Protein AF-0000000081108778 (afdb_homodimer)

Radius of gyration: 23.47 Å; Cα contacts (8 Å, |Δi|>4): 1348; chains: 2; bounding box: 45×70×51 Å

InterPro domains:
  IPR005128 Alpha-acetolactate decarboxylase [PF03306] (6-227)
  IPR005128 Alpha-acetolactate decarboxylase [PIRSF001332] (3-229)
  IPR005128 Alpha-acetolactate decarboxylase [PTHR35524] (3-237)
  IPR005128 Alpha-acetolactate decarboxylase [TIGR01252] (4-229)
  IPR005128 Alpha-acetolactate decarboxylase [cd17299] (4-237)

Sequence (476 aa):
MAYNELYQYSVVSSLMEGVGETGIPYSQLVTHGDHGLGTFRRMTGEMICLDNQVYQMKSDGSIVTIDTSTGDDVAPFAMVTRFQPSVTTSIAFDSKHGLSDIMTKLFPKTKNRYLSFRLDGLFESVAVRTADGQKYKHEKLTELHQRQTTYEFTNVRGSLIGFRSPEFLQGVSVAGDHLHFISDERDRGGHVLDCKSAGEAQFSGSIMSTVHMQLPDDDEYNEANLELDDDGIRKVEGMAYNELYQYSVVSSLMEGVGETGIPYSQLVTHGDHGLGTFRRMTGEMICLDNQVYQMKSDGSIVTIDTSTGDDVAPFAMVTRFQPSVTTSIAFDSKHGLSDIMTKLFPKTKNRYLSFRLDGLFESVAVRTADGQKYKHEKLTELHQRQTTYEFTNVRGSLIGFRSPEFLQGVSVAGDHLHFISDERDRGGHVLDCKSAGEAQFSGSIMSTVHMQLPDDDEYNEANLELDDDGIRKVEG

Secondary structure (DSSP, 8-state):
--TTPEEEES-HHHHHTT--S--EEHHHHTTS-SEEEEE-GGGBSEEEEETTEEEEE-TTS-EEEE-TTSS--EESSEEEE----SEEEEE--SSHHHHHHHHHHH-TT-SSSEEEEEEEEEEEEEEEEE-B--SSTT--HHHHHTT-EEEEEEEEEEEEEEEEE-GGGBTTB-SEEEEEEEETTSS-EEEEEEEEESS-EEEEEEEE-EEEEE---SHHHHH------HHHHHHHH-/--TTPEEEES-HHHHHTT--S--EEHHHHTTS-SEEEEE-GGGBSEEEEETTEEEEE-TTS-EEEE-SSS---EESSEEEE----SEEEEE--SSHHHHHHHHHHH-TT-SSSEEEEEEEEEEEEEEEEE-B--SSTT--HHHHHTT-EEEEEEEEEEEEEEEEE-GGGBTTB-SEEEEEEEETTSS-EEEEEEEEESS-EEEEEEEE-EEEEE---SHHHHH------HHHHHHHH-

Organism: NCBI:txid173218

Solvent-accessible surface area (backbone atoms only — not comparable to full-atom values): 23073 Å² total; per-residue (Å²): 116,65,69,40,29,38,34,30,39,42,36,48,28,43,37,52,56,16,48,19,79,61,54,51,41,43,56,60,54,53,68,49,22,32,35,35,41,39,28,24,51,33,40,44,14,26,31,42,29,51,86,75,39,42,34,36,22,34,49,88,52,48,51,44,78,56,62,45,91,53,81,87,58,24,28,31,31,36,41,28,16,30,81,62,61,78,44,74,48,75,45,67,34,78,27,50,65,48,44,51,53,50,48,44,70,77,41,71,70,42,56,63,28,32,31,42,38,38,35,41,40,40,22,44,33,39,31,21,36,20,31,66,32,54,90,50,92,51,46,26,42,68,62,43,50,76,62,44,39,75,48,74,45,62,72,41,50,28,36,41,40,36,36,33,33,23,63,72,42,50,37,52,44,62,48,38,78,41,40,33,36,36,32,73,86,57,51,43,58,19,38,50,69,37,36,21,43,54,50,62,25,43,37,32,31,33,72,25,46,38,38,40,37,36,44,71,88,48,69,65,54,34,67,51,78,50,64,78,51,66,69,56,48,44,71,67,62,91,116,63,68,40,29,39,36,29,39,43,35,47,28,44,37,51,56,16,49,18,81,61,52,51,44,43,55,59,53,53,69,48,22,32,33,34,42,39,31,24,48,33,41,44,12,26,31,42,29,51,86,74,40,41,36,37,22,36,48,88,54,48,50,44,78,56,63,43,91,54,79,84,58,24,29,30,31,34,41,28,16,30,80,60,62,78,45,74,48,76,44,66,34,78,27,49,66,48,44,51,53,50,49,46,68,77,41,72,71,42,56,64,27,31,31,41,38,38,34,40,40,41,22,46,31,40,31,22,37,19,31,66,32,54,90,50,91,52,47,25,42,70,63,42,50,75,62,43,38,74,49,75,45,62,72,40,49,28,36,40,39,36,36,34,33,23,63,73,42,49,38,51,45,63,47,39,77,41,41,35,37,37,32,72,84,56,52,42,56,20,37,52,68,36,36,21,43,54,51,64,24,43,35,34,30,33,73,24,46,40,37,40,37,38,44,71,88,48,69,66,54,35,68,51,78,48,64,78,50,67,69,58,49,43,68,66,62,87

Foldseek 3Di:
DDAQAKEKEAAVLLLQQQNFQDAAQLLVVLVAAQAWKAAKRLRAAIWGRHPSWIWGQGQVFFIDTDDSNDDDIGTNIMMHGHYDFPDKDKDFAAKPVRVLVVVCVVCVPPQAFKKKKKKWDWWQKWKAKIFRGHPDGRPGLLNRLVPIHMDMDGRFTWMKIWMAHHPVCQLRYQHGTWIKIAGPVRTGIHTTPMTGHPGIIMMTMDTHDHYHYDYDDDPSRVPGDSDGDNVSSVVRGD/DDAQAKEKEAAVLLLQQQNFQDAAQLLVVLVAAQAWKAAKRLRAAIWGRHPSWIWGQGQVFFIDTDDSNDDDIGTNIMMHGHYDFPDKDKDFAAKPVRVLVVVCVVCVPPQAFKKKKKKWDWWQKWKAKIFRGHPDGRPGLLNRLVPIHMDMDGRFTWMKIWMAHHPVCQLRYPHGTWIKIAGPVRTGIHTTPMTGHPGIIMMTMDTHDHYHYDYDDDPSRVPGDSDGDNVSSVVRGD

Structure (mmCIF, N/CA/C/O backbone):
data_AF-0000000081108778-model_v1
#
loop_
_entity.id
_entity.type
_entity.pdbx_description
1 polymer 'Alpha-acetolactate decarboxylase'
#
loop_
_atom_site.group_PDB
_atom_site.id
_atom_site.type_symbol
_atom_site.label_atom_id
_atom_site.label_alt_id
_atom_site.label_comp_id
_atom_site.label_asym_id
_atom_site.label_entity_id
_atom_site.label_seq_id
_atom_site.pdbx_PDB_ins_code
_atom_site.Cartn_x
_atom_site.Cartn_y
_atom_site.Cartn_z
_atom_site.occupancy
_atom_site.B_iso_or_equiv
_atom_site.auth_seq_id
_atom_site.auth_comp_id
_atom_site.auth_asym_id
_atom_site.auth_atom_id
_atom_site.pdbx_PDB_model_num
ATOM 1 N N . MET A 1 1 ? 4.266 -1.6 16.906 1 90.88 1 MET A N 1
ATOM 2 C CA . MET A 1 1 ? 4.945 -1.4 15.625 1 90.88 1 MET A CA 1
ATOM 3 C C . MET A 1 1 ? 6.371 -0.902 15.844 1 90.88 1 MET A C 1
ATOM 5 O O . MET A 1 1 ? 6.641 -0.166 16.797 1 90.88 1 MET A O 1
ATOM 9 N N . ALA A 1 2 ? 7.348 -1.314 15 1 94.94 2 ALA A N 1
ATOM 10 C CA . ALA A 1 2 ? 8.742 -0.88 15.102 1 94.94 2 ALA A CA 1
ATOM 11 C C . ALA A 1 2 ? 8.883 0.596 14.742 1 94.94 2 ALA A C 1
ATOM 13 O O . ALA A 1 2 ? 7.953 1.2 14.195 1 94.94 2 ALA A O 1
ATOM 14 N N . TYR A 1 3 ? 9.953 1.189 15.156 1 98 3 TYR A N 1
ATOM 15 C CA . TYR A 1 3 ? 10.227 2.582 14.828 1 98 3 TYR A CA 1
ATOM 16 C C . TYR A 1 3 ? 10.352 2.768 13.32 1 98 3 TYR A C 1
ATOM 18 O O . TYR A 1 3 ? 10.875 1.895 12.617 1 98 3 TYR A O 1
ATOM 26 N N . ASN A 1 4 ? 9.859 3.846 12.844 1 98.25 4 ASN A N 1
ATOM 27 C CA . ASN A 1 4 ? 10.008 4.312 11.469 1 98.25 4 ASN A CA 1
ATOM 28 C C . ASN A 1 4 ? 9.352 3.359 10.477 1 98.25 4 ASN A C 1
ATOM 30 O O . ASN A 1 4 ? 9.891 3.109 9.398 1 98.25 4 ASN A O 1
ATOM 34 N N . GLU A 1 5 ? 8.312 2.684 10.852 1 98.62 5 GLU A N 1
ATOM 35 C CA . GLU A 1 5 ? 7.332 2.072 9.961 1 98.62 5 GLU A CA 1
ATOM 36 C C . GLU A 1 5 ? 6.078 2.938 9.844 1 98.62 5 GLU A C 1
ATOM 38 O O . GLU A 1 5 ? 5.707 3.635 10.789 1 98.62 5 GLU A O 1
ATOM 43 N N . LEU A 1 6 ? 5.492 2.918 8.703 1 98.81 6 LEU A N 1
ATOM 44 C CA . LEU A 1 6 ? 4.289 3.715 8.484 1 98.81 6 LEU A CA 1
ATOM 45 C C . LEU A 1 6 ? 3.035 2.883 8.734 1 98.81 6 LEU A C 1
ATOM 47 O O . LEU A 1 6 ? 2.908 1.771 8.219 1 98.81 6 LEU A O 1
ATOM 51 N N . TYR A 1 7 ? 2.209 3.365 9.586 1 98.88 7 TYR A N 1
ATOM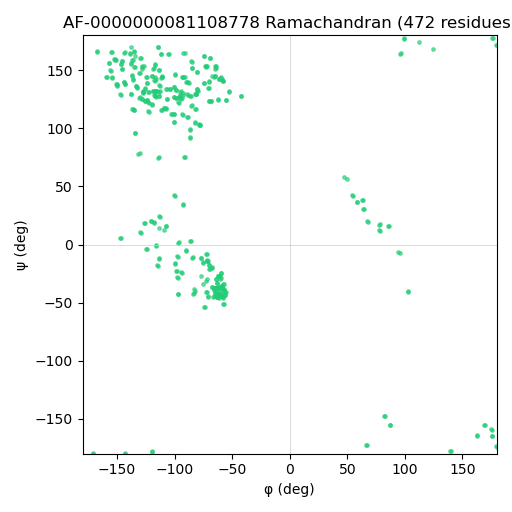 52 C CA . TYR A 1 7 ? 0.832 2.885 9.641 1 98.88 7 TYR A CA 1
ATOM 53 C C . TYR A 1 7 ? -0.109 3.848 8.93 1 98.88 7 TYR A C 1
ATOM 55 O O . TYR A 1 7 ? -0.113 5.047 9.211 1 98.88 7 TYR A O 1
ATOM 63 N N . GLN A 1 8 ? -0.854 3.318 8.039 1 98.88 8 GLN A N 1
ATOM 64 C CA . GLN A 1 8 ? -1.822 4.113 7.293 1 98.88 8 GLN A CA 1
ATOM 65 C C . GLN A 1 8 ? -3.209 3.479 7.336 1 98.88 8 GLN A C 1
ATOM 67 O O . GLN A 1 8 ? -3.361 2.289 7.051 1 98.88 8 GLN A O 1
ATOM 72 N N . TYR A 1 9 ? -4.148 4.273 7.77 1 98.88 9 TYR A N 1
ATOM 73 C CA . TYR A 1 9 ? -5.543 3.859 7.652 1 98.88 9 TYR A CA 1
ATOM 74 C C . TYR A 1 9 ? -6.199 4.496 6.434 1 98.88 9 TYR A C 1
ATOM 76 O O . TYR A 1 9 ? -6.156 5.719 6.266 1 98.88 9 TYR A O 1
ATOM 84 N N . SER A 1 10 ? -6.793 3.604 5.562 1 98.75 10 SER A N 1
ATOM 85 C CA . SER A 1 10 ? -7.531 4.012 4.371 1 98.75 10 SER A CA 1
ATOM 86 C C . SER A 1 10 ? -6.609 4.66 3.344 1 98.75 10 SER A C 1
ATOM 88 O O . SER A 1 10 ? -5.395 4.441 3.363 1 98.75 10 SER A O 1
ATOM 90 N N . VAL A 1 11 ? -7.125 5.211 2.309 1 98.62 11 VAL A N 1
ATOM 91 C CA . VAL A 1 11 ? -6.383 5.812 1.205 1 98.62 11 VAL A CA 1
ATOM 92 C C . VAL A 1 11 ? -7.004 7.16 0.84 1 98.62 11 VAL A C 1
ATOM 94 O O . VAL A 1 11 ? -8.188 7.395 1.095 1 98.62 11 VAL A O 1
ATOM 97 N N . VAL A 1 12 ? -6.215 8.023 0.311 1 97.81 12 VAL A N 1
ATOM 98 C CA . VAL A 1 12 ? -6.672 9.383 0.04 1 97.81 12 VAL A CA 1
ATOM 99 C C . VAL A 1 12 ? -7.805 9.352 -0.98 1 97.81 12 VAL A C 1
ATOM 101 O O . VAL A 1 12 ? -8.734 10.156 -0.907 1 97.81 12 VAL A O 1
ATOM 104 N N . SER A 1 13 ? -7.785 8.398 -1.946 1 97.94 13 SER A N 1
ATOM 105 C CA . SER A 1 13 ? -8.828 8.289 -2.965 1 97.94 13 SER A CA 1
ATOM 106 C C . SER A 1 13 ? -10.195 8.055 -2.334 1 97.94 13 SER A C 1
ATOM 108 O O . SER A 1 13 ? -11.219 8.438 -2.9 1 97.94 13 SER A O 1
ATOM 110 N N . SER A 1 14 ? -10.219 7.434 -1.21 1 98.12 14 SER A N 1
ATOM 111 C CA . SER A 1 14 ? -11.469 7.238 -0.484 1 98.12 14 SER A CA 1
ATOM 112 C C . SER A 1 14 ? -12.07 8.57 -0.055 1 98.12 14 SER A C 1
ATOM 114 O O . SER A 1 14 ? -13.281 8.781 -0.184 1 98.12 14 SER A O 1
ATOM 116 N N . LEU A 1 15 ? -11.227 9.508 0.452 1 97.38 15 LEU A N 1
ATOM 117 C CA . LEU A 1 15 ? -11.688 10.836 0.823 1 97.38 15 LEU A CA 1
ATOM 118 C C . LEU A 1 15 ? -12.164 11.609 -0.403 1 97.38 15 LEU A C 1
ATOM 120 O O . LEU A 1 15 ? -13.148 12.344 -0.333 1 97.38 15 LEU A O 1
ATOM 124 N N . MET A 1 16 ? -11.445 11.406 -1.521 1 97.5 16 MET A N 1
ATOM 125 C CA . MET A 1 16 ? -11.82 12.062 -2.77 1 97.5 16 MET A CA 1
ATOM 126 C C . MET A 1 16 ? -13.234 11.664 -3.195 1 97.5 16 MET A C 1
ATOM 128 O O . MET A 1 16 ? -13.922 12.43 -3.867 1 97.5 16 MET A O 1
ATOM 132 N N . GLU A 1 17 ? -13.664 10.477 -2.721 1 97.5 17 GLU A N 1
ATOM 133 C CA . GLU A 1 17 ? -14.984 9.953 -3.074 1 97.5 17 GLU A CA 1
ATOM 134 C C . GLU A 1 17 ? -16.016 10.266 -1.99 1 97.5 17 GLU A C 1
ATOM 136 O O . GLU A 1 17 ? -17.156 9.836 -2.072 1 97.5 17 GLU A O 1
ATOM 141 N N . GLY A 1 18 ? -15.57 10.953 -0.952 1 97.38 18 GLY A N 1
ATOM 142 C CA . GLY A 1 18 ? -16.484 11.422 0.08 1 97.38 18 GLY A CA 1
ATOM 143 C C . GLY A 1 18 ? -16.734 10.383 1.162 1 97.38 18 GLY A C 1
ATOM 144 O O . GLY A 1 18 ? -17.734 10.469 1.881 1 97.38 18 GLY A O 1
ATOM 145 N N . VAL A 1 19 ? -15.898 9.391 1.213 1 97.88 19 VAL A N 1
ATOM 146 C CA . VAL A 1 19 ? -15.992 8.43 2.311 1 97.88 19 VAL A CA 1
ATOM 147 C C . VAL A 1 19 ? -15.352 9.016 3.564 1 97.88 19 VAL A C 1
ATOM 149 O O . VAL A 1 19 ? -14.125 9.117 3.654 1 97.88 19 VAL A O 1
ATOM 152 N N . GLY A 1 20 ? -16.172 9.484 4.531 1 96.94 20 GLY A N 1
ATOM 153 C CA . GLY A 1 20 ? -15.609 10.18 5.68 1 96.94 20 GLY A CA 1
ATOM 154 C C . GLY A 1 20 ? -16.391 9.953 6.957 1 96.94 20 GLY A C 1
ATOM 155 O O . GLY A 1 20 ? -16.047 10.492 8.008 1 96.94 20 GLY A O 1
ATOM 156 N N . GLU A 1 21 ? -17.422 9.07 6.922 1 96.62 21 GLU A N 1
ATOM 157 C CA . GLU A 1 21 ? -18.312 8.898 8.062 1 96.62 21 GLU A CA 1
ATOM 158 C C . GLU A 1 21 ? -17.719 7.941 9.094 1 96.62 21 GLU A C 1
ATOM 160 O O . GLU A 1 21 ? -17.922 8.109 10.297 1 96.62 21 GLU A O 1
ATOM 165 N N . THR A 1 22 ? -17.094 6.934 8.609 1 96.56 22 THR A N 1
ATOM 166 C CA . THR A 1 22 ? -16.516 5.922 9.484 1 96.56 22 THR A CA 1
ATOM 167 C C . THR A 1 22 ? -14.992 5.961 9.422 1 96.56 22 THR A C 1
ATOM 169 O O . THR A 1 22 ? -14.422 6.625 8.555 1 96.56 22 THR A O 1
ATOM 172 N N . GLY A 1 23 ? -14.367 5.344 10.375 1 97.88 23 GLY A N 1
ATOM 173 C CA . GLY A 1 23 ? -12.914 5.301 10.422 1 97.88 23 GLY A CA 1
ATOM 174 C C . GLY A 1 23 ? -12.375 4.539 11.625 1 97.88 23 GLY A C 1
ATOM 175 O O . GLY A 1 23 ? -13.141 3.881 12.336 1 97.88 23 GLY A O 1
ATOM 176 N N . ILE A 1 24 ? -11.117 4.578 11.797 1 97.81 24 ILE A N 1
ATOM 177 C CA . ILE A 1 24 ? -10.461 3.93 12.93 1 97.81 24 ILE A CA 1
ATOM 178 C C . ILE A 1 24 ? -10.586 4.812 14.164 1 97.81 24 ILE A C 1
ATOM 180 O O . ILE A 1 24 ? -10.367 6.023 14.094 1 97.81 24 ILE A O 1
ATOM 184 N N . PRO A 1 25 ? -11 4.223 15.297 1 97.12 25 PRO A N 1
ATOM 185 C CA . PRO A 1 25 ? -10.969 5.02 16.516 1 97.12 25 PRO A CA 1
ATOM 186 C C . PRO A 1 25 ? -9.57 5.543 16.844 1 97.12 25 PRO A C 1
ATOM 188 O O . PRO A 1 25 ? -8.578 4.824 16.672 1 97.12 25 PRO A O 1
ATOM 191 N N . TYR A 1 26 ? -9.484 6.785 17.359 1 96.75 26 TYR A N 1
ATOM 192 C CA . TYR A 1 26 ? -8.188 7.367 17.688 1 96.75 26 TYR A CA 1
ATOM 193 C C . TYR A 1 26 ? -7.508 6.586 18.797 1 96.75 26 TYR A C 1
ATOM 195 O O . TYR A 1 26 ? -6.277 6.523 18.859 1 96.75 26 TYR A O 1
ATOM 203 N N . SER A 1 27 ? -8.289 5.941 19.719 1 95.19 27 SER A N 1
ATOM 204 C CA . SER A 1 27 ? -7.727 5.09 20.766 1 95.19 27 SER A CA 1
ATOM 205 C C . SER A 1 27 ? -6.895 3.961 20.156 1 95.19 27 SER A C 1
ATOM 207 O O . SER A 1 27 ? -5.906 3.527 20.75 1 95.19 27 SER A O 1
ATOM 209 N N . GLN A 1 28 ? -7.309 3.502 19.047 1 95.88 28 GLN A N 1
ATOM 210 C CA . GLN A 1 28 ? -6.562 2.463 18.344 1 95.88 28 GLN A CA 1
ATOM 211 C C . GLN A 1 28 ? -5.426 3.062 17.516 1 95.88 28 GLN A C 1
ATOM 213 O O . GLN A 1 28 ? -4.32 2.518 17.484 1 95.88 28 GLN A O 1
ATOM 218 N N . LEU A 1 29 ? -5.723 4.164 16.859 1 97 29 LEU A N 1
ATOM 219 C CA . LEU A 1 29 ? -4.746 4.797 15.977 1 97 29 LEU A CA 1
ATOM 220 C C . LEU A 1 29 ? -3.455 5.105 16.734 1 97 29 LEU A C 1
ATOM 222 O O . LEU A 1 29 ? -2.361 4.836 16.234 1 97 29 LEU A O 1
ATOM 226 N N . VAL A 1 30 ? -3.555 5.562 17.938 1 95.94 30 VAL A N 1
ATOM 227 C CA . VAL A 1 30 ? -2.4 6.066 18.672 1 95.94 30 VAL A CA 1
ATOM 228 C C . VAL A 1 30 ? -1.542 4.898 19.156 1 95.94 30 VAL A C 1
ATOM 230 O O . VAL A 1 30 ? -0.406 5.094 19.594 1 95.94 30 VAL A O 1
ATOM 233 N N . THR A 1 31 ? -2.062 3.709 19.141 1 95.88 31 THR A N 1
ATOM 234 C CA . THR A 1 31 ? -1.256 2.547 19.5 1 95.88 31 THR A CA 1
ATOM 235 C C . THR A 1 31 ? -0.239 2.236 18.406 1 95.88 31 THR A C 1
ATOM 237 O O . THR A 1 31 ? 0.714 1.486 18.641 1 95.88 31 THR A O 1
ATOM 240 N N . HIS A 1 32 ? -0.395 2.822 17.219 1 97.06 32 HIS A N 1
ATOM 241 C CA . HIS A 1 32 ? 0.48 2.529 16.094 1 97.06 32 HIS A CA 1
ATOM 242 C C . HIS A 1 32 ? 1.555 3.6 15.93 1 97.06 32 HIS A C 1
ATOM 244 O O . HIS A 1 32 ? 2.51 3.422 15.172 1 97.06 32 HIS A O 1
ATOM 250 N N . GLY A 1 33 ? 1.371 4.73 16.547 1 96.5 33 GLY A N 1
ATOM 251 C CA . GLY A 1 33 ? 2.369 5.777 16.406 1 96.5 33 GLY A CA 1
ATOM 252 C C . GLY A 1 33 ? 2.021 7.043 17.172 1 96.5 33 GLY A C 1
ATOM 253 O O . GLY A 1 33 ? 0.9 7.188 17.656 1 96.5 33 GLY A O 1
ATOM 254 N N . ASP A 1 34 ? 3.016 7.953 17.203 1 93.81 34 ASP A N 1
ATOM 255 C CA . ASP A 1 34 ? 2.875 9.195 17.953 1 93.81 34 ASP A CA 1
ATOM 256 C C . ASP A 1 34 ? 3.242 10.406 17.078 1 93.81 34 ASP A C 1
ATOM 258 O O . ASP A 1 34 ? 3.494 11.492 17.609 1 93.81 34 ASP A O 1
ATOM 262 N N . HIS A 1 35 ? 3.396 10.203 15.906 1 97.81 35 HIS A N 1
ATOM 263 C CA . HIS A 1 35 ? 3.73 11.18 14.883 1 97.81 35 HIS A CA 1
ATOM 264 C C . HIS A 1 35 ? 2.902 10.961 13.617 1 97.81 35 HIS A C 1
ATOM 266 O O . HIS A 1 35 ? 2.996 9.914 12.984 1 97.81 35 HIS A O 1
ATOM 272 N N . GLY A 1 36 ? 2.08 11.977 13.312 1 98.38 36 GLY A N 1
ATOM 273 C CA . GLY A 1 36 ? 1.312 11.703 12.109 1 98.38 36 GLY A CA 1
ATOM 274 C C . GLY A 1 36 ? 0.297 12.781 11.789 1 98.38 36 GLY A C 1
ATOM 275 O O . GLY A 1 36 ? 0.269 13.828 12.438 1 98.38 36 GLY A O 1
ATOM 276 N N . LEU A 1 37 ? -0.398 12.625 10.711 1 98.62 37 LEU A N 1
ATOM 277 C CA . LEU A 1 37 ? -1.425 13.539 10.219 1 98.62 37 LEU A CA 1
ATOM 278 C C . LEU A 1 37 ? -2.627 12.773 9.68 1 98.62 37 LEU A C 1
ATOM 280 O O . LEU A 1 37 ? -2.541 11.57 9.445 1 98.62 37 LEU A O 1
ATOM 284 N N . GLY A 1 38 ? -3.719 13.422 9.516 1 97.94 38 GLY A N 1
ATOM 285 C CA . GLY A 1 38 ? -4.98 12.875 9.047 1 97.94 38 GLY A CA 1
ATOM 286 C C . GLY A 1 38 ? -6.145 13.828 9.203 1 97.94 38 GLY A C 1
ATOM 287 O O . GLY A 1 38 ? -5.984 15.039 9.062 1 97.94 38 GLY A O 1
ATOM 288 N N . THR A 1 39 ? -7.281 13.227 9.281 1 97.94 39 THR A N 1
ATOM 289 C CA . THR A 1 39 ? -8.492 14.031 9.438 1 97.94 39 THR A CA 1
ATOM 290 C C . THR A 1 39 ? -9.484 13.336 10.352 1 97.94 39 THR A C 1
ATOM 292 O O . THR A 1 39 ? -9.172 12.305 10.961 1 97.94 39 THR A O 1
ATOM 295 N N . PHE A 1 40 ? -10.633 13.977 10.57 1 97.56 40 PHE A N 1
ATOM 296 C CA . PHE A 1 40 ? -11.664 13.492 11.492 1 97.56 40 PHE A CA 1
ATOM 297 C C . PHE A 1 40 ? -12.93 13.117 10.734 1 97.56 40 PHE A C 1
ATOM 299 O O . PHE A 1 40 ? -13.047 13.375 9.539 1 97.56 40 PHE A O 1
ATOM 306 N N . ARG A 1 41 ? -13.859 12.469 11.453 1 97.12 41 ARG A N 1
ATOM 307 C CA . ARG A 1 41 ? -15.156 12.117 10.883 1 97.12 41 ARG A CA 1
ATOM 308 C C . ARG A 1 41 ? -15.719 13.266 10.055 1 97.12 41 ARG A C 1
ATOM 310 O O . ARG A 1 41 ? -15.711 14.414 10.492 1 97.12 41 ARG A O 1
ATOM 317 N N . ARG A 1 42 ? -16.094 12.906 8.781 1 97.44 42 ARG A N 1
ATOM 318 C CA . ARG A 1 42 ? -16.672 13.844 7.828 1 97.44 42 ARG A CA 1
ATOM 319 C C . ARG A 1 42 ? -15.648 14.891 7.398 1 97.44 42 ARG A C 1
ATOM 321 O O . ARG A 1 42 ? -16.016 15.984 6.969 1 97.44 42 ARG A O 1
ATOM 328 N N . MET A 1 43 ? -14.406 14.547 7.609 1 96.81 43 MET A N 1
ATOM 329 C CA . MET A 1 43 ? -13.273 15.375 7.219 1 96.81 43 MET A CA 1
ATOM 330 C C . MET A 1 43 ? -13.344 16.75 7.887 1 96.81 43 MET A C 1
ATOM 332 O O . MET A 1 43 ? -13.062 17.766 7.254 1 96.81 43 MET A O 1
ATOM 336 N N . THR A 1 44 ? -13.836 16.719 9.18 1 96.19 44 THR A N 1
ATOM 337 C CA . THR A 1 44 ? -13.984 17.953 9.953 1 96.19 44 THR A CA 1
ATOM 338 C C . THR A 1 44 ? -12.688 18.297 10.672 1 96.19 44 THR A C 1
ATOM 340 O O . THR A 1 44 ? -12.477 17.875 11.812 1 96.19 44 THR A O 1
ATOM 343 N N . GLY A 1 45 ? -11.875 19.125 9.961 1 96.19 45 GLY A N 1
ATOM 344 C CA . GLY A 1 45 ? -10.633 19.578 10.578 1 96.19 45 GLY A CA 1
ATOM 345 C C . GLY A 1 45 ? -9.422 18.781 10.133 1 96.19 45 GLY A C 1
ATOM 346 O O . GLY A 1 45 ? -9.547 17.859 9.32 1 96.19 45 GLY A O 1
ATOM 347 N N . GLU A 1 46 ? -8.273 19.219 10.641 1 97.25 46 GLU A N 1
ATOM 348 C CA . GLU A 1 46 ? -6.984 18.594 10.367 1 97.25 46 GLU A CA 1
ATOM 349 C C . GLU A 1 46 ? -6.406 17.953 11.625 1 97.25 46 GLU A C 1
ATOM 351 O O . GLU A 1 46 ? -6.496 18.516 12.719 1 97.25 46 GLU A O 1
ATOM 356 N N . MET A 1 47 ? -5.887 16.781 11.461 1 98.12 47 MET A N 1
ATOM 357 C CA . MET A 1 47 ? -5.32 16.062 12.594 1 98.12 47 MET A CA 1
ATOM 358 C C . MET A 1 47 ? -3.807 16.219 12.648 1 98.12 47 MET A C 1
ATOM 360 O O . MET A 1 47 ? -3.125 16.094 11.633 1 98.12 47 MET A O 1
ATOM 364 N N . ILE A 1 48 ? -3.303 16.516 13.773 1 98.38 48 ILE A N 1
ATOM 365 C CA . ILE A 1 48 ? -1.878 16.5 14.094 1 98.38 48 ILE A CA 1
ATOM 366 C C . ILE A 1 48 ? -1.624 15.57 15.273 1 98.38 48 ILE A C 1
ATOM 368 O O . ILE A 1 48 ? -2.174 15.773 16.359 1 98.38 48 ILE A O 1
ATOM 372 N N . CYS A 1 49 ? -0.946 14.547 15.023 1 98.12 49 CYS A N 1
ATOM 373 C CA . CYS A 1 49 ? -0.469 13.656 16.078 1 98.12 49 CYS A CA 1
ATOM 374 C C . CYS A 1 49 ? 0.995 13.93 16.391 1 98.12 49 CYS A C 1
ATOM 376 O O . CYS A 1 49 ? 1.873 13.703 15.562 1 98.12 49 CYS A O 1
ATOM 378 N N . LEU A 1 50 ? 1.235 14.43 17.562 1 96.88 50 LEU A N 1
ATOM 379 C CA . LEU A 1 50 ? 2.582 14.836 17.953 1 96.88 50 LEU A CA 1
ATOM 380 C C . LEU A 1 50 ? 2.814 14.594 19.438 1 96.88 50 LEU A C 1
ATOM 382 O O . LEU A 1 50 ? 2.008 15.016 20.281 1 96.88 50 LEU A O 1
ATOM 386 N N . ASP A 1 51 ? 3.951 13.891 19.734 1 89.44 51 ASP A N 1
ATOM 387 C CA . ASP A 1 51 ? 4.371 13.633 21.109 1 89.44 51 ASP A CA 1
ATOM 388 C C . ASP A 1 51 ? 3.256 12.961 21.906 1 89.44 51 ASP A C 1
ATOM 390 O O . ASP A 1 51 ? 2.9 13.414 23 1 89.44 51 ASP A O 1
ATOM 394 N N . ASN A 1 52 ? 2.629 12.086 21.375 1 88.5 52 ASN A N 1
ATOM 395 C CA . ASN A 1 52 ? 1.648 11.203 22 1 88.5 52 ASN A CA 1
ATOM 396 C C . ASN A 1 52 ? 0.308 11.906 22.203 1 88.5 52 ASN A C 1
ATOM 398 O O . ASN A 1 52 ? -0.531 11.445 22.969 1 88.5 52 ASN A O 1
ATOM 402 N N . GLN A 1 53 ? 0.11 13.031 21.609 1 95.69 53 GLN A N 1
ATOM 403 C CA . GLN A 1 53 ? -1.159 13.75 21.656 1 95.69 53 GLN A CA 1
ATOM 404 C C . GLN A 1 53 ? -1.749 13.914 20.25 1 95.69 53 GLN A C 1
ATOM 406 O O . GLN A 1 53 ? -1.015 13.953 19.266 1 95.69 53 GLN A O 1
ATOM 411 N N . VAL A 1 54 ? -3.07 13.984 20.234 1 97.5 54 VAL A N 1
ATOM 412 C CA . VAL A 1 54 ? -3.789 14.227 19 1 97.5 54 VAL A CA 1
ATOM 413 C C . VAL A 1 54 ? -4.539 15.555 19.078 1 97.5 54 VAL A C 1
ATOM 415 O O . VAL A 1 54 ? -5.273 15.797 20.031 1 97.5 54 VAL A O 1
ATOM 418 N N . TYR A 1 55 ? -4.309 16.406 18.094 1 98 55 TYR A N 1
ATOM 419 C CA . TYR A 1 55 ? -4.941 17.719 18.016 1 98 55 TYR A CA 1
ATOM 420 C C . TYR A 1 55 ? -5.828 17.812 16.766 1 98 55 TYR A C 1
ATOM 422 O O . TYR A 1 55 ? -5.484 17.297 15.711 1 98 55 TYR A O 1
ATOM 430 N N . GLN A 1 56 ? -6.945 18.453 16.953 1 97.31 56 GLN A N 1
ATOM 431 C CA . GLN A 1 56 ? -7.828 18.797 15.836 1 97.31 56 GLN A CA 1
ATOM 432 C C . GLN A 1 56 ? -7.852 20.297 15.594 1 97.31 56 GLN A C 1
ATOM 434 O O . GLN A 1 56 ? -8.266 21.062 16.469 1 97.31 56 GLN A O 1
ATOM 439 N N . MET A 1 57 ? -7.387 20.656 14.461 1 96.62 57 MET A N 1
ATOM 440 C CA . MET A 1 57 ? -7.566 22.031 14.016 1 96.62 57 MET A CA 1
ATOM 441 C C . MET A 1 57 ? -8.906 22.203 13.305 1 96.62 57 MET A C 1
ATOM 443 O O . MET A 1 57 ? -9.172 21.531 12.305 1 96.62 57 MET A O 1
ATOM 447 N N . LYS A 1 58 ? -9.625 23.125 13.727 1 94.44 58 LYS A N 1
ATOM 448 C CA . LYS A 1 58 ? -10.969 23.344 13.18 1 94.44 58 LYS A CA 1
ATOM 449 C C . LYS A 1 58 ? -11 24.547 12.25 1 94.44 58 LYS A C 1
ATOM 451 O O . LYS A 1 58 ? -10.086 25.375 12.258 1 94.44 58 LYS A O 1
ATOM 456 N N . SER A 1 59 ? -12.062 24.578 11.492 1 93.25 59 SER A N 1
ATOM 457 C CA . SER A 1 59 ? -12.18 25.609 10.477 1 93.25 59 SER A CA 1
ATOM 458 C C . SER A 1 59 ? -12.336 26.984 11.102 1 93.25 59 SER A C 1
ATOM 460 O O . SER A 1 59 ? -12.07 28.016 10.461 1 93.25 59 SER A O 1
ATOM 462 N N . ASP A 1 60 ? -12.734 27.047 12.352 1 91.19 60 ASP A N 1
ATOM 463 C CA . ASP A 1 60 ? -12.891 28.344 13.008 1 91.19 60 ASP A CA 1
ATOM 464 C C . ASP A 1 60 ? -11.562 28.812 13.609 1 91.19 60 ASP A C 1
ATOM 466 O O . ASP A 1 60 ? -11.523 29.828 14.297 1 91.19 60 ASP A O 1
ATOM 470 N N . GLY A 1 61 ? -10.523 28.016 13.375 1 88.06 61 GLY A N 1
ATOM 471 C CA . GLY A 1 61 ? -9.188 28.422 13.805 1 88.06 61 GLY A CA 1
ATOM 472 C C . GLY A 1 61 ? -8.805 27.844 15.156 1 88.06 61 GLY A C 1
ATOM 473 O O . GLY A 1 61 ? -7.645 27.953 15.57 1 88.06 61 GLY A O 1
ATOM 474 N N . SER A 1 62 ? -9.711 27.203 15.828 1 91.69 62 SER A N 1
ATOM 475 C CA . SER A 1 62 ? -9.414 26.656 17.141 1 91.69 62 SER A CA 1
ATOM 476 C C . SER A 1 62 ? -8.773 25.281 17.047 1 91.69 62 SER A C 1
ATOM 478 O O . SER A 1 62 ? -8.867 24.625 16.016 1 91.69 62 SER A O 1
ATOM 480 N N . ILE A 1 63 ? -8.047 24.938 18.141 1 96.06 63 ILE A N 1
ATOM 481 C CA . ILE A 1 63 ? -7.473 23.594 18.281 1 96.06 63 ILE A CA 1
ATOM 482 C C . ILE A 1 63 ? -8.086 22.906 19.484 1 96.06 63 ILE A C 1
ATOM 484 O O . ILE A 1 63 ? -8.242 23.5 20.547 1 96.06 63 ILE A O 1
ATOM 488 N N . VAL A 1 64 ? -8.484 21.734 19.297 1 95.19 64 VAL A N 1
ATOM 489 C CA . VAL A 1 64 ? -8.992 20.891 20.375 1 95.19 64 VAL A CA 1
ATOM 490 C C . VAL A 1 64 ? -8.078 19.688 20.562 1 95.19 64 VAL A C 1
ATOM 492 O O . VAL A 1 64 ? -7.648 19.062 19.594 1 95.19 64 VAL A O 1
ATOM 495 N N . THR A 1 65 ? -7.73 19.453 21.812 1 95.69 65 THR A N 1
ATOM 496 C CA . THR A 1 65 ? -7.012 18.219 22.125 1 95.69 65 THR A CA 1
ATOM 497 C C . THR A 1 65 ? -7.984 17.047 22.25 1 95.69 65 THR A C 1
ATOM 499 O O . THR A 1 65 ? -8.961 17.125 23 1 95.69 65 THR A O 1
ATOM 502 N N . ILE A 1 66 ? -7.664 15.992 21.547 1 95.69 66 ILE A N 1
ATOM 503 C CA . ILE A 1 66 ? -8.547 14.836 21.516 1 95.69 66 ILE A CA 1
ATOM 504 C C . ILE A 1 66 ? -8.211 13.898 22.672 1 95.69 66 ILE A C 1
ATOM 506 O O . ILE A 1 66 ? -7.039 13.578 22.906 1 95.69 66 ILE A O 1
ATOM 510 N N . ASP A 1 67 ? -9.188 13.508 23.438 1 94.12 67 ASP A N 1
ATOM 511 C CA . ASP A 1 67 ? -9.023 12.43 24.422 1 94.12 67 ASP A CA 1
ATOM 512 C C . ASP A 1 67 ? -9.055 11.062 23.734 1 94.12 67 ASP A C 1
ATOM 514 O O . ASP A 1 67 ? -10.125 10.539 23.438 1 94.12 67 ASP A O 1
ATOM 518 N N . THR A 1 68 ? -7.93 10.469 23.562 1 92.44 68 THR A N 1
ATOM 519 C CA . THR A 1 68 ? -7.824 9.227 22.797 1 92.44 68 THR A CA 1
ATOM 520 C C . THR A 1 68 ? -8.148 8.023 23.672 1 92.44 68 THR A C 1
ATOM 522 O O . THR A 1 68 ? -8.188 6.891 23.203 1 92.44 68 THR A O 1
ATOM 525 N N . SER A 1 69 ? -8.25 8.219 25 1 88.88 69 SER A N 1
ATOM 526 C CA . SER A 1 69 ? -8.578 7.121 25.891 1 88.88 69 SER A CA 1
ATOM 527 C C . SER A 1 69 ? -10.07 6.797 25.844 1 88.88 69 SER A C 1
ATOM 529 O O . SER A 1 69 ? -10.477 5.684 26.188 1 88.88 69 SER A O 1
ATOM 531 N N . THR A 1 70 ? -10.805 7.809 25.516 1 82.25 70 THR A N 1
ATOM 532 C CA . THR A 1 70 ? -12.258 7.691 25.453 1 82.25 70 THR A CA 1
ATOM 533 C C . THR A 1 70 ? -12.805 8.406 24.219 1 82.25 70 THR A C 1
ATOM 535 O O . THR A 1 70 ? -12.039 8.93 23.406 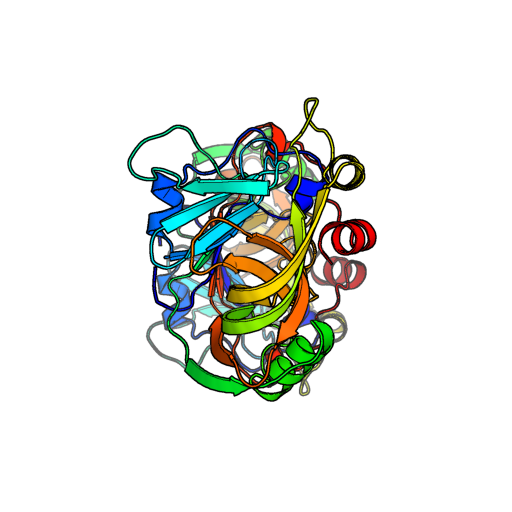1 82.25 70 THR A O 1
ATOM 538 N N . GLY A 1 71 ? -13.938 8.281 23.875 1 76.31 71 GLY A N 1
ATOM 539 C CA . GLY A 1 71 ? -14.602 9.055 22.844 1 76.31 71 GLY A CA 1
ATOM 540 C C . GLY A 1 71 ? -14.953 8.234 21.609 1 76.31 71 GLY A C 1
ATOM 541 O O . GLY A 1 71 ? -14.617 7.055 21.531 1 76.31 71 GLY A O 1
ATOM 542 N N . ASP A 1 72 ? -15.656 8.914 20.734 1 86.81 72 ASP A N 1
ATOM 543 C CA . ASP A 1 72 ? -16.172 8.281 19.531 1 86.81 72 ASP A CA 1
ATOM 544 C C . ASP A 1 72 ? -15.5 8.859 18.281 1 86.81 72 ASP A C 1
ATOM 546 O O . ASP A 1 72 ? -15.953 8.625 17.156 1 86.81 72 ASP A O 1
ATOM 550 N N . ASP A 1 73 ? -14.367 9.594 18.562 1 93.81 73 ASP A N 1
ATOM 551 C CA . ASP A 1 73 ? -13.68 10.188 17.406 1 93.81 73 ASP A CA 1
ATOM 552 C C . ASP A 1 73 ? -13 9.109 16.562 1 93.81 73 ASP A C 1
ATOM 554 O O . ASP A 1 73 ? -12.398 8.18 17.109 1 93.81 73 ASP A O 1
ATOM 558 N N . VAL A 1 74 ? -13.219 9.258 15.242 1 97.06 74 VAL A N 1
ATOM 559 C CA . VAL A 1 74 ? -12.586 8.305 14.328 1 97.06 74 VAL A CA 1
ATOM 560 C C . VAL A 1 74 ? -11.836 9.062 13.234 1 97.06 74 VAL A C 1
ATOM 562 O O . VAL A 1 74 ? -12.18 10.203 12.906 1 97.06 74 VAL A O 1
ATOM 565 N N . ALA A 1 75 ? -10.844 8.508 12.727 1 98.25 75 ALA A N 1
ATOM 566 C CA . ALA A 1 75 ? -10.094 9.016 11.578 1 98.25 75 ALA A CA 1
ATOM 567 C C . ALA A 1 75 ? -10.469 8.258 10.305 1 98.25 75 ALA A C 1
ATOM 569 O O . ALA A 1 75 ? -10.164 7.07 10.172 1 98.25 75 ALA A O 1
ATOM 570 N N . PRO A 1 76 ? -11.109 8.922 9.383 1 98.44 76 PRO A N 1
ATOM 571 C CA . PRO A 1 76 ? -11.383 8.266 8.102 1 98.44 76 PRO A CA 1
ATOM 572 C C . PRO A 1 76 ? -10.117 8.047 7.273 1 98.44 76 PRO A C 1
ATOM 574 O O . PRO A 1 76 ? -10.117 7.242 6.34 1 98.44 76 PRO A O 1
ATOM 577 N N . PHE A 1 77 ? -9.117 8.781 7.559 1 98.69 77 PHE A N 1
ATOM 578 C CA . PHE A 1 77 ? -7.785 8.672 6.977 1 98.69 77 PHE A CA 1
ATOM 579 C C . PHE A 1 77 ? -6.719 9.117 7.969 1 98.69 77 PHE A C 1
ATOM 581 O O . PHE A 1 77 ? -6.871 10.148 8.625 1 98.69 77 PHE A O 1
ATOM 588 N N . ALA A 1 78 ? -5.625 8.336 8.023 1 98.81 78 ALA A N 1
ATOM 589 C CA . ALA A 1 78 ? -4.531 8.75 8.898 1 98.81 78 ALA A CA 1
ATOM 590 C C . ALA A 1 78 ? -3.221 8.086 8.492 1 98.81 78 ALA A C 1
ATOM 592 O O . ALA A 1 78 ? -3.215 6.945 8.023 1 98.81 78 ALA A O 1
ATOM 593 N N . MET A 1 79 ? -2.176 8.773 8.609 1 98.81 79 MET A N 1
ATOM 594 C CA . MET A 1 79 ? -0.802 8.281 8.539 1 98.81 79 MET A CA 1
ATOM 595 C C . MET A 1 79 ? -0.064 8.562 9.844 1 98.81 79 MET A C 1
ATOM 597 O O . MET A 1 79 ? 0.018 9.711 10.289 1 98.81 79 MET A O 1
ATOM 601 N N . VAL A 1 80 ? 0.432 7.496 10.523 1 98.75 80 VAL A N 1
ATOM 602 C CA . VAL A 1 80 ? 1.169 7.703 11.766 1 98.75 80 VAL A CA 1
ATOM 603 C C . VAL A 1 80 ? 2.393 6.793 11.797 1 98.75 80 VAL A C 1
ATOM 605 O O . VAL A 1 80 ? 2.441 5.781 11.094 1 98.75 80 VAL A O 1
ATOM 608 N N . THR A 1 81 ? 3.355 7.152 12.531 1 98.69 81 THR A N 1
ATOM 609 C CA . THR A 1 81 ? 4.566 6.371 12.758 1 98.69 81 THR A CA 1
ATOM 610 C C . THR A 1 81 ? 5.094 6.594 14.172 1 98.69 81 THR A C 1
ATOM 612 O O . THR A 1 81 ? 4.691 7.547 14.852 1 98.69 81 THR A O 1
ATOM 615 N N . ARG A 1 82 ? 5.84 5.609 14.672 1 98.31 82 ARG A N 1
ATOM 616 C CA . ARG A 1 82 ? 6.723 5.863 15.805 1 98.31 82 ARG A CA 1
ATOM 617 C C . ARG A 1 82 ? 8.047 6.473 15.344 1 98.31 82 ARG A C 1
ATOM 619 O O . ARG A 1 82 ? 8.938 5.762 14.875 1 98.31 82 ARG A O 1
ATOM 626 N N . PHE A 1 83 ? 8.141 7.719 15.586 1 97.94 83 PHE A N 1
ATOM 627 C CA . PHE A 1 83 ? 9.18 8.523 14.938 1 97.94 83 PHE A CA 1
ATOM 628 C C . PHE A 1 83 ? 10.484 8.445 15.719 1 97.94 83 PHE A C 1
ATOM 630 O O . PHE A 1 83 ? 10.531 8.797 16.906 1 97.94 83 PHE A O 1
ATOM 637 N N . GLN A 1 84 ? 11.469 7.973 15.086 1 98.06 84 GLN A N 1
ATOM 638 C CA . GLN A 1 84 ? 12.852 7.977 15.539 1 98.06 84 GLN A CA 1
ATOM 639 C C . GLN A 1 84 ? 13.797 8.414 14.422 1 98.06 84 GLN A C 1
ATOM 641 O O . GLN A 1 84 ? 14.25 7.586 13.625 1 98.06 84 GLN A O 1
ATOM 646 N N . PRO A 1 85 ? 14.156 9.68 14.398 1 97.81 85 PRO A N 1
ATOM 647 C CA . PRO A 1 85 ? 14.883 10.211 13.25 1 97.81 85 PRO A CA 1
ATOM 648 C C . PRO A 1 85 ? 16.266 9.594 13.094 1 97.81 85 PRO A C 1
ATOM 650 O O . PRO A 1 85 ? 16.938 9.32 14.086 1 97.81 85 PRO A O 1
ATOM 653 N N . SER A 1 86 ? 16.719 9.406 11.867 1 97.75 86 SER A N 1
ATOM 654 C CA . SER A 1 86 ? 18.062 8.961 11.547 1 97.75 86 SER A CA 1
ATOM 655 C C . SER A 1 86 ? 18.984 10.141 11.266 1 97.75 86 SER A C 1
ATOM 657 O O . SER A 1 86 ? 20.219 10.008 11.344 1 97.75 86 SER A O 1
ATOM 659 N N . VAL A 1 87 ? 18.438 11.25 10.883 1 98.12 87 VAL A N 1
ATOM 660 C CA . VAL A 1 87 ? 19.156 12.492 10.609 1 98.12 87 VAL A CA 1
ATOM 661 C C . VAL A 1 87 ? 18.516 13.641 11.398 1 98.12 87 VAL A C 1
ATOM 663 O O . VAL A 1 87 ? 17.297 13.75 11.469 1 98.12 87 VAL A O 1
ATOM 666 N N . THR A 1 88 ? 19.297 14.391 12.086 1 98.62 88 THR A N 1
ATOM 667 C CA . THR A 1 88 ? 18.906 15.656 12.703 1 98.62 88 THR A CA 1
ATOM 668 C C . THR A 1 88 ? 19.906 16.75 12.359 1 98.62 88 THR A C 1
ATOM 670 O O . THR A 1 88 ? 21.109 16.578 12.523 1 98.62 88 THR A O 1
ATOM 673 N N . THR A 1 89 ? 19.391 17.797 11.852 1 98.75 89 THR A N 1
ATOM 674 C CA . THR A 1 89 ? 20.266 18.891 11.453 1 98.75 89 THR A CA 1
ATOM 675 C C . THR A 1 89 ? 19.5 20.219 11.469 1 98.75 89 THR A C 1
ATOM 677 O O . THR A 1 89 ? 18.281 20.234 11.609 1 98.75 89 THR A O 1
ATOM 680 N N . SER A 1 90 ? 20.219 21.312 11.414 1 98.75 90 SER A N 1
ATOM 681 C CA . SER A 1 90 ? 19.625 22.625 11.305 1 98.75 90 SER A CA 1
ATOM 682 C C . SER A 1 90 ? 19.547 23.094 9.852 1 98.75 90 SER A C 1
ATOM 684 O O . SER A 1 90 ? 20.531 23 9.117 1 98.75 90 SER A O 1
ATOM 686 N N . ILE A 1 91 ? 18.406 23.547 9.508 1 98.81 91 ILE A N 1
ATOM 687 C CA . ILE A 1 91 ? 18.266 24.031 8.133 1 98.81 91 ILE A CA 1
ATOM 688 C C . ILE A 1 91 ? 17.484 25.359 8.125 1 98.81 91 ILE A C 1
ATOM 690 O O . ILE A 1 91 ? 16.781 25.672 9.086 1 98.81 91 ILE A O 1
ATOM 694 N N . ALA A 1 92 ? 17.641 26.141 7.062 1 98.75 92 ALA A N 1
ATOM 695 C CA . ALA A 1 92 ? 16.828 27.312 6.723 1 98.75 92 ALA A CA 1
ATOM 696 C C . ALA A 1 92 ? 16.219 27.172 5.328 1 98.75 92 ALA A C 1
ATOM 698 O O . ALA A 1 92 ? 16.859 26.641 4.414 1 98.75 92 ALA A O 1
ATOM 699 N N . PHE A 1 93 ? 15.008 27.547 5.172 1 98.69 93 PHE A N 1
ATOM 700 C CA . PHE A 1 93 ? 14.312 27.453 3.895 1 98.69 93 PHE A CA 1
ATOM 701 C C . PHE A 1 93 ? 13.336 28.609 3.717 1 98.69 93 PHE A C 1
ATOM 703 O O . PHE A 1 93 ? 12.852 29.172 4.699 1 98.69 93 PHE A O 1
ATOM 710 N N . ASP A 1 94 ? 12.984 28.922 2.5 1 98.38 94 ASP A N 1
ATOM 711 C CA . ASP A 1 94 ? 12.227 30.156 2.24 1 98.38 94 ASP A CA 1
ATOM 712 C C . ASP A 1 94 ? 10.844 29.828 1.672 1 98.38 94 ASP A C 1
ATOM 714 O O . ASP A 1 94 ? 10.062 30.734 1.386 1 98.38 94 ASP A O 1
ATOM 718 N N . SER A 1 95 ? 10.57 28.547 1.504 1 98.5 95 SER A N 1
ATOM 719 C CA . SER A 1 95 ? 9.281 28.078 1.005 1 98.5 95 SER A CA 1
ATOM 720 C C . SER A 1 95 ? 9.133 26.562 1.197 1 98.5 95 SER A C 1
ATOM 722 O O . SER A 1 95 ? 10.102 25.875 1.52 1 98.5 95 SER A O 1
ATOM 724 N N . LYS A 1 96 ? 7.926 26.141 1.041 1 98.25 96 LYS A N 1
ATOM 725 C CA . LYS A 1 96 ? 7.691 24.688 1.073 1 98.25 96 LYS A CA 1
ATOM 726 C C . LYS A 1 96 ? 8.516 23.969 0.01 1 98.25 96 LYS A C 1
ATOM 728 O O . LYS A 1 96 ? 9.031 22.875 0.249 1 98.25 96 LYS A O 1
ATOM 733 N N . HIS A 1 97 ? 8.641 24.594 -1.185 1 98 97 HIS A N 1
ATOM 734 C CA . HIS A 1 97 ? 9.453 24.031 -2.254 1 98 97 HIS A CA 1
ATOM 735 C C . HIS A 1 97 ? 10.922 23.969 -1.854 1 98 97 HIS A C 1
ATOM 737 O O . HIS A 1 97 ? 11.609 22.984 -2.135 1 98 97 HIS A O 1
ATOM 743 N N . GLY A 1 98 ? 11.375 25.062 -1.269 1 98.56 98 GLY A N 1
ATOM 744 C CA . GLY A 1 98 ? 12.742 25.062 -0.762 1 98.56 98 GLY A CA 1
ATOM 745 C C . GLY A 1 98 ? 13 23.969 0.249 1 98.56 98 GLY A C 1
ATOM 746 O O . GLY A 1 98 ? 14.055 23.328 0.218 1 98.56 98 GLY A O 1
ATOM 747 N N . LEU A 1 99 ? 12.07 23.812 1.204 1 98.75 99 LEU A N 1
ATOM 748 C CA . LEU A 1 99 ? 12.156 22.719 2.164 1 98.75 99 LEU A CA 1
ATOM 749 C C . LEU A 1 99 ? 12.234 21.375 1.449 1 98.75 99 LEU A C 1
ATOM 751 O O . LEU A 1 99 ? 13.062 20.516 1.803 1 98.75 99 LEU A O 1
ATOM 755 N N . SER A 1 100 ? 11.445 21.172 0.434 1 98.31 100 SER A N 1
ATOM 756 C CA . SER A 1 100 ? 11.43 19.938 -0.347 1 98.31 100 SER A CA 1
ATOM 757 C C . SER A 1 100 ? 12.797 19.656 -0.968 1 98.31 100 SER A C 1
ATOM 759 O O . SER A 1 100 ? 13.266 18.516 -0.958 1 98.31 100 SER A O 1
ATOM 761 N N . ASP A 1 101 ? 13.406 20.688 -1.516 1 98.38 101 ASP A N 1
ATOM 762 C CA . ASP A 1 101 ? 14.719 20.547 -2.141 1 98.38 101 ASP A CA 1
ATOM 763 C C . ASP A 1 101 ? 15.766 20.109 -1.124 1 98.38 101 ASP A C 1
ATOM 765 O O . ASP A 1 101 ? 16.625 19.281 -1.427 1 98.38 101 ASP A O 1
ATOM 769 N N . ILE A 1 102 ? 15.711 20.688 0.003 1 98.56 102 ILE A N 1
ATOM 770 C CA . ILE A 1 102 ? 16.656 20.344 1.057 1 98.56 102 ILE A CA 1
ATOM 771 C C . ILE A 1 102 ? 16.484 18.891 1.464 1 98.56 102 ILE A C 1
ATOM 773 O O . ILE A 1 102 ? 17.469 18.156 1.622 1 98.56 102 ILE A O 1
ATOM 777 N N . MET A 1 103 ? 15.266 18.469 1.643 1 98.56 103 MET A N 1
ATOM 778 C CA . MET A 1 103 ? 14.977 17.094 2.027 1 98.56 103 MET A CA 1
ATOM 779 C C . MET A 1 103 ? 15.484 16.109 0.974 1 98.56 103 MET A C 1
ATOM 781 O O . MET A 1 103 ? 15.969 15.031 1.308 1 98.56 103 MET A O 1
ATOM 785 N N . THR A 1 104 ? 15.359 16.5 -0.307 1 98.12 104 THR A N 1
ATOM 786 C CA . THR A 1 104 ? 15.852 15.656 -1.387 1 98.12 104 THR A CA 1
ATOM 787 C C . THR A 1 104 ? 17.359 15.469 -1.278 1 98.12 104 THR A C 1
ATOM 789 O O . THR A 1 104 ? 17.891 14.391 -1.551 1 98.12 104 THR A O 1
ATOM 792 N N . LYS A 1 105 ? 18.047 16.484 -0.871 1 98.19 105 LYS A N 1
ATOM 793 C CA . LYS A 1 105 ? 19.5 16.422 -0.7 1 98.19 105 LYS A CA 1
ATOM 794 C C . LYS A 1 105 ? 19.859 15.594 0.525 1 98.19 105 LYS A C 1
ATOM 796 O O . LYS A 1 105 ? 20.812 14.812 0.487 1 98.19 105 LYS A O 1
ATOM 801 N N . LEU A 1 106 ? 19.125 15.758 1.601 1 98.31 106 LEU A N 1
ATOM 802 C CA . LEU A 1 106 ? 19.422 15.055 2.848 1 98.31 106 LEU A CA 1
ATOM 803 C C . LEU A 1 106 ? 19.078 13.57 2.734 1 98.31 106 LEU A C 1
ATOM 805 O O . LEU A 1 106 ? 19.719 12.734 3.377 1 98.31 106 LEU A O 1
ATOM 809 N N . PHE A 1 107 ? 18.109 13.273 1.936 1 97.94 107 PHE A N 1
ATOM 810 C CA . PHE A 1 107 ? 17.6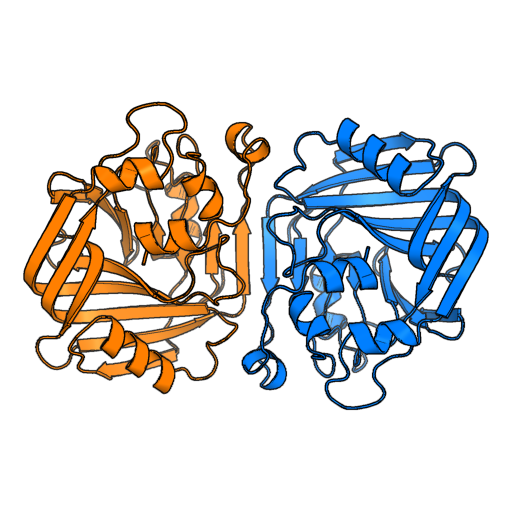09 11.914 1.768 1 97.94 107 PHE A CA 1
ATOM 811 C C . PHE A 1 107 ? 17.484 11.555 0.29 1 97.94 107 PHE A C 1
ATOM 813 O O . PHE A 1 107 ? 16.375 11.398 -0.227 1 97.94 107 PHE A O 1
ATOM 820 N N . PRO A 1 108 ? 18.547 11.242 -0.338 1 95.31 108 PRO A N 1
ATOM 821 C CA . PRO A 1 108 ? 18.5 10.992 -1.78 1 95.31 108 PRO A CA 1
ATOM 822 C C . PRO A 1 108 ? 17.797 9.688 -2.131 1 95.31 108 PRO A C 1
ATOM 824 O O . PRO A 1 108 ? 17.422 9.477 -3.289 1 95.31 108 PRO A O 1
ATOM 827 N N . LYS A 1 109 ? 17.562 8.805 -1.189 1 94.44 109 LYS A N 1
ATOM 828 C CA . LYS A 1 109 ? 16.922 7.516 -1.464 1 94.44 109 LYS A CA 1
ATOM 829 C C . LYS A 1 109 ? 15.445 7.539 -1.104 1 94.44 109 LYS A C 1
ATOM 831 O O . LYS A 1 109 ? 14.938 6.605 -0.478 1 94.44 109 LYS A O 1
ATOM 836 N N . THR A 1 110 ? 14.711 8.664 -1.437 1 95.88 110 THR A N 1
ATOM 837 C CA . THR A 1 110 ? 13.297 8.781 -1.101 1 95.88 110 THR A CA 1
ATOM 838 C C . THR A 1 110 ? 12.453 8.961 -2.361 1 95.88 110 THR A C 1
ATOM 840 O O . THR A 1 110 ? 11.328 9.453 -2.295 1 95.88 110 THR A O 1
ATOM 843 N N . LYS A 1 111 ? 13.062 8.555 -3.492 1 96.5 111 LYS A N 1
ATOM 844 C CA . LYS A 1 111 ? 12.281 8.555 -4.723 1 96.5 111 LYS A CA 1
ATOM 845 C C . LYS A 1 111 ? 11.141 7.543 -4.648 1 96.5 111 LYS A C 1
ATOM 847 O O . LYS A 1 111 ? 10.023 7.828 -5.086 1 96.5 111 LYS A O 1
ATOM 852 N N . ASN A 1 112 ? 11.414 6.355 -4.109 1 98.19 112 ASN A N 1
ATOM 853 C CA . ASN A 1 112 ? 10.453 5.258 -4.148 1 98.19 112 ASN A CA 1
ATOM 854 C C . ASN A 1 112 ? 10.172 4.707 -2.752 1 98.19 112 ASN A C 1
ATOM 856 O O . ASN A 1 112 ? 9.734 3.564 -2.609 1 98.19 112 ASN A O 1
ATOM 860 N N . ARG A 1 113 ? 10.492 5.469 -1.732 1 98.25 113 ARG A N 1
ATOM 861 C CA . ARG A 1 113 ? 10.203 5.137 -0.341 1 98.25 113 ARG A CA 1
ATOM 862 C C . ARG A 1 113 ? 9.641 6.336 0.407 1 98.25 113 ARG A C 1
ATOM 864 O O . ARG A 1 113 ? 9.695 7.465 -0.088 1 98.25 113 ARG A O 1
ATOM 871 N N . TYR A 1 114 ? 9.086 6.102 1.572 1 98.75 114 TYR A N 1
ATOM 872 C CA . TYR A 1 114 ? 8.5 7.16 2.387 1 98.75 114 TYR A CA 1
ATOM 873 C C . TYR A 1 114 ? 9.562 7.84 3.246 1 98.75 114 TYR A C 1
ATOM 875 O O . TYR A 1 114 ? 10.594 7.242 3.559 1 98.75 114 TYR A O 1
ATOM 883 N N . LEU A 1 115 ? 9.312 9.047 3.523 1 98.81 115 LEU A N 1
ATOM 884 C CA . LEU A 1 115 ? 10.078 9.828 4.488 1 98.81 115 LEU A CA 1
ATOM 885 C C . LEU A 1 115 ? 9.156 10.438 5.539 1 98.81 115 LEU A C 1
ATOM 887 O O . LEU A 1 115 ? 8.133 11.047 5.203 1 98.81 115 LEU A O 1
ATOM 891 N N . SER A 1 116 ? 9.383 10.172 6.777 1 98.75 116 SER A N 1
ATOM 892 C CA . SER A 1 116 ? 8.781 10.961 7.844 1 98.75 116 SER A CA 1
ATOM 893 C C . SER A 1 116 ? 9.695 12.094 8.289 1 98.75 116 SER A C 1
ATOM 895 O O . SER A 1 116 ? 10.922 11.93 8.328 1 98.75 116 SER A O 1
ATOM 897 N N . PHE A 1 117 ? 9.102 13.234 8.633 1 98.81 117 PHE A N 1
ATOM 898 C CA . PHE A 1 117 ? 9.969 14.344 9.031 1 98.81 117 PHE A CA 1
ATOM 899 C C . PHE A 1 117 ? 9.234 15.273 10 1 98.81 117 PHE A C 1
ATOM 901 O O . PHE A 1 117 ? 8.008 15.266 10.062 1 98.81 117 PHE A O 1
ATOM 908 N N . ARG A 1 118 ? 10.008 15.992 10.68 1 98.69 118 ARG A N 1
ATOM 909 C CA . ARG A 1 118 ? 9.578 16.984 11.656 1 98.69 118 ARG A CA 1
ATOM 910 C C . ARG A 1 118 ? 10.5 18.203 11.641 1 98.69 118 ARG A C 1
ATOM 912 O O . ARG A 1 118 ? 11.711 18.062 11.461 1 98.69 118 ARG A O 1
ATOM 919 N N . LEU A 1 119 ? 9.984 19.359 11.758 1 98.81 119 LEU A N 1
ATOM 920 C CA . LEU A 1 119 ? 10.734 20.578 11.961 1 98.81 119 LEU A CA 1
ATOM 921 C C . LEU A 1 119 ? 10.25 21.328 13.195 1 98.81 119 LEU A C 1
ATOM 923 O O . LEU A 1 119 ? 9.039 21.484 13.391 1 98.81 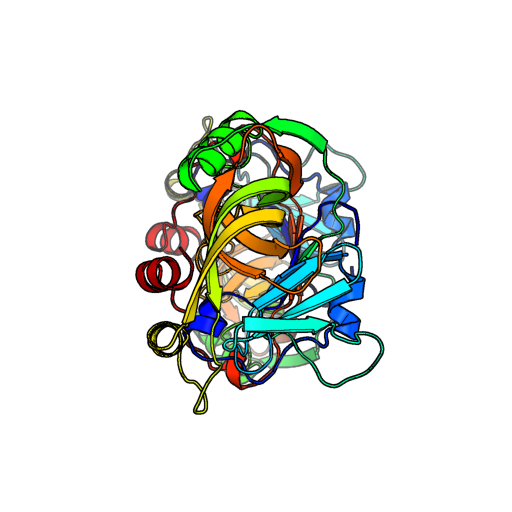119 LEU A O 1
ATOM 927 N N . ASP A 1 120 ? 11.141 21.75 13.961 1 98.75 120 ASP A N 1
ATOM 928 C CA . ASP A 1 120 ? 10.836 22.594 15.125 1 98.75 120 ASP A CA 1
ATOM 929 C C . ASP A 1 120 ? 11.586 23.922 15.047 1 98.75 120 ASP A C 1
ATOM 931 O O . ASP A 1 120 ? 12.789 23.953 14.766 1 98.75 120 ASP A O 1
ATOM 935 N N . GLY A 1 121 ? 10.859 24.969 15.25 1 98.62 121 GLY A N 1
ATOM 936 C CA . GLY A 1 121 ? 11.555 26.25 15.273 1 98.62 121 GLY A CA 1
ATOM 937 C C . GLY A 1 121 ? 10.617 27.422 15.102 1 98.62 121 GLY A C 1
ATOM 938 O O . GLY A 1 121 ? 9.43 27.344 15.422 1 98.62 121 GLY A O 1
ATOM 939 N N . LEU A 1 122 ? 11.25 28.547 14.797 1 98.81 122 LEU A N 1
ATOM 940 C CA . LEU A 1 122 ? 10.539 29.781 14.477 1 98.81 122 LEU A CA 1
ATOM 941 C C . LEU A 1 122 ? 10.312 29.906 12.969 1 98.81 122 LEU A C 1
ATOM 943 O O . LEU A 1 122 ? 11.25 29.719 12.18 1 98.81 122 LEU A O 1
ATOM 947 N N . PHE A 1 123 ? 9.094 30.156 12.672 1 98.81 123 PHE A N 1
ATOM 948 C CA . PHE A 1 123 ? 8.75 30.312 11.258 1 98.81 123 PHE A CA 1
ATOM 949 C C . PHE A 1 123 ? 8.344 31.75 10.953 1 98.81 123 PHE A C 1
ATOM 951 O O . PHE A 1 123 ? 7.547 32.344 11.68 1 98.81 123 PHE A O 1
ATOM 958 N N . GLU A 1 124 ? 8.914 32.25 9.914 1 98.81 124 GLU A N 1
ATOM 959 C CA . GLU A 1 124 ? 8.547 33.594 9.445 1 98.81 124 GLU A CA 1
ATOM 960 C C . GLU A 1 124 ? 7.09 33.656 9 1 98.81 124 GLU A C 1
ATOM 962 O O . GLU A 1 124 ? 6.379 34.625 9.273 1 98.81 124 GLU A O 1
ATOM 967 N N . SER A 1 125 ? 6.711 32.656 8.336 1 98.75 125 SER A N 1
ATOM 968 C CA . SER A 1 125 ? 5.32 32.531 7.918 1 98.75 125 SER A CA 1
ATOM 969 C C . SER A 1 125 ? 4.934 31.062 7.723 1 98.75 125 SER A C 1
ATOM 971 O O . SER A 1 125 ? 5.742 30.25 7.266 1 98.75 125 SER A O 1
ATOM 973 N N . VAL A 1 126 ? 3.73 30.719 8.062 1 98.38 126 VAL A N 1
ATOM 974 C CA . VAL A 1 126 ? 3.1 29.438 7.781 1 98.38 126 VAL A CA 1
ATOM 975 C C . VAL A 1 126 ? 1.671 29.656 7.285 1 98.38 126 VAL A C 1
ATOM 977 O O . VAL A 1 126 ? 0.849 30.25 7.988 1 98.38 126 VAL A O 1
ATOM 980 N N . ALA A 1 127 ? 1.44 29.281 6.051 1 97.88 127 ALA A N 1
ATOM 981 C CA . ALA A 1 127 ? 0.086 29.312 5.504 1 97.88 127 ALA A CA 1
ATOM 982 C C . ALA A 1 127 ? -0.571 27.938 5.609 1 97.88 127 ALA A C 1
ATOM 984 O O . ALA A 1 127 ? 0.017 26.922 5.211 1 97.88 127 ALA A O 1
ATOM 985 N N . VAL A 1 128 ? -1.786 27.922 6.219 1 97.19 128 VAL A N 1
ATOM 986 C CA . VAL A 1 128 ? -2.461 26.641 6.414 1 97.19 128 VAL A CA 1
ATOM 987 C C . VAL A 1 128 ? -3.9 26.734 5.91 1 97.19 128 VAL A C 1
ATOM 989 O O . VAL A 1 128 ? -4.422 27.844 5.707 1 97.19 128 VAL A O 1
ATOM 992 N N . ARG A 1 129 ? -4.406 25.594 5.676 1 95.88 129 ARG A N 1
ATOM 993 C CA . ARG A 1 129 ? -5.832 25.469 5.391 1 95.88 129 ARG A CA 1
ATOM 994 C C . ARG A 1 129 ? -6.488 24.438 6.309 1 95.88 129 ARG A C 1
ATOM 996 O O . ARG A 1 129 ? -5.816 23.562 6.836 1 95.88 129 ARG A O 1
ATOM 1003 N N . THR A 1 130 ? -7.758 24.609 6.539 1 93.44 130 THR A N 1
ATOM 1004 C CA . THR A 1 130 ? -8.57 23.672 7.289 1 93.44 130 THR A CA 1
ATOM 1005 C C . THR A 1 130 ? -9.914 23.438 6.598 1 93.44 130 THR A C 1
ATOM 1007 O O . THR A 1 130 ? -10.5 24.375 6.051 1 93.44 130 THR A O 1
ATOM 1010 N N . ALA A 1 131 ? -10.305 22.219 6.684 1 88.88 131 ALA A N 1
ATOM 1011 C CA . ALA A 1 131 ? -11.602 21.859 6.109 1 88.88 131 ALA A CA 1
ATOM 1012 C C . ALA A 1 131 ? -12.711 21.953 7.148 1 88.88 131 ALA A C 1
ATOM 1014 O O . ALA A 1 131 ? -12.508 21.609 8.312 1 88.88 131 ALA A O 1
ATOM 1015 N N . ASP A 1 132 ? -13.914 22.391 6.711 1 91 132 ASP A N 1
ATOM 1016 C CA . ASP A 1 132 ? -15.039 22.609 7.617 1 91 132 ASP A CA 1
ATOM 1017 C C . ASP A 1 132 ? -15.883 21.359 7.758 1 91 132 ASP A C 1
ATOM 1019 O O . ASP A 1 132 ? -16.812 21.312 8.562 1 91 132 ASP A O 1
ATOM 1023 N N . GLY A 1 133 ? -15.578 20.344 7.035 1 94.88 133 GLY A N 1
ATOM 1024 C CA . GLY A 1 133 ? -16.297 19.078 7.129 1 94.88 133 GLY A CA 1
ATOM 1025 C C . GLY A 1 133 ? -17.391 18.938 6.082 1 94.88 133 GLY A C 1
ATOM 1026 O O . GLY A 1 133 ? -17.812 19.938 5.484 1 94.88 133 GLY A O 1
ATOM 1027 N N . GLN A 1 134 ? -17.812 17.75 5.93 1 97.19 134 GLN A N 1
ATOM 1028 C CA . GLN A 1 134 ? -18.859 17.453 4.965 1 97.19 134 GLN A CA 1
ATOM 1029 C C . GLN A 1 134 ? -20.203 18.016 5.418 1 97.19 134 GLN A C 1
ATOM 1031 O O . GLN A 1 134 ? -20.547 17.922 6.602 1 97.19 134 GLN A O 1
ATOM 1036 N N . LYS A 1 135 ? -21 18.547 4.488 1 96.31 135 LYS A N 1
ATOM 1037 C CA . LYS A 1 135 ? -22.328 19.078 4.77 1 96.31 135 LYS A CA 1
ATOM 1038 C C . LYS A 1 135 ? -23.406 18.062 4.41 1 96.31 135 LYS A C 1
ATOM 1040 O O . LYS A 1 135 ? -24.547 18.203 4.848 1 96.31 135 LYS A O 1
ATOM 1045 N N . TYR A 1 136 ? -23.125 17.141 3.549 1 96.12 136 TYR A N 1
ATOM 1046 C CA . TYR A 1 136 ? -24.016 16.031 3.191 1 96.12 136 TYR A CA 1
ATOM 1047 C C . TYR A 1 136 ? -23.234 14.75 2.957 1 96.12 136 TYR A C 1
ATOM 1049 O O . TYR A 1 136 ? -22.016 14.781 2.793 1 96.12 136 TYR A O 1
ATOM 1057 N N . LYS A 1 137 ? -23.984 13.719 2.941 1 94.12 137 LYS A N 1
ATOM 1058 C CA . LYS A 1 137 ? -23.359 12.406 2.803 1 94.12 137 LYS A CA 1
ATOM 1059 C C . LYS A 1 137 ? -22.625 12.281 1.467 1 94.12 137 LYS A C 1
ATOM 1061 O O . LYS A 1 137 ? -23.172 12.625 0.42 1 94.12 137 LYS A O 1
ATOM 1066 N N . HIS A 1 138 ? -21.359 11.969 1.469 1 95.25 138 HIS A N 1
ATOM 1067 C CA . HIS A 1 138 ? -20.516 11.656 0.318 1 95.25 138 HIS A CA 1
ATOM 1068 C C . HIS A 1 138 ? -20.094 12.922 -0.418 1 95.25 138 HIS A C 1
ATOM 1070 O O . HIS A 1 138 ? -19.828 12.883 -1.618 1 95.25 138 HIS A O 1
ATOM 1076 N N . GLU A 1 139 ? -20.266 14.047 0.378 1 96.69 139 GLU A N 1
ATOM 1077 C CA . GLU A 1 139 ? -19.641 15.227 -0.205 1 96.69 139 GLU A CA 1
ATOM 1078 C C . GLU A 1 139 ? -18.156 14.977 -0.48 1 96.69 139 GLU A C 1
ATOM 1080 O O . GLU A 1 139 ? -17.406 14.625 0.427 1 96.69 139 GLU A O 1
ATOM 1085 N N . LYS A 1 140 ? -17.719 15.156 -1.686 1 95.75 140 LYS A N 1
ATOM 1086 C CA . LYS A 1 140 ? -16.359 14.828 -2.123 1 95.75 140 LYS A CA 1
ATOM 1087 C C . LYS A 1 140 ? -15.352 15.828 -1.568 1 95.75 140 LYS A C 1
ATOM 1089 O O . LYS A 1 140 ? -15.688 16.984 -1.302 1 95.75 140 LYS A O 1
ATOM 1094 N N . LEU A 1 141 ? -14.125 15.391 -1.414 1 95.12 141 LEU A N 1
ATOM 1095 C CA . LEU A 1 141 ? -13.07 16.25 -0.882 1 95.12 141 LEU A CA 1
ATOM 1096 C C . LEU A 1 141 ? -12.883 17.484 -1.751 1 95.12 141 LEU A C 1
ATOM 1098 O O . LEU A 1 141 ? -12.586 18.562 -1.239 1 95.12 141 LEU A O 1
ATOM 1102 N N . THR A 1 142 ? -13.031 17.375 -3.064 1 94.25 142 THR A N 1
ATOM 1103 C CA . THR A 1 142 ? -12.875 18.484 -3.986 1 94.25 142 THR A CA 1
ATOM 1104 C C . THR A 1 142 ? -13.938 19.562 -3.727 1 94.25 142 THR A C 1
ATOM 1106 O O . THR A 1 142 ? -13.664 20.75 -3.838 1 94.25 142 THR A O 1
ATOM 1109 N N . GLU A 1 143 ? -15.117 19.125 -3.402 1 93.69 143 GLU A N 1
ATOM 1110 C CA . GLU A 1 143 ? -16.203 20.062 -3.066 1 93.69 143 GLU A CA 1
ATOM 1111 C C . GLU A 1 143 ? -15.945 20.719 -1.716 1 93.69 143 GLU A C 1
ATOM 1113 O O . GLU A 1 143 ? -16.125 21.938 -1.572 1 93.69 143 GLU A O 1
ATOM 1118 N N . LEU A 1 144 ? -15.562 19.891 -0.815 1 92 144 LEU A N 1
ATOM 1119 C CA . LEU A 1 144 ? -15.234 20.375 0.522 1 92 144 LEU A CA 1
ATOM 1120 C C . LEU A 1 144 ? -14.133 21.438 0.465 1 92 144 LEU A C 1
ATOM 1122 O O . LEU A 1 144 ? -14.156 22.406 1.222 1 92 144 LEU A O 1
ATOM 1126 N N . HIS A 1 145 ? -13.195 21.234 -0.389 1 90.69 145 HIS A N 1
ATOM 1127 C CA . HIS A 1 145 ? -12.031 22.109 -0.553 1 90.69 145 HIS A CA 1
ATOM 1128 C C . HIS A 1 145 ? -12.453 23.516 -0.957 1 90.69 145 HIS A C 1
ATOM 1130 O O . HIS A 1 145 ? -11.773 24.484 -0.624 1 90.69 145 HIS A O 1
ATOM 1136 N N . GLN A 1 146 ? -13.562 23.641 -1.602 1 90.75 146 GLN A N 1
ATOM 1137 C CA . GLN A 1 146 ? -14.039 24.938 -2.072 1 90.75 146 GLN A CA 1
ATOM 1138 C C . GLN A 1 146 ? -14.477 25.828 -0.906 1 90.75 146 GLN A C 1
ATOM 1140 O O . GLN A 1 146 ? -14.539 27.047 -1.036 1 90.75 146 GLN A O 1
ATOM 1145 N N . ARG A 1 147 ? -14.703 25.203 0.202 1 89.75 147 ARG A N 1
ATOM 1146 C CA . ARG A 1 147 ? -15.141 25.969 1.366 1 89.75 147 ARG A CA 1
ATOM 1147 C C . ARG A 1 147 ? -14.07 25.953 2.453 1 89.75 147 ARG A C 1
ATOM 1149 O O . ARG A 1 147 ? -14.367 26.188 3.625 1 89.75 147 ARG A O 1
ATOM 1156 N N . GLN A 1 148 ? -12.914 25.75 2.053 1 88.25 148 GLN A N 1
ATOM 1157 C CA . GLN A 1 148 ? -11.836 25.703 3.035 1 88.25 148 GLN A CA 1
ATOM 1158 C C . GLN A 1 148 ? -11.539 27.094 3.594 1 88.25 148 GLN A C 1
ATOM 1160 O O . GLN A 1 148 ? -11.828 28.094 2.945 1 88.25 148 GLN A O 1
ATOM 1165 N N . THR A 1 149 ? -11.039 27.109 4.773 1 93.62 149 THR A N 1
ATOM 1166 C CA . THR A 1 149 ? -10.555 28.344 5.395 1 93.62 149 THR A CA 1
ATOM 1167 C C . THR A 1 149 ? -9.031 28.359 5.445 1 93.62 149 THR A C 1
ATOM 1169 O O . THR A 1 149 ? -8.406 27.344 5.781 1 93.62 149 THR A O 1
ATOM 1172 N N . THR A 1 150 ? -8.477 29.5 5.043 1 94.81 150 THR A N 1
ATOM 1173 C CA . THR A 1 150 ? -7.023 29.625 5.07 1 94.81 150 THR A CA 1
ATOM 1174 C C . THR A 1 150 ? -6.586 30.625 6.137 1 94.81 150 THR A C 1
ATOM 1176 O O . THR A 1 150 ? -7.293 31.609 6.41 1 94.81 150 THR A O 1
ATOM 1179 N N . TYR A 1 151 ? -5.477 30.312 6.746 1 95.75 151 TYR A N 1
ATOM 1180 C CA . TYR A 1 151 ? -4.828 31.188 7.715 1 95.75 151 TYR A CA 1
ATOM 1181 C C . TYR A 1 151 ? -3.348 31.344 7.391 1 95.75 151 TYR A C 1
ATOM 1183 O O . TYR A 1 151 ? -2.734 30.469 6.793 1 95.75 151 TYR A O 1
ATOM 1191 N N . GLU A 1 152 ? -2.861 32.5 7.699 1 97.25 152 GLU A N 1
ATOM 1192 C CA . GLU A 1 152 ? -1.422 32.719 7.652 1 97.25 152 GLU A CA 1
ATOM 1193 C C . GLU A 1 152 ? -0.894 33.188 9.008 1 97.25 152 GLU A C 1
ATOM 1195 O O . GLU A 1 152 ? -1.354 34.219 9.547 1 97.25 152 GLU A O 1
ATOM 1200 N N . PHE A 1 153 ? -0.002 32.469 9.516 1 97.31 153 PHE A N 1
ATOM 1201 C CA . PHE A 1 153 ? 0.642 32.812 10.781 1 97.31 153 PHE A CA 1
ATOM 1202 C C . PHE A 1 153 ? 2.041 33.375 10.531 1 97.31 153 PHE A C 1
ATOM 1204 O O . PHE A 1 153 ? 2.793 32.812 9.719 1 97.31 153 PHE A O 1
ATOM 1211 N N . THR A 1 154 ? 2.324 34.469 11.211 1 98.44 154 THR A N 1
ATOM 1212 C CA . THR A 1 154 ? 3.637 35.094 11.047 1 98.44 154 THR A CA 1
ATOM 1213 C C . THR A 1 154 ? 4.402 35.062 12.367 1 98.44 154 THR A C 1
ATOM 1215 O O . THR A 1 154 ? 3.809 35.219 13.438 1 98.44 154 THR A O 1
ATOM 1218 N N . ASN A 1 155 ? 5.691 34.875 12.203 1 98.5 155 ASN A N 1
ATOM 1219 C CA . ASN A 1 155 ? 6.582 34.844 13.359 1 98.5 155 ASN A CA 1
ATOM 1220 C C . ASN A 1 155 ? 6.051 33.969 14.469 1 98.5 155 ASN A C 1
ATOM 1222 O O . ASN A 1 155 ? 5.875 34.406 15.602 1 98.5 155 ASN A O 1
ATOM 1226 N N . VAL A 1 156 ? 5.84 32.75 14.125 1 98.38 156 VAL A N 1
ATOM 1227 C CA . VAL A 1 156 ? 5.207 31.781 15.023 1 98.38 156 VAL A CA 1
ATOM 1228 C C . VAL A 1 156 ? 6.164 30.625 15.297 1 98.38 156 VAL A C 1
ATOM 1230 O O . VAL A 1 156 ? 6.855 30.156 14.391 1 98.38 156 VAL A O 1
ATOM 1233 N N . ARG A 1 157 ? 6.316 30.266 16.562 1 98.69 157 ARG A N 1
ATOM 1234 C CA . ARG A 1 157 ? 7.066 29.062 16.922 1 98.69 157 ARG A CA 1
ATOM 1235 C C . ARG A 1 157 ? 6.164 27.828 16.938 1 98.69 157 ARG A C 1
ATOM 1237 O O . ARG A 1 157 ? 5.012 27.906 17.375 1 98.69 157 ARG A O 1
ATOM 1244 N N . GLY A 1 158 ? 6.703 26.734 16.438 1 98.62 158 GLY A N 1
ATOM 1245 C CA . GLY A 1 158 ? 5.914 25.516 16.438 1 98.62 158 GLY A CA 1
ATOM 1246 C C . GLY A 1 158 ? 6.609 24.359 15.742 1 98.62 158 GLY A C 1
ATOM 1247 O O . GLY A 1 158 ? 7.84 24.297 15.703 1 98.62 158 GLY A O 1
ATOM 1248 N N . SER A 1 159 ? 5.805 23.391 15.336 1 98.75 159 SER A N 1
ATOM 1249 C CA . SER A 1 159 ? 6.297 22.172 14.703 1 98.75 159 SER A CA 1
ATOM 1250 C C . SER A 1 159 ? 5.578 21.922 13.375 1 98.75 159 SER A C 1
ATOM 1252 O O . SER A 1 159 ? 4.359 22.094 13.281 1 98.75 159 SER A O 1
ATOM 1254 N N . LEU A 1 160 ? 6.375 21.641 12.352 1 98.69 160 LEU A N 1
ATOM 1255 C CA . LEU A 1 160 ? 5.883 21 11.133 1 98.69 160 LEU A CA 1
ATOM 1256 C C . LEU A 1 160 ? 6.098 19.484 11.188 1 98.69 160 LEU A C 1
ATOM 1258 O O . LEU A 1 160 ? 7.191 19.031 11.516 1 98.69 160 LEU A O 1
ATOM 1262 N N . ILE A 1 161 ? 5.082 18.734 10.945 1 98.31 161 ILE A N 1
ATOM 1263 C CA . ILE A 1 161 ? 5.211 17.281 10.844 1 98.31 161 ILE A CA 1
ATOM 1264 C C . ILE A 1 161 ? 4.66 16.812 9.5 1 98.31 161 ILE A C 1
ATOM 1266 O O . ILE A 1 161 ? 3.668 17.359 9 1 98.31 161 ILE A O 1
ATOM 1270 N N . GLY A 1 162 ? 5.332 15.805 8.992 1 98.19 162 GLY A N 1
ATOM 1271 C CA . GLY A 1 162 ? 4.824 15.406 7.688 1 98.19 162 GLY A CA 1
ATOM 1272 C C . GLY A 1 162 ? 5.441 14.117 7.184 1 98.19 162 GLY A C 1
ATOM 1273 O O . GLY A 1 162 ? 6.188 13.453 7.906 1 98.19 162 GLY A O 1
ATOM 1274 N N . PHE A 1 163 ? 4.973 13.789 6.023 1 98.81 163 PHE A N 1
ATOM 1275 C CA . PHE A 1 163 ? 5.434 12.641 5.25 1 98.81 163 PHE A CA 1
ATOM 1276 C C . PHE A 1 163 ? 5.688 13.023 3.799 1 98.81 163 PHE A C 1
ATOM 1278 O O . PHE A 1 163 ? 4.926 13.805 3.219 1 98.81 163 PHE A O 1
ATOM 1285 N N . ARG A 1 164 ? 6.766 12.555 3.297 1 98.62 164 ARG A N 1
ATOM 1286 C CA . ARG A 1 164 ? 6.949 12.516 1.85 1 98.62 164 ARG A CA 1
ATOM 1287 C C . ARG A 1 164 ? 6.582 11.148 1.288 1 98.62 164 ARG A C 1
ATOM 1289 O O . ARG A 1 164 ? 7.121 10.125 1.718 1 98.62 164 ARG A O 1
ATOM 1296 N N . SER A 1 165 ? 5.664 11.102 0.384 1 98.25 165 SER A N 1
ATOM 1297 C CA . SER A 1 165 ? 5.195 9.859 -0.213 1 98.25 165 SER A CA 1
ATOM 1298 C C . SER A 1 165 ? 5.625 9.75 -1.673 1 98.25 165 SER A C 1
ATOM 1300 O O . SER A 1 165 ? 5.617 10.742 -2.402 1 98.25 165 SER A O 1
ATOM 1302 N N . PRO A 1 166 ? 5.941 8.508 -2.113 1 97.69 166 PRO A N 1
ATOM 1303 C CA . PRO A 1 166 ? 6.371 8.32 -3.502 1 97.69 166 PRO A CA 1
ATOM 1304 C C . PRO A 1 166 ? 5.273 8.656 -4.508 1 97.69 166 PRO A C 1
ATOM 1306 O O . PRO A 1 166 ? 4.09 8.422 -4.242 1 97.69 166 PRO A O 1
ATOM 1309 N N . GLU A 1 167 ? 5.711 9.07 -5.664 1 96.69 167 GLU A N 1
ATOM 1310 C CA . GLU A 1 167 ? 4.789 9.461 -6.727 1 96.69 167 GLU A CA 1
ATOM 1311 C C . GLU A 1 167 ? 3.914 8.289 -7.156 1 96.69 167 GLU A C 1
ATOM 1313 O O . GLU A 1 167 ? 2.725 8.461 -7.43 1 96.69 167 GLU A O 1
ATOM 1318 N N . PHE A 1 168 ? 4.434 7.066 -7.203 1 96.75 168 PHE A N 1
ATOM 1319 C CA . PHE A 1 168 ? 3.713 5.918 -7.738 1 96.75 168 PHE A CA 1
ATOM 1320 C C . PHE A 1 168 ? 2.6 5.488 -6.793 1 96.75 168 PHE A C 1
ATOM 1322 O O . PHE A 1 168 ? 1.727 4.703 -7.168 1 96.75 168 PHE A O 1
ATOM 1329 N N . LEU A 1 169 ? 2.553 6.055 -5.617 1 97.38 169 LEU A N 1
ATOM 1330 C CA . LEU A 1 169 ? 1.524 5.719 -4.637 1 97.38 169 LEU A CA 1
ATOM 1331 C C . LEU A 1 169 ? 0.508 6.848 -4.508 1 97.38 169 LEU A C 1
ATOM 1333 O O . LEU A 1 169 ? -0.241 6.902 -3.529 1 97.38 169 LEU A O 1
ATOM 1337 N N . GLN A 1 170 ? 0.517 7.781 -5.527 1 97.06 170 GLN A N 1
ATOM 1338 C CA . GLN A 1 170 ? -0.552 8.773 -5.59 1 97.06 170 GLN A CA 1
ATOM 1339 C C . GLN A 1 170 ? -1.924 8.102 -5.559 1 97.06 170 GLN A C 1
ATOM 1341 O O . GLN A 1 170 ? -2.146 7.102 -6.234 1 97.06 170 GLN A O 1
ATOM 1346 N N . GLY A 1 171 ? -2.795 8.594 -4.711 1 96.75 171 GLY A N 1
ATOM 1347 C CA . GLY A 1 171 ? -4.105 7.992 -4.52 1 96.75 171 GLY A CA 1
ATOM 1348 C C . GLY A 1 171 ? -4.203 7.172 -3.246 1 96.75 171 GLY A C 1
ATOM 1349 O O . GLY A 1 171 ? -5.262 7.113 -2.619 1 96.75 171 GLY A O 1
ATOM 1350 N N . VAL A 1 172 ? -3.109 6.414 -2.957 1 97.94 172 VAL A N 1
ATOM 1351 C CA . VAL A 1 172 ? -3.023 5.773 -1.649 1 97.94 172 VAL A CA 1
ATOM 1352 C C . VAL A 1 172 ? -2.703 6.816 -0.581 1 97.94 172 VAL A C 1
ATOM 1354 O O . VAL A 1 172 ? -3.432 6.945 0.405 1 97.94 172 VAL A O 1
ATOM 1357 N N . SER A 1 173 ? -1.674 7.531 -0.805 1 97.25 173 SER A N 1
ATOM 1358 C CA . SER A 1 173 ? -1.275 8.711 -0.042 1 97.25 173 SER A CA 1
ATOM 1359 C C . SER A 1 173 ? -1.221 9.953 -0.929 1 97.25 173 SER A C 1
ATOM 1361 O O . SER A 1 173 ? -1.597 9.898 -2.102 1 97.25 173 SER A O 1
ATOM 1363 N N . VAL A 1 174 ? -0.861 11.023 -0.378 1 97.25 174 VAL A N 1
ATOM 1364 C CA . VAL A 1 174 ? -0.594 12.227 -1.16 1 97.25 174 VAL A CA 1
ATOM 1365 C C . VAL A 1 174 ? 0.867 12.242 -1.605 1 97.25 174 VAL A C 1
ATOM 1367 O O . VAL A 1 174 ? 1.77 12.438 -0.789 1 97.25 174 VAL A O 1
ATOM 1370 N N . ALA A 1 175 ? 1.094 12.047 -2.924 1 97.12 175 ALA A N 1
ATOM 1371 C CA . ALA A 1 175 ? 2.463 12.047 -3.436 1 97.12 175 ALA A CA 1
ATOM 1372 C C . ALA A 1 175 ? 3.164 13.359 -3.121 1 97.12 175 ALA A C 1
ATOM 1374 O O . ALA A 1 175 ? 2.57 14.438 -3.248 1 97.12 175 ALA A O 1
ATOM 1375 N N . GLY A 1 176 ? 4.469 13.211 -2.768 1 97.25 176 GLY A N 1
ATOM 1376 C CA . GLY A 1 176 ? 5.207 14.398 -2.363 1 97.25 176 GLY A CA 1
ATOM 1377 C C . GLY A 1 176 ? 5.074 14.711 -0.884 1 97.25 176 GLY A C 1
ATOM 1378 O O . GLY A 1 176 ? 4.898 13.805 -0.067 1 97.25 176 GLY A O 1
ATOM 1379 N N . ASP A 1 177 ? 5.254 15.969 -0.539 1 98.06 177 ASP A N 1
ATOM 1380 C CA . ASP A 1 177 ? 5.352 16.375 0.857 1 98.06 177 ASP A CA 1
ATOM 1381 C C . ASP A 1 177 ? 3.988 16.797 1.405 1 98.06 177 ASP A C 1
ATOM 1383 O O . ASP A 1 177 ? 3.395 17.766 0.933 1 98.06 177 ASP A O 1
ATOM 1387 N N . HIS A 1 178 ? 3.479 16.062 2.271 1 98.5 178 HIS A N 1
ATOM 1388 C CA . HIS A 1 178 ? 2.25 16.328 3.014 1 98.5 178 HIS A CA 1
ATOM 1389 C C . HIS A 1 178 ? 2.549 16.656 4.473 1 98.5 178 HIS A C 1
ATOM 1391 O O . HIS A 1 178 ? 3.082 15.812 5.203 1 98.5 178 HIS A O 1
ATOM 1397 N N . LEU A 1 179 ? 2.201 17.859 4.898 1 98.06 179 LEU A N 1
ATOM 1398 C CA . LEU A 1 179 ? 2.602 18.203 6.258 1 98.06 179 LEU A CA 1
ATOM 1399 C C . LEU A 1 179 ? 1.554 19.094 6.926 1 98.06 179 LEU A C 1
ATOM 1401 O O . LEU A 1 179 ? 0.775 19.766 6.242 1 98.06 179 LEU A O 1
ATOM 1405 N N . HIS A 1 180 ? 1.442 19.031 8.164 1 98.62 180 HIS A N 1
ATOM 1406 C CA . HIS A 1 180 ? 0.619 19.828 9.062 1 98.62 180 HIS A CA 1
ATOM 1407 C C . HIS A 1 180 ? 1.48 20.625 10.031 1 98.62 180 HIS A C 1
ATOM 1409 O O . HIS A 1 180 ? 2.648 20.297 10.25 1 98.62 180 HIS A O 1
ATOM 1415 N N . PHE A 1 181 ? 0.924 21.719 10.508 1 98.56 181 PHE A N 1
ATOM 1416 C CA . PHE A 1 181 ? 1.597 22.609 11.445 1 98.56 181 PHE A CA 1
ATOM 1417 C C . PHE A 1 181 ? 0.819 22.703 12.75 1 98.56 181 PHE A C 1
ATOM 1419 O O . PHE A 1 181 ? -0.414 22.688 12.75 1 98.56 181 PHE A O 1
ATOM 1426 N N . ILE A 1 182 ? 1.591 22.828 13.844 1 98.44 182 ILE A N 1
ATOM 1427 C CA . ILE A 1 182 ? 0.991 23.203 15.117 1 98.44 182 ILE A CA 1
ATOM 1428 C C . ILE A 1 182 ? 1.942 24.125 15.883 1 98.44 182 ILE A C 1
ATOM 1430 O O . ILE A 1 182 ? 3.15 23.875 15.922 1 98.44 182 ILE A O 1
ATOM 1434 N N . SER A 1 183 ? 1.378 25.156 16.5 1 98 183 SER A N 1
ATOM 1435 C CA . SER A 1 183 ? 2.18 26.109 17.281 1 98 183 SER A CA 1
ATOM 1436 C C . SER A 1 183 ? 2.615 25.5 18.609 1 98 183 SER A C 1
ATOM 1438 O O . SER A 1 183 ? 2.045 24.5 19.062 1 98 183 SER A O 1
ATOM 1440 N N . ASP A 1 184 ? 3.592 26.078 19.203 1 97.75 184 ASP A N 1
ATOM 1441 C CA . ASP A 1 184 ? 4.066 25.656 20.516 1 97.75 184 ASP A CA 1
ATOM 1442 C C . ASP A 1 184 ? 2.961 25.75 21.562 1 97.75 184 ASP A C 1
ATOM 1444 O O . ASP A 1 184 ? 2.883 24.938 22.469 1 97.75 184 ASP A O 1
ATOM 1448 N N . GLU A 1 185 ? 2.115 26.781 21.438 1 96.69 185 GLU A N 1
ATOM 1449 C CA . GLU A 1 185 ? 1.022 27.016 22.375 1 96.69 185 GLU A CA 1
ATOM 1450 C C . GLU A 1 185 ? -0.143 26.062 22.109 1 96.69 185 GLU A C 1
ATOM 1452 O O . GLU A 1 185 ? -1.072 25.984 22.922 1 96.69 185 GLU A O 1
ATOM 1457 N N . ARG A 1 186 ? -0.122 25.344 20.969 1 96.88 186 ARG A N 1
ATOM 1458 C CA . ARG A 1 186 ? -1.148 24.391 20.578 1 96.88 186 ARG A CA 1
ATOM 1459 C C . ARG A 1 186 ? -2.496 25.078 20.375 1 96.88 186 ARG A C 1
ATOM 1461 O O . ARG A 1 186 ? -3.531 24.562 20.797 1 96.88 186 ARG A O 1
ATOM 1468 N N . ASP A 1 187 ? -2.404 26.266 19.812 1 95.75 187 ASP A N 1
ATOM 1469 C CA . ASP A 1 187 ? -3.641 27 19.594 1 95.75 187 ASP A CA 1
ATOM 1470 C C . ASP A 1 187 ? -3.801 27.391 18.125 1 95.75 187 ASP A C 1
ATOM 1472 O O . ASP A 1 187 ? -4.824 27.953 17.734 1 95.75 187 ASP A O 1
ATOM 1476 N N . ARG A 1 188 ? -2.789 27.078 17.312 1 94.38 188 ARG A N 1
ATOM 1477 C CA . ARG A 1 188 ? -2.793 27.328 15.883 1 94.38 188 ARG A CA 1
ATOM 1478 C C . ARG A 1 188 ? -2.229 26.141 15.109 1 94.38 188 ARG A C 1
ATOM 1480 O O . ARG A 1 188 ? -1.291 25.484 15.57 1 94.38 188 ARG A O 1
ATOM 1487 N N . GLY A 1 189 ? -2.791 25.938 13.938 1 95.88 189 GLY A N 1
ATOM 1488 C CA . GLY A 1 189 ? -2.271 24.844 13.125 1 95.88 189 GLY A CA 1
ATOM 1489 C C . GLY A 1 189 ? -3.061 24.641 11.852 1 95.88 189 GLY A C 1
ATOM 1490 O O . GLY A 1 189 ? -3.686 25.562 11.336 1 95.88 189 GLY A O 1
ATOM 1491 N N . GLY A 1 190 ? -2.85 23.516 11.258 1 96.81 190 GLY A N 1
ATOM 1492 C CA . GLY A 1 190 ? -3.598 23.141 10.07 1 96.81 190 GLY A CA 1
ATOM 1493 C C . GLY A 1 190 ? -2.742 22.469 9.016 1 96.81 190 GLY A C 1
ATOM 1494 O O . GLY A 1 190 ? -1.576 22.156 9.258 1 96.81 190 GLY A O 1
ATOM 1495 N N . HIS A 1 191 ? -3.354 22.141 7.883 1 97.5 191 HIS A N 1
ATOM 1496 C CA . HIS A 1 191 ? -2.697 21.609 6.695 1 97.5 191 HIS A CA 1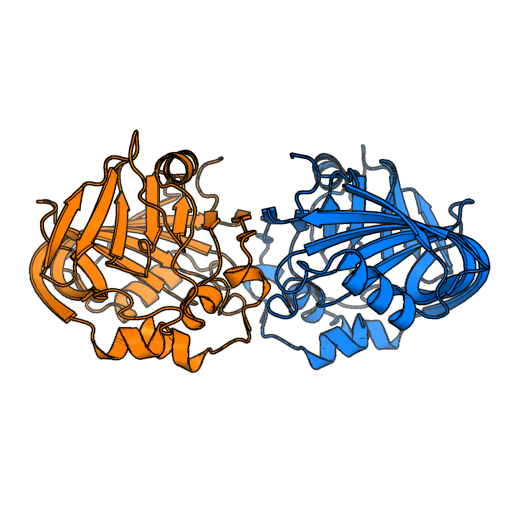
ATOM 1497 C C . HIS A 1 191 ? -1.848 22.672 6.008 1 97.5 191 HIS A C 1
ATOM 1499 O O . HIS A 1 191 ? -2.369 23.688 5.555 1 97.5 191 HIS A O 1
ATOM 1505 N N . VAL A 1 192 ? -0.58 22.438 5.805 1 98.25 192 VAL A N 1
ATOM 1506 C CA . VAL A 1 192 ? 0.356 23.469 5.371 1 98.25 192 VAL A CA 1
ATOM 1507 C C . VAL A 1 192 ? 0.264 23.656 3.859 1 98.25 192 VAL A C 1
ATOM 1509 O O . VAL A 1 192 ? 0.354 22.672 3.105 1 98.25 192 VAL A O 1
ATOM 1512 N N . LEU A 1 193 ? 0.12 24.875 3.473 1 97.31 193 LEU A N 1
ATOM 1513 C CA . LEU A 1 193 ? 0.168 25.266 2.066 1 97.31 193 LEU A CA 1
ATOM 1514 C C . LEU A 1 193 ? 1.556 25.766 1.691 1 97.31 193 LEU A C 1
ATOM 1516 O O . LEU A 1 193 ? 2.059 25.469 0.607 1 97.31 193 LEU A O 1
ATOM 1520 N N . ASP A 1 194 ? 2.082 26.547 2.598 1 98.25 194 ASP A N 1
ATOM 1521 C CA . ASP A 1 194 ? 3.428 27.094 2.436 1 98.25 194 ASP A CA 1
ATOM 1522 C C . ASP A 1 194 ? 4.035 27.469 3.785 1 98.25 194 ASP A C 1
ATOM 1524 O O . ASP A 1 194 ? 3.314 27.641 4.77 1 98.25 194 ASP A O 1
ATOM 1528 N N . CYS A 1 195 ? 5.336 27.5 3.809 1 98.75 195 CYS A N 1
ATOM 1529 C CA . CYS A 1 195 ? 6.039 27.828 5.043 1 98.75 195 CYS A CA 1
ATOM 1530 C C . CYS A 1 195 ? 7.426 28.391 4.746 1 98.75 195 CYS A C 1
ATOM 1532 O O . CYS A 1 195 ? 8.031 28.047 3.723 1 98.75 195 CYS A O 1
ATOM 1534 N N . LYS A 1 196 ? 7.832 29.219 5.609 1 98.75 196 LYS A N 1
ATOM 1535 C CA . LYS A 1 196 ? 9.148 29.859 5.574 1 98.75 196 LYS A CA 1
ATOM 1536 C C . LYS A 1 196 ? 9.766 29.906 6.969 1 98.75 196 LYS A C 1
ATOM 1538 O O . LYS A 1 196 ? 9.117 30.344 7.922 1 98.75 196 LYS A O 1
ATOM 1543 N N . SER A 1 197 ? 10.984 29.453 7.051 1 98.69 197 SER A N 1
ATOM 1544 C CA . SER A 1 197 ? 11.633 29.5 8.359 1 98.69 197 SER A CA 1
ATOM 1545 C C . SER A 1 197 ? 12.18 30.891 8.664 1 98.69 197 SER A C 1
ATOM 1547 O O . SER A 1 197 ? 12.531 31.641 7.75 1 98.69 197 SER A O 1
ATOM 1549 N N . ALA A 1 198 ? 12.188 31.266 9.977 1 98.38 198 ALA A N 1
ATOM 1550 C CA . ALA A 1 198 ? 12.859 32.469 10.461 1 98.38 198 ALA A CA 1
ATOM 1551 C C . ALA A 1 198 ? 14.289 32.156 10.883 1 98.38 198 ALA A C 1
ATOM 1553 O O . ALA A 1 198 ? 14.609 32.156 12.078 1 98.38 198 ALA A O 1
ATOM 1554 N N . GLY A 1 199 ? 15.188 31.969 9.945 1 97.06 199 GLY A N 1
ATOM 1555 C CA . GLY A 1 199 ? 16.5 31.406 10.234 1 97.06 199 GLY A CA 1
ATOM 1556 C C . GLY A 1 199 ? 16.5 29.891 10.312 1 97.06 199 GLY A C 1
ATOM 1557 O O . GLY A 1 199 ? 15.789 29.219 9.562 1 97.06 199 GLY A O 1
ATOM 1558 N N . GLU A 1 200 ? 17.328 29.359 11.133 1 97.88 200 GLU A N 1
ATOM 1559 C CA . GLU A 1 200 ? 17.484 27.906 11.195 1 97.88 200 GLU A CA 1
ATOM 1560 C C . GLU A 1 200 ? 16.375 27.266 12.023 1 97.88 200 GLU A C 1
ATOM 1562 O O . GLU A 1 200 ? 15.977 27.797 13.062 1 97.88 200 GLU A O 1
ATOM 1567 N N . ALA A 1 201 ? 15.82 26.266 11.547 1 98.44 201 ALA A N 1
ATOM 1568 C CA . ALA A 1 201 ? 14.922 25.344 12.242 1 98.44 201 ALA A CA 1
ATOM 1569 C C . ALA A 1 201 ? 15.555 23.953 12.383 1 98.44 201 ALA A C 1
ATOM 1571 O O . ALA A 1 201 ? 16.406 23.578 11.578 1 98.44 201 ALA A O 1
ATOM 1572 N N . GLN A 1 202 ? 15.203 23.266 13.406 1 98.81 202 GLN A N 1
ATOM 1573 C CA . GLN A 1 202 ? 15.711 21.906 13.586 1 98.81 202 GLN A CA 1
ATOM 1574 C C . GLN A 1 202 ? 14.914 20.906 12.758 1 98.81 202 GLN A C 1
ATOM 1576 O O . GLN A 1 202 ? 13.719 20.734 12.977 1 98.81 202 GLN A O 1
ATOM 1581 N N . PHE A 1 203 ? 15.625 20.312 11.836 1 98.81 203 PHE A N 1
ATOM 1582 C CA . PHE A 1 203 ? 15.023 19.297 10.984 1 98.81 203 PHE A CA 1
ATOM 1583 C C . PHE A 1 203 ? 15.391 17.891 11.461 1 98.81 203 PHE A C 1
ATOM 1585 O O . PHE A 1 203 ? 16.547 17.641 11.805 1 98.81 203 PHE A O 1
ATOM 1592 N N . SER A 1 204 ? 14.43 16.984 11.516 1 98.81 204 SER A N 1
ATOM 1593 C CA . SER A 1 204 ? 14.609 15.555 11.781 1 98.81 204 SER A CA 1
ATOM 1594 C C . SER A 1 204 ? 13.836 14.711 10.773 1 98.81 204 SER A C 1
ATOM 1596 O O . SER A 1 204 ? 12.711 15.039 10.414 1 98.81 204 SER A O 1
ATOM 1598 N N . GLY A 1 205 ? 14.484 13.656 10.258 1 98.69 205 GLY A N 1
ATOM 1599 C CA . GLY A 1 205 ? 13.805 12.812 9.289 1 98.69 205 GLY A CA 1
ATOM 1600 C C . GLY A 1 205 ? 14.297 11.375 9.297 1 98.69 205 GLY A C 1
ATOM 1601 O O . GLY A 1 205 ? 15.375 11.086 9.828 1 98.69 205 GLY A O 1
ATOM 1602 N N . SER A 1 206 ? 13.492 10.5 8.797 1 98.62 206 SER A N 1
ATOM 1603 C CA . SER A 1 206 ? 13.852 9.094 8.633 1 98.62 206 SER A CA 1
ATOM 1604 C C . SER A 1 206 ? 13.117 8.477 7.453 1 98.62 206 SER A C 1
ATOM 1606 O O . SER A 1 206 ? 11.922 8.727 7.254 1 98.62 206 SER A O 1
ATOM 1608 N N . ILE A 1 207 ? 13.852 7.668 6.68 1 98.5 207 ILE A N 1
ATOM 1609 C CA . ILE A 1 207 ? 13.242 6.906 5.594 1 98.5 207 ILE A CA 1
ATOM 1610 C C . ILE A 1 207 ? 12.445 5.738 6.164 1 98.5 207 ILE A C 1
ATOM 1612 O O . ILE A 1 207 ? 12.852 5.121 7.152 1 98.5 207 ILE A O 1
ATOM 1616 N N . MET A 1 208 ? 11.281 5.488 5.605 1 98.44 208 MET A N 1
ATOM 1617 C CA . MET A 1 208 ? 10.453 4.344 5.98 1 98.44 208 MET A CA 1
ATOM 1618 C C . MET A 1 208 ? 10.273 3.395 4.801 1 98.44 208 MET A C 1
ATOM 1620 O O . MET A 1 208 ? 9.836 3.811 3.725 1 98.44 208 MET A O 1
ATOM 1624 N N . SER A 1 209 ? 10.539 2.121 5.016 1 97.81 209 SER A N 1
ATOM 1625 C CA . SER A 1 209 ? 10.453 1.13 3.947 1 97.81 209 SER A CA 1
ATOM 1626 C C . SER A 1 209 ? 9.328 0.137 4.203 1 97.81 209 SER A C 1
ATOM 1628 O O . SER A 1 209 ? 8.969 -0.645 3.32 1 97.81 209 SER A O 1
ATOM 1630 N N . THR A 1 210 ? 8.789 0.138 5.355 1 98.44 210 THR A N 1
ATOM 1631 C CA . THR A 1 210 ? 7.715 -0.776 5.73 1 98.44 210 THR A CA 1
ATOM 1632 C C . THR A 1 210 ? 6.414 -0.015 5.969 1 98.44 210 THR A C 1
ATOM 1634 O O . THR A 1 210 ? 6.387 0.949 6.738 1 98.44 210 THR A O 1
ATOM 1637 N N . VAL A 1 211 ? 5.359 -0.428 5.332 1 98.69 211 VAL A N 1
ATOM 1638 C CA . VAL A 1 211 ? 4.055 0.218 5.43 1 98.69 211 VAL A CA 1
ATOM 1639 C C . VAL A 1 211 ? 3.008 -0.797 5.883 1 98.69 211 VAL A C 1
ATOM 1641 O O . VAL A 1 211 ? 2.854 -1.855 5.27 1 98.69 211 VAL A O 1
ATOM 1644 N N . HIS A 1 212 ? 2.328 -0.493 6.941 1 98.69 212 HIS A N 1
ATOM 1645 C CA . HIS A 1 212 ? 1.146 -1.217 7.395 1 98.69 212 HIS A CA 1
ATOM 1646 C C . HIS A 1 212 ? -0.133 -0.484 7.004 1 98.69 212 HIS A C 1
ATOM 1648 O O . HIS A 1 212 ? -0.529 0.479 7.664 1 98.69 212 HIS A O 1
ATOM 1654 N N . MET A 1 213 ? -0.794 -0.991 6.031 1 98.75 213 MET A N 1
ATOM 1655 C CA . MET A 1 213 ? -1.998 -0.336 5.527 1 98.75 213 MET A CA 1
ATOM 1656 C C . MET A 1 213 ? -3.248 -1.104 5.941 1 98.75 213 MET A C 1
ATOM 1658 O O . MET A 1 213 ? -3.34 -2.314 5.73 1 98.75 213 MET A O 1
ATOM 1662 N N . GLN A 1 214 ? -4.113 -0.434 6.559 1 98.75 214 GLN A N 1
ATOM 1663 C CA . GLN A 1 214 ? -5.418 -0.987 6.895 1 98.75 214 GLN A CA 1
ATOM 1664 C C . GLN A 1 214 ? -6.516 -0.371 6.031 1 98.75 214 GLN A C 1
ATOM 1666 O O . GLN A 1 214 ? -6.754 0.838 6.09 1 98.75 214 GLN A O 1
ATOM 1671 N N . LEU A 1 215 ? -7.125 -1.219 5.27 1 98.75 215 LEU A N 1
ATOM 1672 C CA . LEU A 1 215 ? -8.234 -0.798 4.422 1 98.75 215 LEU A CA 1
ATOM 1673 C C . LEU A 1 215 ? -9.562 -0.929 5.164 1 98.75 215 LEU A C 1
ATOM 1675 O O . LEU A 1 215 ? -9.781 -1.901 5.891 1 98.75 215 LEU A O 1
ATOM 1679 N N . PRO A 1 216 ? -10.461 0.057 4.992 1 98.38 216 PRO A N 1
ATOM 1680 C CA . PRO A 1 216 ? -11.742 0.005 5.691 1 98.38 216 PRO A CA 1
ATOM 1681 C C . PRO A 1 216 ? -12.609 -1.175 5.25 1 98.38 216 PRO A C 1
ATOM 1683 O O . PRO A 1 216 ? -12.461 -1.666 4.129 1 98.38 216 PRO A O 1
ATOM 1686 N N . ASP A 1 217 ? -13.469 -1.63 6.121 1 96 217 ASP A N 1
ATOM 1687 C CA . ASP A 1 217 ? -14.336 -2.768 5.832 1 96 217 ASP A CA 1
ATOM 1688 C C . ASP A 1 217 ? -15.805 -2.359 5.867 1 96 217 ASP A C 1
ATOM 1690 O O . ASP A 1 217 ? -16.688 -3.215 5.961 1 96 217 ASP A O 1
ATOM 1694 N N . ASP A 1 218 ? -16.094 -1.099 5.754 1 95.31 218 ASP A N 1
ATOM 1695 C CA . ASP A 1 218 ? -17.469 -0.648 5.75 1 95.31 218 ASP A CA 1
ATOM 1696 C C . ASP A 1 218 ? -18.016 -0.558 4.324 1 95.31 218 ASP A C 1
ATOM 1698 O O . ASP A 1 218 ? -17.25 -0.552 3.361 1 95.31 218 ASP A O 1
ATOM 1702 N N . ASP A 1 219 ? -19.344 -0.464 4.176 1 95 219 ASP A N 1
ATOM 1703 C CA . ASP A 1 219 ? -20.016 -0.541 2.885 1 95 219 ASP A CA 1
ATOM 1704 C C . ASP A 1 219 ? -19.672 0.667 2.016 1 95 219 ASP A C 1
ATOM 1706 O O . ASP A 1 219 ? -19.547 0.545 0.795 1 95 219 ASP A O 1
ATOM 1710 N N . GLU A 1 220 ? -19.547 1.796 2.643 1 95.94 220 GLU A N 1
ATOM 1711 C CA . GLU A 1 220 ? -19.234 2.996 1.87 1 95.94 220 GLU A CA 1
ATOM 1712 C C . GLU A 1 220 ? -17.891 2.859 1.153 1 95.94 220 GLU A C 1
ATOM 1714 O O . GLU A 1 220 ? -17.781 3.189 -0.029 1 95.94 220 GLU A O 1
ATOM 1719 N N . TYR A 1 221 ? -16.922 2.352 1.861 1 98.12 221 TYR A N 1
ATOM 1720 C CA . TYR A 1 221 ? -15.617 2.143 1.266 1 98.12 221 TYR A CA 1
ATOM 1721 C C . TYR A 1 221 ? -15.672 1.078 0.177 1 98.12 221 TYR A C 1
ATOM 1723 O O . TYR A 1 221 ? -15.117 1.263 -0.911 1 98.12 221 TYR A O 1
ATOM 1731 N N . ASN A 1 222 ? -16.344 0.005 0.464 1 96.56 222 ASN A N 1
ATOM 1732 C CA . ASN A 1 222 ? -16.375 -1.128 -0.455 1 96.56 222 ASN A CA 1
ATOM 1733 C C . ASN A 1 222 ? -17.016 -0.754 -1.785 1 96.56 222 ASN A C 1
ATOM 1735 O O . ASN A 1 222 ? -16.656 -1.308 -2.828 1 96.56 222 ASN A O 1
ATOM 1739 N N . GLU A 1 223 ? -17.891 0.228 -1.732 1 95.69 223 GLU A N 1
ATOM 1740 C CA . GLU A 1 223 ? -18.656 0.576 -2.922 1 95.69 223 GLU A CA 1
ATOM 1741 C C . GLU A 1 223 ? -18.031 1.758 -3.658 1 95.69 223 GLU A C 1
ATOM 1743 O O . GLU A 1 223 ? -18.391 2.033 -4.809 1 95.69 223 GLU A O 1
ATOM 1748 N N . ALA A 1 224 ? -17.094 2.379 -3.045 1 97.31 224 ALA A N 1
ATOM 1749 C CA . ALA A 1 224 ? -16.516 3.607 -3.592 1 97.31 224 ALA A CA 1
ATOM 1750 C C . ALA A 1 224 ? -15.766 3.336 -4.891 1 97.31 224 ALA A C 1
ATOM 1752 O O . ALA A 1 224 ? -15.18 2.264 -5.062 1 97.31 224 ALA A O 1
ATOM 1753 N N . ASN A 1 225 ? -15.82 4.273 -5.844 1 96.88 225 ASN A N 1
ATOM 1754 C CA . ASN A 1 225 ? -14.992 4.242 -7.047 1 96.88 225 ASN A CA 1
ATOM 1755 C C . ASN A 1 225 ? -13.641 4.906 -6.812 1 96.88 225 ASN A C 1
ATOM 1757 O O . ASN A 1 225 ? -13.492 6.113 -7.02 1 96.88 225 ASN A O 1
ATOM 1761 N N . LEU A 1 226 ? -12.609 4.113 -6.547 1 97.56 226 LEU A N 1
ATOM 1762 C CA . LEU A 1 226 ? -11.328 4.648 -6.098 1 97.56 226 LEU A CA 1
ATOM 1763 C C . LEU A 1 226 ? -10.398 4.895 -7.281 1 97.56 226 LEU A C 1
ATOM 1765 O O . LEU A 1 226 ? -9.18 4.77 -7.152 1 97.56 226 LEU A O 1
ATOM 1769 N N . GLU A 1 227 ? -10.914 5.262 -8.352 1 94.12 227 GLU A N 1
ATOM 1770 C CA . GLU A 1 227 ? -10.086 5.637 -9.5 1 94.12 227 GLU A CA 1
ATOM 1771 C C . GLU A 1 227 ? -9.172 6.812 -9.156 1 94.12 227 GLU A C 1
ATOM 1773 O O . GLU A 1 227 ? -9.578 7.734 -8.445 1 94.12 227 GLU A O 1
ATOM 1778 N N . LEU A 1 228 ? -7.98 6.781 -9.703 1 93.81 228 LEU A N 1
ATOM 1779 C CA . LEU A 1 228 ? -7.004 7.824 -9.406 1 93.81 228 LEU A CA 1
ATOM 1780 C C . LEU A 1 228 ? -7.438 9.156 -10.008 1 93.81 228 LEU A C 1
ATOM 1782 O O . LEU A 1 228 ? -7.66 9.258 -11.211 1 93.81 228 LEU A O 1
ATOM 1786 N N . ASP A 1 229 ? -7.547 10.141 -9.18 1 95 229 ASP A N 1
ATOM 1787 C CA . ASP A 1 229 ? -7.75 11.539 -9.555 1 95 229 ASP A CA 1
ATOM 1788 C C . ASP A 1 229 ? -6.539 12.391 -9.172 1 95 229 ASP A C 1
ATOM 1790 O O . ASP A 1 229 ? -6.609 13.211 -8.258 1 95 229 ASP A O 1
ATOM 1794 N N . ASP A 1 230 ? -5.512 12.234 -9.938 1 95.06 230 ASP A N 1
ATOM 1795 C CA . ASP A 1 230 ? -4.242 12.883 -9.617 1 95.06 230 ASP A CA 1
ATOM 1796 C C . ASP A 1 230 ? -4.414 14.398 -9.508 1 95.06 230 ASP A C 1
ATOM 1798 O O . ASP A 1 230 ? -3.977 15.008 -8.531 1 95.06 230 ASP A O 1
ATOM 1802 N N . ASP A 1 231 ? -5.035 14.992 -10.547 1 95 231 ASP A N 1
ATOM 1803 C CA . ASP A 1 231 ? -5.223 16.438 -10.555 1 95 231 ASP A CA 1
ATOM 1804 C C . ASP A 1 231 ? -6.031 16.906 -9.344 1 95 231 ASP A C 1
ATOM 1806 O O . ASP A 1 231 ? -5.711 17.922 -8.727 1 95 231 ASP A O 1
ATOM 1810 N N . GLY A 1 232 ? -7.043 16.172 -9.023 1 94.88 232 GLY A N 1
ATOM 1811 C CA . GLY A 1 232 ? -7.859 16.516 -7.867 1 94.88 232 GLY A CA 1
ATOM 1812 C C . GLY A 1 232 ? -7.09 16.469 -6.559 1 94.88 232 GLY A C 1
ATOM 1813 O O . GLY A 1 232 ? -7.203 17.391 -5.738 1 94.88 232 GLY A O 1
ATOM 1814 N N . ILE A 1 233 ? -6.324 15.422 -6.395 1 95.19 233 ILE A N 1
ATOM 1815 C CA . ILE A 1 233 ? -5.539 15.266 -5.176 1 95.19 233 ILE A CA 1
ATOM 1816 C C . ILE A 1 233 ? -4.543 16.422 -5.051 1 95.19 233 ILE A C 1
ATOM 1818 O O . ILE A 1 233 ? -4.395 17 -3.975 1 95.19 233 ILE A O 1
ATOM 1822 N N . ARG A 1 234 ? -3.885 16.828 -6.105 1 92.94 234 ARG A N 1
ATOM 1823 C CA . ARG A 1 234 ? -2.924 17.922 -6.082 1 92.94 234 ARG A CA 1
ATOM 1824 C C . ARG A 1 234 ? -3.611 19.25 -5.77 1 92.94 234 ARG A C 1
ATOM 1826 O O . ARG A 1 234 ? -3.066 20.078 -5.043 1 92.94 234 ARG A O 1
ATOM 1833 N N . LYS A 1 235 ? -4.762 19.375 -6.32 1 90.25 235 LYS A N 1
ATOM 1834 C CA . LYS A 1 235 ? -5.516 20.609 -6.105 1 90.25 235 LYS A CA 1
ATOM 1835 C C . LYS A 1 235 ? -5.902 20.766 -4.641 1 90.25 235 LYS A C 1
ATOM 1837 O O . LYS A 1 235 ? -5.844 21.875 -4.094 1 90.25 235 LYS A O 1
ATOM 1842 N N . VAL A 1 236 ? -6.23 19.641 -4.02 1 90.38 236 VAL A N 1
ATOM 1843 C CA . VAL A 1 236 ? -6.832 19.75 -2.695 1 90.38 236 VAL A CA 1
ATOM 1844 C C . VAL A 1 236 ? -5.762 19.562 -1.623 1 90.38 236 VAL A C 1
ATOM 1846 O O . VAL A 1 236 ? -5.891 20.062 -0.507 1 90.38 236 VAL A O 1
ATOM 1849 N N . GLU A 1 237 ? -4.727 18.781 -1.993 1 85.12 237 GLU A N 1
ATOM 1850 C CA . GLU A 1 237 ? -3.754 18.422 -0.961 1 85.12 237 GLU A CA 1
ATOM 1851 C C . GLU A 1 237 ? -2.385 19.031 -1.267 1 85.12 237 GLU A C 1
ATOM 1853 O O . GLU A 1 237 ? -1.474 18.969 -0.439 1 85.12 237 GLU A O 1
ATOM 1858 N N . GLY A 1 238 ? -2.104 19.438 -2.473 1 76.12 238 GLY A N 1
ATOM 1859 C CA . GLY A 1 238 ? -0.804 19.922 -2.904 1 76.12 238 GLY A CA 1
ATOM 1860 C C . GLY A 1 238 ? -0.547 21.359 -2.504 1 76.12 238 GLY A C 1
ATOM 1861 O O . GLY A 1 238 ? -1.473 22.078 -2.113 1 76.12 238 GLY A O 1
ATOM 1862 N N . MET B 1 1 ? 2.711 -12.648 11.945 1 90.69 1 MET B N 1
ATOM 1863 C CA . MET B 1 1 ? 1.602 -11.938 11.312 1 90.69 1 MET B CA 1
ATOM 1864 C C . MET B 1 1 ? 0.281 -12.656 11.562 1 90.69 1 MET B C 1
ATOM 1866 O O . MET B 1 1 ? 0.245 -13.883 11.633 1 90.69 1 MET B O 1
ATOM 1870 N N . ALA B 1 2 ? -0.85 -11.914 11.734 1 94.94 2 ALA B N 1
ATOM 1871 C CA . ALA B 1 2 ? -2.166 -12.508 11.953 1 94.94 2 ALA B CA 1
ATOM 1872 C C . ALA B 1 2 ? -2.67 -13.211 10.695 1 94.94 2 ALA B C 1
ATOM 1874 O O . ALA B 1 2 ? -2.113 -13.023 9.609 1 94.94 2 ALA B O 1
ATOM 1875 N N . TYR B 1 3 ? -3.605 -14.094 10.852 1 98 3 TYR B N 1
ATOM 1876 C CA . TYR B 1 3 ? -4.207 -14.781 9.711 1 98 3 TYR B CA 1
ATOM 1877 C C . TYR B 1 3 ? -4.891 -13.789 8.781 1 98 3 TYR B C 1
ATOM 1879 O O . TYR B 1 3 ? -5.477 -12.797 9.234 1 98 3 TYR B O 1
ATOM 1887 N N . ASN B 1 4 ? -4.785 -14.031 7.531 1 98.25 4 ASN B N 1
ATOM 1888 C CA . ASN B 1 4 ? -5.488 -13.32 6.469 1 98.25 4 ASN B CA 1
ATOM 1889 C C . ASN B 1 4 ? -5.074 -11.859 6.398 1 98.25 4 ASN B C 1
ATOM 1891 O O . ASN B 1 4 ? -5.91 -10.977 6.184 1 98.25 4 ASN B O 1
ATOM 1895 N N . GLU B 1 5 ? -3.871 -11.531 6.754 1 98.62 5 GLU B N 1
ATOM 1896 C CA . GLU B 1 5 ? -3.18 -10.305 6.371 1 98.62 5 GLU B CA 1
ATOM 1897 C C . GLU B 1 5 ? -2.215 -10.555 5.215 1 98.62 5 GLU B C 1
ATOM 1899 O O . GLU B 1 5 ? -1.651 -11.648 5.094 1 98.62 5 GLU B O 1
ATOM 1904 N N . LEU B 1 6 ? -2.086 -9.578 4.383 1 98.81 6 LEU B N 1
ATOM 1905 C CA . LEU B 1 6 ? -1.189 -9.719 3.242 1 98.81 6 LEU B CA 1
ATOM 1906 C C . LEU B 1 6 ? 0.194 -9.164 3.564 1 98.81 6 LEU B C 1
ATOM 1908 O O . LEU B 1 6 ? 0.315 -8.047 4.07 1 98.81 6 LEU B O 1
ATOM 1912 N N . TYR B 1 7 ? 1.184 -9.961 3.379 1 98.81 7 TYR B N 1
ATOM 1913 C CA . TYR B 1 7 ? 2.551 -9.461 3.287 1 98.81 7 TYR B CA 1
ATOM 1914 C C . TYR B 1 7 ? 3.004 -9.383 1.834 1 98.81 7 TYR B C 1
ATOM 1916 O O . TYR B 1 7 ? 2.91 -10.359 1.091 1 98.81 7 TYR B O 1
ATOM 1924 N N . GLN B 1 8 ? 3.457 -8.25 1.464 1 98.88 8 GLN B N 1
ATOM 1925 C CA . GLN B 1 8 ? 3.949 -8.039 0.107 1 98.88 8 GLN B CA 1
ATOM 1926 C C . GLN B 1 8 ? 5.348 -7.426 0.121 1 98.88 8 GLN B C 1
ATOM 1928 O O . GLN B 1 8 ? 5.59 -6.43 0.804 1 98.88 8 GLN B O 1
ATOM 1933 N N . TYR B 1 9 ? 6.23 -8.094 -0.561 1 98.88 9 TYR B N 1
ATOM 1934 C CA . TYR B 1 9 ? 7.543 -7.5 -0.809 1 98.88 9 TYR B CA 1
ATOM 1935 C C . TYR B 1 9 ? 7.605 -6.879 -2.199 1 98.88 9 TYR B C 1
ATOM 1937 O O . TYR B 1 9 ? 7.297 -7.539 -3.195 1 98.88 9 TYR B O 1
ATOM 1945 N N . SER B 1 10 ? 7.988 -5.566 -2.227 1 98.75 10 SER B N 1
ATOM 1946 C CA . SER B 1 10 ? 8.18 -4.805 -3.457 1 98.75 10 SER B CA 1
ATOM 1947 C C . SER B 1 10 ? 6.855 -4.605 -4.191 1 98.75 10 SER B C 1
ATOM 1949 O O . SER B 1 10 ? 5.785 -4.684 -3.586 1 98.75 10 SER B O 1
ATOM 1951 N N . VAL B 1 11 ? 6.871 -4.09 -5.359 1 98.62 11 VAL B N 1
ATOM 1952 C CA . VAL B 1 11 ? 5.695 -3.768 -6.164 1 98.62 11 VAL B CA 1
ATOM 1953 C C . VAL B 1 11 ? 5.906 -4.242 -7.598 1 98.62 11 VAL B C 1
ATOM 1955 O O . VAL B 1 11 ? 7.043 -4.379 -8.055 1 98.62 11 VAL B O 1
ATOM 1958 N N . VAL B 1 12 ? 4.855 -4.531 -8.266 1 97.81 12 VAL B N 1
ATOM 1959 C CA . VAL B 1 12 ? 4.945 -5.117 -9.594 1 97.81 12 VAL B CA 1
ATOM 1960 C C . VAL B 1 12 ? 5.629 -4.137 -10.547 1 97.81 12 VAL B C 1
ATOM 1962 O O . VAL B 1 12 ? 6.375 -4.547 -11.445 1 97.81 12 VAL B O 1
ATOM 1965 N N . SER B 1 13 ? 5.43 -2.811 -10.352 1 97.94 13 SER B N 1
ATOM 1966 C CA . SER B 1 13 ? 6.039 -1.8 -11.211 1 97.94 13 SER B CA 1
ATOM 1967 C C . SER B 1 13 ? 7.562 -1.886 -11.172 1 97.94 13 SER B C 1
ATOM 1969 O O . SER B 1 13 ? 8.234 -1.53 -12.141 1 97.94 13 SER B O 1
ATOM 1971 N N . SER B 1 14 ? 8.102 -2.324 -10.086 1 98.12 14 SER B N 1
ATOM 1972 C CA . SER B 1 14 ? 9.539 -2.525 -9.984 1 98.12 14 SER B CA 1
ATOM 1973 C C . SER B 1 14 ? 10.023 -3.594 -10.961 1 98.12 14 SER B C 1
ATOM 1975 O O . SER B 1 14 ? 11.055 -3.426 -11.609 1 98.12 14 SER B O 1
ATOM 1977 N N . LEU B 1 15 ? 9.25 -4.719 -11.078 1 97.38 15 LEU B N 1
ATOM 1978 C CA . LEU B 1 15 ? 9.578 -5.77 -12.039 1 97.38 15 LEU B CA 1
ATOM 1979 C C . LEU B 1 15 ? 9.453 -5.258 -13.469 1 97.38 15 LEU B C 1
ATOM 1981 O O . LEU B 1 15 ? 10.258 -5.613 -14.328 1 97.38 15 LEU B O 1
ATOM 1985 N N . MET B 1 16 ? 8.43 -4.41 -13.68 1 97.5 16 MET B N 1
ATOM 1986 C CA . MET B 1 16 ? 8.227 -3.826 -15.008 1 97.5 16 MET B CA 1
ATOM 1987 C C . MET B 1 16 ? 9.438 -3.012 -15.438 1 97.5 16 MET B C 1
ATOM 1989 O O . MET B 1 16 ? 9.711 -2.881 -16.625 1 97.5 16 MET B O 1
ATOM 1993 N N . GLU B 1 17 ? 10.203 -2.529 -14.43 1 97.5 17 GLU B N 1
ATOM 1994 C CA . GLU B 1 17 ? 11.383 -1.708 -14.703 1 97.5 17 GLU B CA 1
ATOM 1995 C C . GLU B 1 17 ? 12.656 -2.549 -14.695 1 97.5 17 GLU B C 1
ATOM 1997 O O . GLU B 1 17 ? 13.758 -2.016 -14.82 1 97.5 17 GLU B O 1
ATOM 2002 N N . GLY B 1 18 ? 12.5 -3.85 -14.492 1 97.38 18 GLY B N 1
ATOM 2003 C CA . GLY B 1 18 ? 13.625 -4.766 -14.594 1 97.38 18 GLY B CA 1
ATOM 2004 C C . GLY B 1 18 ? 14.422 -4.875 -13.305 1 97.38 18 GLY B C 1
ATOM 2005 O O . GLY B 1 18 ? 15.578 -5.293 -13.312 1 97.38 18 GLY B O 1
ATOM 2006 N N . VAL B 1 19 ? 13.836 -4.418 -12.219 1 97.88 19 VAL B N 1
ATOM 2007 C CA . VAL B 1 19 ? 14.469 -4.617 -10.922 1 97.88 19 VAL B CA 1
ATOM 2008 C C . VAL B 1 19 ? 14.227 -6.047 -10.438 1 97.88 19 VAL B C 1
ATOM 2010 O O . VAL B 1 19 ? 13.117 -6.387 -10.031 1 97.88 19 VAL B O 1
ATOM 2013 N N . GLY B 1 20 ? 15.258 -6.93 -10.539 1 96.94 20 GLY B N 1
ATOM 2014 C CA . GLY B 1 20 ? 15.031 -8.336 -10.219 1 96.94 20 GLY B CA 1
ATOM 2015 C C . GLY B 1 20 ? 16.25 -9.016 -9.617 1 96.94 20 GLY B C 1
ATOM 2016 O O . GLY B 1 20 ? 16.203 -10.203 -9.312 1 96.94 20 GLY B O 1
ATOM 2017 N N . GLU B 1 21 ? 17.312 -8.242 -9.344 1 96.62 21 GLU B N 1
ATOM 2018 C CA . GLU B 1 21 ? 18.578 -8.836 -8.891 1 96.62 21 GLU B CA 1
ATOM 2019 C C . GLU B 1 21 ? 18.547 -9.109 -7.391 1 96.62 21 GLU B C 1
ATOM 2021 O O . GLU B 1 21 ? 19.125 -10.094 -6.926 1 96.62 21 GLU B O 1
ATOM 2026 N N . THR B 1 22 ? 17.984 -8.211 -6.668 1 96.5 22 THR B N 1
ATOM 2027 C CA . THR B 1 22 ? 17.938 -8.328 -5.219 1 96.5 22 THR B CA 1
ATOM 2028 C C . THR B 1 22 ? 16.5 -8.562 -4.75 1 96.5 22 THR B C 1
ATOM 2030 O O . THR B 1 22 ? 15.555 -8.422 -5.527 1 96.5 22 THR B O 1
ATOM 2033 N N . GLY B 1 23 ? 16.375 -9 -3.533 1 97.81 23 GLY B N 1
ATOM 2034 C CA . GLY B 1 23 ? 15.055 -9.258 -2.959 1 97.81 23 GLY B CA 1
ATOM 2035 C C . GLY B 1 23 ? 15.125 -9.773 -1.532 1 97.81 23 GLY B C 1
ATOM 2036 O O . GLY B 1 23 ? 16.188 -9.773 -0.915 1 97.81 23 GLY B O 1
ATOM 2037 N N . ILE B 1 24 ? 14.016 -10.125 -1.008 1 97.81 24 ILE B N 1
ATOM 2038 C CA . ILE B 1 24 ? 13.93 -10.68 0.34 1 97.81 24 ILE B CA 1
ATOM 2039 C C . ILE B 1 24 ? 14.328 -12.148 0.318 1 97.81 24 ILE B C 1
ATOM 2041 O O . ILE B 1 24 ? 13.891 -12.906 -0.555 1 97.81 24 ILE B O 1
ATOM 2045 N N . PRO B 1 25 ? 15.203 -12.555 1.239 1 97.06 25 PRO B N 1
ATOM 2046 C CA . PRO B 1 25 ? 15.469 -13.992 1.332 1 97.06 25 PRO B CA 1
ATOM 2047 C C . PRO B 1 25 ? 14.211 -14.805 1.626 1 97.06 25 PRO B C 1
ATOM 2049 O O . PRO B 1 25 ? 13.359 -14.383 2.414 1 97.06 25 PRO B O 1
ATOM 2052 N N . TYR B 1 26 ? 14.094 -15.992 1.01 1 96.88 26 TYR B N 1
ATOM 2053 C CA . TYR B 1 26 ? 12.922 -16.828 1.225 1 96.88 26 TYR B CA 1
ATOM 2054 C C . TYR B 1 26 ? 12.828 -17.281 2.676 1 96.88 26 TYR B C 1
ATOM 2056 O O . TYR B 1 26 ? 11.734 -17.5 3.201 1 96.88 26 TYR B O 1
ATOM 2064 N N . SER B 1 27 ? 13.992 -17.438 3.389 1 95.31 27 SER B N 1
ATOM 2065 C CA . SER B 1 27 ? 14 -17.766 4.809 1 95.31 27 SER B CA 1
ATOM 2066 C C . SER B 1 27 ? 13.219 -16.734 5.617 1 95.31 27 SER B C 1
ATOM 2068 O O . SER B 1 27 ? 12.594 -17.062 6.625 1 95.31 27 SER B O 1
ATOM 2070 N N . GLN B 1 28 ? 13.266 -15.523 5.188 1 95.81 28 GLN B N 1
ATOM 2071 C CA . GLN B 1 28 ? 12.508 -14.461 5.84 1 95.81 28 GLN B CA 1
ATOM 2072 C C . GLN B 1 28 ? 11.07 -14.422 5.332 1 95.81 28 GLN B C 1
ATOM 2074 O O . GLN B 1 28 ? 10.133 -14.242 6.117 1 95.81 28 GLN B O 1
ATOM 2079 N N . LEU B 1 29 ? 10.914 -14.57 4.031 1 97 29 LEU B N 1
ATOM 2080 C CA . LEU B 1 29 ? 9.594 -14.484 3.414 1 97 29 LEU B CA 1
ATOM 2081 C C . LEU B 1 29 ? 8.625 -15.461 4.059 1 97 29 LEU B C 1
ATOM 2083 O O . LEU B 1 29 ? 7.488 -15.102 4.375 1 97 29 LEU B O 1
ATOM 2087 N N . VAL B 1 30 ? 9.062 -16.641 4.348 1 95.94 30 VAL B N 1
ATOM 2088 C CA . VAL B 1 30 ? 8.172 -17.719 4.789 1 95.94 30 VAL B CA 1
ATOM 2089 C C . VAL B 1 30 ? 7.754 -17.484 6.238 1 95.94 30 VAL B C 1
ATOM 2091 O O . VAL B 1 30 ? 6.832 -18.125 6.738 1 95.94 30 VAL B O 1
ATOM 2094 N N . THR B 1 31 ? 8.438 -16.625 6.941 1 95.88 31 THR B N 1
ATOM 2095 C CA . THR B 1 31 ? 8.023 -16.297 8.305 1 95.88 31 THR B CA 1
ATOM 2096 C C . THR B 1 31 ? 6.75 -15.445 8.289 1 95.88 31 THR B C 1
ATOM 2098 O O . THR B 1 31 ? 6.082 -15.305 9.312 1 95.88 31 THR B O 1
ATOM 2101 N N . HIS B 1 32 ? 6.367 -14.906 7.133 1 97 32 HIS B N 1
ATOM 2102 C CA . HIS B 1 32 ? 5.211 -14.023 7.035 1 97 32 HIS B CA 1
ATOM 2103 C C . HIS B 1 32 ? 3.986 -14.773 6.523 1 97 32 HIS B C 1
ATOM 2105 O O . HIS B 1 32 ? 2.869 -14.25 6.57 1 97 32 HIS B O 1
ATOM 2111 N N . GLY B 1 33 ? 4.188 -15.922 5.949 1 96.44 33 GLY B N 1
ATOM 2112 C CA . GLY B 1 33 ? 3.043 -16.656 5.438 1 96.44 33 GLY B CA 1
ATOM 2113 C C . GLY B 1 33 ? 3.422 -17.969 4.781 1 96.44 33 GLY B C 1
ATOM 2114 O O . GLY B 1 33 ? 4.602 -18.234 4.535 1 96.44 33 GLY B O 1
ATOM 2115 N N . ASP B 1 34 ? 2.367 -18.75 4.461 1 93.69 34 ASP B N 1
ATOM 2116 C CA . ASP B 1 34 ? 2.559 -20.078 3.885 1 93.69 34 ASP B CA 1
ATOM 2117 C C . ASP B 1 34 ? 1.706 -20.266 2.631 1 93.69 34 ASP B C 1
ATOM 2119 O O . ASP B 1 34 ? 1.479 -21.391 2.188 1 93.69 34 ASP B O 1
ATOM 2123 N N . HIS B 1 35 ? 1.177 -19.281 2.188 1 97.81 35 HIS B N 1
ATOM 2124 C CA . HIS B 1 35 ? 0.337 -19.188 0.998 1 97.81 35 HIS B CA 1
ATOM 2125 C C . HIS B 1 35 ? 0.69 -17.969 0.162 1 97.81 35 HIS B C 1
ATOM 2127 O O . HIS B 1 35 ? 0.555 -16.828 0.628 1 97.81 35 HIS B O 1
ATOM 2133 N N . GLY B 1 36 ? 1.163 -18.25 -1.057 1 98.38 36 GLY B N 1
ATOM 2134 C CA . GLY B 1 36 ? 1.49 -17.031 -1.788 1 98.38 36 GLY B CA 1
ATOM 2135 C C . GLY B 1 36 ? 2.119 -17.297 -3.143 1 98.38 36 GLY B C 1
ATOM 2136 O O . GLY B 1 36 ? 2.191 -18.453 -3.58 1 98.38 36 GLY B O 1
ATOM 2137 N N . LEU B 1 37 ? 2.398 -16.281 -3.877 1 98.62 37 LEU B N 1
ATOM 2138 C CA . LEU B 1 37 ? 3.012 -16.328 -5.199 1 98.62 37 LEU B CA 1
ATOM 2139 C C . LEU B 1 37 ? 4.051 -15.219 -5.352 1 98.62 37 LEU B C 1
ATOM 2141 O O . LEU B 1 37 ? 4.094 -14.281 -4.547 1 98.62 37 LEU B O 1
ATOM 2145 N N . GLY B 1 38 ? 4.875 -15.32 -6.324 1 97.94 38 GLY B N 1
ATOM 2146 C CA . GLY B 1 38 ? 5.961 -14.398 -6.613 1 97.94 38 GLY B CA 1
ATOM 2147 C C . GLY B 1 38 ? 6.926 -14.922 -7.66 1 97.94 38 GLY B C 1
ATOM 2148 O O . GLY B 1 38 ? 6.52 -15.609 -8.594 1 97.94 38 GLY B O 1
ATOM 2149 N N . THR B 1 39 ? 8.109 -14.398 -7.57 1 97.94 39 THR B N 1
ATOM 2150 C CA . THR B 1 39 ? 9.141 -14.82 -8.516 1 97.94 39 THR B CA 1
ATOM 2151 C C . THR B 1 39 ? 10.5 -14.898 -7.828 1 97.94 39 THR B C 1
ATOM 2153 O O . THR B 1 39 ? 10.594 -14.773 -6.605 1 97.94 39 THR B O 1
ATOM 2156 N N . PHE B 1 40 ? 11.531 -15.258 -8.602 1 97.56 40 PHE B N 1
ATOM 2157 C CA . PHE B 1 40 ? 12.883 -15.469 -8.094 1 97.56 40 PHE B CA 1
ATOM 2158 C C . PHE B 1 40 ? 13.844 -14.438 -8.672 1 97.56 40 PHE B C 1
ATOM 2160 O O . PHE B 1 40 ? 13.477 -13.688 -9.578 1 97.56 40 PHE B O 1
ATOM 2167 N N . ARG B 1 41 ? 15.055 -14.414 -8.117 1 97.12 41 ARG B N 1
ATOM 2168 C CA . ARG B 1 41 ? 16.109 -13.539 -8.633 1 97.12 41 ARG B CA 1
ATOM 2169 C C . ARG B 1 41 ? 16.125 -13.547 -10.156 1 97.12 41 ARG B C 1
ATOM 2171 O O . ARG B 1 41 ? 16.078 -14.617 -10.773 1 97.12 41 ARG B O 1
ATOM 2178 N N . ARG B 1 42 ? 16.078 -12.297 -10.734 1 97.38 42 ARG B N 1
ATOM 2179 C CA . ARG B 1 42 ? 16.109 -12.078 -12.18 1 97.38 42 ARG B CA 1
ATOM 2180 C C . ARG B 1 42 ? 14.844 -12.609 -12.844 1 97.38 42 ARG B C 1
ATOM 2182 O O . ARG B 1 42 ? 14.852 -12.93 -14.031 1 97.38 42 ARG B O 1
ATOM 2189 N N . MET B 1 43 ? 13.836 -12.766 -12.023 1 96.75 43 MET B N 1
ATOM 2190 C CA . MET B 1 43 ? 12.516 -13.203 -12.469 1 96.75 43 MET B CA 1
ATOM 2191 C C . MET B 1 43 ? 12.594 -14.562 -13.156 1 96.75 43 MET B C 1
ATOM 2193 O O . MET B 1 43 ? 11.938 -14.781 -14.172 1 96.75 43 MET B O 1
ATOM 2197 N N . THR B 1 44 ? 13.508 -15.422 -12.594 1 96.12 44 THR B N 1
ATOM 2198 C CA . THR B 1 44 ? 13.711 -16.766 -13.141 1 96.12 44 THR B CA 1
ATOM 2199 C C . THR B 1 44 ? 12.719 -17.75 -12.539 1 96.12 44 THR B C 1
ATOM 2201 O O . THR B 1 44 ? 13.016 -18.391 -11.531 1 96.12 44 THR B O 1
ATOM 2204 N N . GLY B 1 45 ? 11.57 -17.875 -13.258 1 96.06 45 GLY B N 1
ATOM 2205 C CA . GLY B 1 45 ? 10.57 -18.828 -12.812 1 96.06 45 GLY B CA 1
ATOM 2206 C C . GLY B 1 45 ? 9.438 -18.203 -12.031 1 96.06 45 GLY B C 1
ATOM 2207 O O . GLY B 1 45 ? 9.414 -16.984 -11.836 1 96.06 45 GLY B O 1
ATOM 2208 N N . GLU B 1 46 ? 8.484 -19.062 -11.656 1 97.12 46 GLU B N 1
ATOM 2209 C CA . GLU B 1 46 ? 7.312 -18.672 -10.883 1 97.12 46 GLU B CA 1
ATOM 2210 C C . GLU B 1 46 ? 7.34 -19.312 -9.492 1 97.12 46 GLU B C 1
ATOM 2212 O O . GLU B 1 46 ? 7.711 -20.469 -9.344 1 97.12 46 GLU B O 1
ATOM 2217 N N . MET B 1 47 ? 7 -18.531 -8.531 1 98.06 47 MET B N 1
ATOM 2218 C CA . MET B 1 47 ? 7.008 -19.016 -7.152 1 98.06 47 MET B CA 1
ATOM 2219 C C . MET B 1 47 ? 5.605 -19.422 -6.711 1 98.06 47 MET B C 1
ATOM 2221 O O . MET B 1 47 ? 4.641 -18.703 -6.93 1 98.06 47 MET B O 1
ATOM 2225 N N . ILE B 1 48 ? 5.496 -20.547 -6.117 1 98.31 48 ILE B N 1
ATOM 2226 C CA . ILE B 1 48 ? 4.305 -21.016 -5.418 1 98.31 48 ILE B CA 1
ATOM 2227 C C . ILE B 1 48 ? 4.652 -21.359 -3.973 1 98.31 48 ILE B C 1
ATOM 2229 O O . ILE B 1 48 ? 5.516 -22.203 -3.719 1 98.31 48 ILE B O 1
ATOM 2233 N N . CYS B 1 49 ? 4.105 -20.641 -3.113 1 98.06 49 CYS B N 1
ATOM 2234 C CA . CYS B 1 49 ? 4.195 -20.938 -1.688 1 98.06 49 CYS B CA 1
ATOM 2235 C C . CYS B 1 49 ? 2.92 -21.609 -1.193 1 98.06 49 CYS B C 1
ATOM 2237 O O . CYS B 1 49 ? 1.854 -21 -1.176 1 98.06 49 CYS B O 1
ATOM 2239 N N . LEU B 1 50 ? 3.027 -22.844 -0.826 1 96.81 50 LEU B N 1
ATOM 2240 C CA . LEU B 1 50 ? 1.859 -23.625 -0.437 1 96.81 50 LEU B CA 1
ATOM 2241 C C . LEU B 1 50 ? 2.219 -24.641 0.646 1 96.81 50 LEU B C 1
ATOM 2243 O O . LEU B 1 50 ? 3.186 -25.391 0.503 1 96.81 50 LEU B O 1
ATOM 2247 N N . ASP B 1 51 ? 1.398 -24.609 1.731 1 89.19 51 ASP B N 1
ATOM 2248 C CA . ASP B 1 51 ? 1.549 -25.562 2.834 1 89.19 51 ASP B CA 1
ATOM 2249 C C . ASP B 1 51 ? 2.971 -25.531 3.391 1 89.19 51 ASP B C 1
ATOM 2251 O O . ASP B 1 51 ? 3.609 -26.578 3.529 1 89.19 51 ASP B O 1
ATOM 2255 N N . ASN B 1 52 ? 3.502 -24.469 3.531 1 88.38 52 ASN B N 1
ATOM 2256 C CA . ASN B 1 52 ? 4.773 -24.203 4.195 1 88.38 52 ASN B CA 1
ATOM 2257 C C . ASN B 1 52 ? 5.957 -24.562 3.305 1 88.38 52 ASN B C 1
ATOM 2259 O O . ASN B 1 52 ? 7.082 -24.719 3.789 1 88.38 52 ASN B O 1
ATOM 2263 N N . GLN B 1 53 ? 5.738 -24.812 2.059 1 95.62 53 GLN B N 1
ATOM 2264 C CA . GLN B 1 53 ? 6.801 -25.078 1.094 1 95.62 53 GLN B CA 1
ATOM 2265 C C . GLN B 1 53 ? 6.816 -24.031 -0.017 1 95.62 53 GLN B C 1
ATOM 2267 O O . GLN B 1 53 ? 5.781 -23.453 -0.337 1 95.62 53 GLN B O 1
ATOM 2272 N N . VAL B 1 54 ? 8.008 -23.844 -0.537 1 97.5 54 VAL B N 1
ATOM 2273 C CA . VAL B 1 54 ? 8.18 -22.938 -1.667 1 97.5 54 VAL B CA 1
ATOM 2274 C C . VAL B 1 54 ? 8.672 -23.719 -2.885 1 97.5 54 VAL B C 1
ATOM 2276 O O . VAL B 1 54 ? 9.648 -24.453 -2.797 1 97.5 54 VAL B O 1
ATOM 2279 N N . TYR B 1 55 ? 7.977 -23.547 -3.998 1 97.94 55 TYR B N 1
ATOM 2280 C CA . TYR B 1 55 ? 8.305 -24.219 -5.258 1 97.94 55 TYR B CA 1
ATOM 2281 C C . TYR B 1 55 ? 8.664 -23.188 -6.332 1 97.94 55 TYR B C 1
ATOM 2283 O O . TYR B 1 55 ? 8.055 -22.125 -6.402 1 97.94 55 TYR B O 1
ATOM 2291 N N . GLN B 1 56 ? 9.633 -23.547 -7.113 1 97.25 56 GLN B N 1
ATOM 2292 C CA . GLN B 1 56 ? 9.992 -22.781 -8.297 1 97.25 56 GLN B CA 1
ATOM 2293 C C . GLN B 1 56 ? 9.664 -23.547 -9.57 1 97.25 56 GLN B C 1
ATOM 2295 O O . GLN B 1 56 ? 10.227 -24.625 -9.812 1 97.25 56 GLN B O 1
ATOM 2300 N N . MET B 1 57 ? 8.773 -23 -10.305 1 96.56 57 MET B N 1
ATOM 2301 C CA . MET B 1 57 ? 8.547 -23.5 -11.648 1 96.56 57 MET B CA 1
ATOM 2302 C C . MET B 1 57 ? 9.5 -22.859 -12.648 1 96.56 57 MET B C 1
ATOM 2304 O O . MET B 1 57 ? 9.516 -21.625 -12.781 1 96.56 57 MET B O 1
ATOM 2308 N N . LYS B 1 58 ? 10.148 -23.641 -13.383 1 94.31 58 LYS B N 1
ATOM 2309 C CA . LYS B 1 58 ? 11.156 -23.141 -14.312 1 94.31 58 LYS B CA 1
ATOM 2310 C C . LYS B 1 58 ? 10.648 -23.188 -15.75 1 94.31 58 LYS B C 1
ATOM 2312 O O . LYS B 1 58 ? 9.664 -23.891 -16.047 1 94.31 58 LYS B O 1
ATOM 2317 N N . SER B 1 59 ? 11.344 -22.469 -16.562 1 93.12 59 SER B N 1
ATOM 2318 C CA . SER B 1 59 ? 10.914 -22.328 -17.953 1 93.12 59 SER B CA 1
ATOM 2319 C C . SER B 1 59 ? 11.039 -23.656 -18.703 1 93.12 59 SER B C 1
ATOM 2321 O O . SER B 1 59 ? 10.398 -23.859 -19.734 1 93.12 59 SER B O 1
ATOM 2323 N N . ASP B 1 60 ? 11.828 -24.562 -18.203 1 91.06 60 ASP B N 1
ATOM 2324 C CA . ASP B 1 60 ? 11.977 -25.859 -18.859 1 91.06 60 ASP B CA 1
ATOM 2325 C C . ASP B 1 60 ? 10.891 -26.828 -18.422 1 91.06 60 ASP B C 1
ATOM 2327 O O . ASP B 1 60 ? 10.914 -28.016 -18.781 1 91.06 60 ASP B O 1
ATOM 2331 N N . GLY B 1 61 ? 9.977 -26.328 -17.594 1 88.19 61 GLY B N 1
ATOM 2332 C CA . GLY B 1 61 ? 8.828 -27.125 -17.172 1 88.19 61 GLY B CA 1
ATOM 2333 C C . GLY B 1 61 ? 9.055 -27.844 -15.859 1 88.19 61 GLY B C 1
ATOM 2334 O O . GLY B 1 61 ? 8.117 -28.422 -15.297 1 88.19 61 GLY B O 1
ATOM 2335 N N . SER B 1 62 ? 10.25 -27.797 -15.32 1 91.5 62 SER B N 1
ATOM 2336 C CA . SER B 1 62 ? 10.531 -28.5 -14.07 1 91.5 62 SER B CA 1
ATOM 2337 C C . SER B 1 62 ? 10.156 -27.656 -12.859 1 91.5 62 SER B C 1
ATOM 2339 O O . SER B 1 62 ? 9.977 -26.438 -12.977 1 91.5 62 SER B O 1
ATOM 2341 N N . ILE B 1 63 ? 9.945 -28.375 -11.727 1 96 63 ILE B N 1
ATOM 2342 C CA . ILE B 1 63 ? 9.703 -27.734 -10.438 1 96 63 ILE B CA 1
ATOM 2343 C C . ILE B 1 63 ? 10.82 -28.094 -9.461 1 96 63 ILE B C 1
ATOM 2345 O O . ILE B 1 63 ? 11.242 -29.25 -9.383 1 96 63 ILE B O 1
ATOM 2349 N N . VAL B 1 64 ? 11.328 -27.141 -8.828 1 95.12 64 VAL B N 1
ATOM 2350 C CA . VAL B 1 64 ? 12.328 -27.328 -7.777 1 95.12 64 VAL B CA 1
ATOM 2351 C C . VAL B 1 64 ? 11.758 -26.859 -6.438 1 95.12 64 VAL B C 1
ATOM 2353 O O . VAL B 1 64 ? 11.125 -25.797 -6.359 1 95.12 64 VAL B O 1
ATOM 2356 N N . THR B 1 65 ? 11.93 -27.703 -5.449 1 95.75 65 THR B N 1
ATOM 2357 C CA . THR B 1 65 ? 11.602 -27.266 -4.098 1 95.75 65 THR B CA 1
ATOM 2358 C C . THR B 1 65 ? 12.734 -26.453 -3.496 1 95.75 65 THR B C 1
ATOM 2360 O O . THR B 1 65 ? 13.891 -26.875 -3.502 1 95.75 65 THR B O 1
ATOM 2363 N N . ILE B 1 66 ? 12.367 -25.297 -2.969 1 95.69 66 ILE B N 1
ATOM 2364 C CA . ILE B 1 66 ? 13.367 -24.391 -2.432 1 95.69 66 ILE B CA 1
ATOM 2365 C C . ILE B 1 66 ? 13.625 -24.703 -0.963 1 95.69 66 ILE B C 1
ATOM 2367 O O . ILE B 1 66 ? 12.688 -24.891 -0.184 1 95.69 66 ILE B O 1
ATOM 2371 N N . ASP B 1 67 ? 14.859 -24.844 -0.588 1 94.19 67 ASP B N 1
ATOM 2372 C CA . ASP B 1 67 ? 15.234 -24.922 0.821 1 94.19 67 ASP B CA 1
ATOM 2373 C C . ASP B 1 67 ? 15.227 -23.531 1.467 1 94.19 67 ASP B C 1
ATOM 2375 O O . ASP B 1 67 ? 16.172 -22.766 1.31 1 94.19 67 ASP B O 1
ATOM 2379 N N . THR B 1 68 ? 14.219 -23.234 2.217 1 92.5 68 THR B N 1
ATOM 2380 C CA . THR B 1 68 ? 14.031 -21.906 2.775 1 92.5 68 THR B CA 1
ATOM 2381 C C . THR B 1 68 ? 14.82 -21.75 4.074 1 92.5 68 THR B C 1
ATOM 2383 O O . THR B 1 68 ? 14.82 -20.672 4.68 1 92.5 68 THR B O 1
ATOM 2386 N N . SER B 1 69 ? 15.359 -22.828 4.652 1 88.81 69 SER B N 1
ATOM 2387 C CA . SER B 1 69 ? 16.141 -22.75 5.875 1 88.81 69 SER B CA 1
ATOM 2388 C C . SER B 1 69 ? 17.547 -22.188 5.598 1 88.81 69 SER B C 1
ATOM 2390 O O . SER B 1 69 ? 18.156 -21.578 6.477 1 88.81 69 SER B O 1
ATOM 2392 N N . THR B 1 70 ? 17.984 -22.531 4.469 1 81.5 70 THR B N 1
ATOM 2393 C CA . THR B 1 70 ? 19.297 -22.109 4.004 1 81.5 70 THR B CA 1
ATOM 2394 C C . THR B 1 70 ? 19.234 -21.609 2.568 1 81.5 70 THR B C 1
ATOM 2396 O O . THR B 1 70 ? 18.141 -21.5 1.993 1 81.5 70 THR B O 1
ATOM 2399 N N . GLY B 1 71 ? 20.062 -20.953 2.064 1 74.75 71 GLY B N 1
ATOM 2400 C CA . GLY B 1 71 ? 20.156 -20.609 0.654 1 74.75 71 GLY B CA 1
ATOM 2401 C C . GLY B 1 71 ? 20.219 -19.125 0.403 1 74.75 71 GLY B C 1
ATOM 2402 O O . GLY B 1 71 ? 20.016 -18.312 1.317 1 74.75 71 GLY B O 1
ATOM 2403 N N . ASP B 1 72 ? 20.531 -18.844 -0.781 1 87 72 ASP B N 1
ATOM 2404 C CA . ASP B 1 72 ? 20.719 -17.469 -1.224 1 87 72 ASP B CA 1
ATOM 2405 C C . ASP B 1 72 ? 19.594 -17.016 -2.137 1 87 72 ASP B C 1
ATOM 2407 O O . ASP B 1 72 ? 19.656 -15.945 -2.748 1 87 72 ASP B O 1
ATOM 2411 N N . ASP B 1 73 ? 18.516 -17.859 -2.143 1 94 73 ASP B N 1
ATOM 2412 C CA . ASP B 1 73 ? 17.391 -17.5 -2.992 1 94 73 ASP B CA 1
ATOM 2413 C C . ASP B 1 73 ? 16.641 -16.297 -2.424 1 94 73 ASP B C 1
ATOM 2415 O O . ASP B 1 73 ? 16.406 -16.219 -1.216 1 94 73 ASP B O 1
ATOM 2419 N N . VAL B 1 74 ? 16.344 -15.359 -3.357 1 97.12 74 VAL B N 1
ATOM 2420 C CA . VAL B 1 74 ? 15.609 -14.18 -2.934 1 97.12 74 VAL B CA 1
ATOM 2421 C C . VAL B 1 74 ? 14.398 -13.969 -3.846 1 97.12 74 VAL B C 1
ATOM 2423 O O . VAL B 1 74 ? 14.414 -14.391 -5.004 1 97.12 74 VAL B O 1
ATOM 2426 N N . ALA B 1 75 ? 13.414 -13.383 -3.363 1 98.25 75 ALA B N 1
ATOM 2427 C CA . ALA B 1 75 ? 12.234 -12.969 -4.113 1 98.25 75 ALA B CA 1
ATOM 2428 C C . ALA B 1 75 ? 12.258 -11.469 -4.387 1 98.25 75 ALA B C 1
ATOM 2430 O O . ALA B 1 75 ? 12.125 -10.664 -3.459 1 98.25 75 ALA B O 1
ATOM 2431 N N . PRO B 1 76 ? 12.406 -11.078 -5.625 1 98.44 76 PRO B N 1
ATOM 2432 C CA . PRO B 1 76 ? 12.312 -9.656 -5.934 1 98.44 76 PRO B CA 1
ATOM 2433 C C . PRO B 1 76 ? 10.891 -9.109 -5.785 1 98.44 76 PRO B C 1
ATOM 2435 O O . PRO B 1 76 ? 10.695 -7.895 -5.703 1 98.44 76 PRO B O 1
ATOM 2438 N N . PHE B 1 77 ? 9.945 -9.961 -5.828 1 98.62 77 PHE B N 1
ATOM 2439 C CA . PHE B 1 77 ? 8.539 -9.68 -5.598 1 98.62 77 PHE B CA 1
ATOM 2440 C C . PHE B 1 77 ? 7.828 -10.891 -5.004 1 98.62 77 PHE B C 1
ATOM 2442 O O . PHE B 1 77 ? 8.023 -12.023 -5.469 1 98.62 77 PHE B O 1
ATOM 2449 N N . ALA B 1 78 ? 6.988 -10.617 -4 1 98.81 78 ALA B N 1
ATOM 2450 C CA . ALA B 1 78 ? 6.223 -11.727 -3.439 1 98.81 78 ALA B CA 1
ATOM 2451 C C . ALA B 1 78 ? 4.984 -11.219 -2.703 1 98.81 78 ALA B C 1
ATOM 2453 O O . ALA B 1 78 ? 5.008 -10.141 -2.105 1 98.81 78 ALA B O 1
ATOM 2454 N N . MET B 1 79 ? 3.947 -11.93 -2.781 1 98.81 79 MET B N 1
ATOM 2455 C CA . MET B 1 79 ? 2.744 -11.805 -1.964 1 98.81 79 MET B CA 1
ATOM 2456 C C . MET B 1 79 ? 2.48 -13.086 -1.186 1 98.81 79 MET B C 1
ATOM 2458 O O . MET B 1 79 ? 2.369 -14.164 -1.774 1 98.81 79 MET B O 1
ATOM 2462 N N . VAL B 1 80 ? 2.447 -13 0.174 1 98.75 80 VAL B N 1
ATOM 2463 C CA . VAL B 1 80 ? 2.176 -14.188 0.972 1 98.75 80 VAL B CA 1
ATOM 2464 C C . VAL B 1 80 ? 1.215 -13.844 2.107 1 98.75 80 VAL B C 1
ATOM 2466 O O . VAL B 1 80 ? 1.088 -12.68 2.486 1 98.75 80 VAL B O 1
ATOM 2469 N N . THR B 1 81 ? 0.522 -14.797 2.582 1 98.69 81 THR B N 1
ATOM 2470 C CA . THR B 1 81 ? -0.378 -14.672 3.723 1 98.69 81 THR B CA 1
ATOM 2471 C C . THR B 1 81 ? -0.399 -15.969 4.531 1 98.69 81 THR B C 1
ATOM 2473 O O . THR B 1 81 ? 0.049 -17.016 4.051 1 98.69 81 THR B O 1
ATOM 2476 N N . ARG B 1 82 ? -0.742 -15.836 5.816 1 98.31 82 ARG B N 1
ATOM 2477 C CA . ARG B 1 82 ? -1.198 -17 6.57 1 98.31 82 ARG B CA 1
ATOM 2478 C C . ARG B 1 82 ? -2.678 -17.266 6.32 1 98.31 82 ARG B C 1
ATOM 2480 O O . ARG B 1 82 ? -3.541 -16.625 6.914 1 98.31 82 ARG B O 1
ATOM 2487 N N . PHE B 1 83 ? -2.891 -18.266 5.551 1 97.88 83 PHE B N 1
ATOM 2488 C CA . PHE B 1 83 ? -4.203 -18.469 4.957 1 97.88 83 PHE B CA 1
ATOM 2489 C C . PHE B 1 83 ? -5.117 -19.234 5.914 1 97.88 83 PHE B C 1
ATOM 2491 O O . PHE B 1 83 ? -4.801 -20.344 6.332 1 97.88 83 PHE B O 1
ATOM 2498 N N . GLN B 1 84 ? -6.16 -18.609 6.258 1 98 84 GLN B N 1
ATOM 2499 C CA . GLN B 1 84 ? -7.277 -19.188 6.996 1 98 84 GLN B CA 1
ATOM 2500 C C . GLN B 1 84 ? -8.617 -18.797 6.379 1 98 84 GLN B C 1
ATOM 2502 O O . GLN B 1 84 ? -9.172 -17.75 6.719 1 98 84 GLN B O 1
ATOM 2507 N N . PRO B 1 85 ? -9.172 -19.641 5.539 1 97.81 85 PRO B N 1
ATOM 2508 C CA . PRO B 1 85 ? -10.344 -19.25 4.758 1 97.81 85 PRO B CA 1
ATOM 2509 C C . PRO B 1 85 ? -11.57 -18.969 5.629 1 97.81 85 PRO B C 1
ATOM 2511 O O . PRO B 1 85 ? -11.789 -19.672 6.629 1 97.81 85 PRO B O 1
ATOM 2514 N N . SER B 1 86 ? -12.375 -18.016 5.246 1 97.75 86 SER B N 1
ATOM 2515 C CA . SER B 1 86 ? -13.656 -17.703 5.879 1 97.75 86 SER B CA 1
ATOM 2516 C C . SER B 1 86 ? -14.805 -18.422 5.168 1 97.75 86 SER B C 1
ATOM 2518 O O . SER B 1 86 ? -15.883 -18.594 5.746 1 97.75 86 SER B O 1
ATOM 2520 N N . VAL B 1 87 ? -14.625 -18.75 3.922 1 98.12 87 VAL B N 1
ATOM 2521 C CA . VAL B 1 87 ? -15.594 -19.469 3.094 1 98.12 87 VAL B CA 1
ATOM 2522 C C . VAL B 1 87 ? -14.93 -20.672 2.447 1 98.12 87 VAL B C 1
ATOM 2524 O O . VAL B 1 87 ? -13.789 -20.594 1.973 1 98.12 87 VAL B O 1
ATOM 2527 N N . THR B 1 88 ? -15.531 -21.812 2.533 1 98.62 88 THR B N 1
ATOM 2528 C CA . THR B 1 88 ? -15.172 -23.016 1.792 1 98.62 88 THR B CA 1
ATOM 2529 C C . THR B 1 88 ? -16.406 -23.625 1.132 1 98.62 88 THR B C 1
ATOM 2531 O O . THR B 1 88 ? -17.422 -23.828 1.787 1 98.62 88 THR B O 1
ATOM 2534 N N . THR B 1 89 ? -16.281 -23.812 -0.119 1 98.75 89 THR B N 1
ATOM 2535 C CA . THR B 1 89 ? -17.406 -24.375 -0.858 1 98.75 89 THR B CA 1
ATOM 2536 C C . THR B 1 89 ? -16.922 -25.094 -2.113 1 98.75 89 THR B C 1
ATOM 2538 O O . THR B 1 89 ? -15.75 -25.016 -2.475 1 98.75 89 THR B O 1
ATOM 2541 N N . SER B 1 90 ? -17.797 -25.875 -2.703 1 98.75 90 SER B N 1
ATOM 2542 C CA . SER B 1 90 ? -17.516 -26.531 -3.971 1 98.75 90 SER B CA 1
ATOM 2543 C C . SER B 1 90 ? -18.031 -25.719 -5.152 1 98.75 90 SER B C 1
ATOM 2545 O O . SER B 1 90 ? -19.188 -25.281 -5.141 1 98.75 90 SER B O 1
ATOM 2547 N N . ILE B 1 91 ? -17.188 -25.562 -6.102 1 98.81 91 ILE B N 1
ATOM 2548 C CA . ILE B 1 91 ? -17.625 -24.812 -7.273 1 98.81 91 ILE B CA 1
ATOM 2549 C C . ILE B 1 91 ? -17.141 -25.516 -8.547 1 98.81 91 ILE B C 1
ATOM 2551 O O . ILE B 1 91 ? -16.203 -26.328 -8.5 1 98.81 91 ILE B O 1
ATOM 2555 N N . ALA B 1 92 ? -17.781 -25.25 -9.68 1 98.75 92 ALA B N 1
ATOM 2556 C CA . ALA B 1 92 ? -17.359 -25.594 -11.031 1 98.75 92 ALA B CA 1
ATOM 2557 C C . ALA B 1 92 ? -17.281 -24.359 -11.922 1 98.75 92 ALA B C 1
ATOM 2559 O O . ALA B 1 92 ? -18.109 -23.453 -11.805 1 98.75 92 ALA B O 1
ATOM 2560 N N . PHE B 1 93 ? -16.281 -24.281 -12.719 1 98.69 93 PHE B N 1
ATOM 2561 C CA . PHE B 1 93 ? -16.078 -23.141 -13.602 1 98.69 93 PHE B CA 1
ATOM 2562 C C . PHE B 1 93 ? -15.445 -23.578 -14.922 1 98.69 93 PHE B C 1
ATOM 2564 O O . PHE B 1 93 ? -14.742 -24.578 -14.969 1 98.69 93 PHE B O 1
ATOM 2571 N N . ASP B 1 94 ? -15.602 -22.797 -15.961 1 98.38 94 ASP B N 1
ATOM 2572 C CA . ASP B 1 94 ? -15.203 -23.25 -17.297 1 98.38 94 ASP B CA 1
ATOM 2573 C C . ASP B 1 94 ? -14.078 -22.391 -17.859 1 98.38 94 ASP B C 1
ATOM 2575 O O . ASP B 1 94 ? -13.617 -22.609 -18.969 1 98.38 94 ASP B O 1
ATOM 2579 N N . SER B 1 95 ? -13.672 -21.391 -17.078 1 98.5 95 SER B N 1
ATOM 2580 C CA . SER B 1 95 ? -12.578 -20.5 -17.469 1 98.5 95 SER B CA 1
ATOM 2581 C C . SER B 1 95 ? -12.117 -19.656 -16.281 1 98.5 95 SER B C 1
ATOM 2583 O O . SER B 1 95 ? -12.773 -19.625 -15.234 1 98.5 95 SER B O 1
ATOM 2585 N N . LYS B 1 96 ? -10.984 -19.062 -16.453 1 98.25 96 LYS B N 1
ATOM 2586 C CA . LYS B 1 96 ? -10.516 -18.125 -15.438 1 98.25 96 LYS B CA 1
ATOM 2587 C C . LYS B 1 96 ? -11.531 -17.016 -15.203 1 98.25 96 LYS B C 1
ATOM 2589 O O . LYS B 1 96 ? -11.727 -16.578 -14.062 1 98.25 96 LYS B O 1
ATOM 2594 N N . HIS B 1 97 ? -12.164 -16.531 -16.281 1 98 97 HIS B N 1
ATOM 2595 C CA . HIS B 1 97 ? -13.203 -15.508 -16.172 1 98 97 HIS B CA 1
ATOM 2596 C C . HIS B 1 97 ? -14.398 -16.031 -15.391 1 98 97 HIS B C 1
ATOM 2598 O O . HIS B 1 97 ? -14.961 -15.305 -14.562 1 98 97 HIS B O 1
ATOM 2604 N N . GLY B 1 98 ? -14.789 -17.234 -15.727 1 98.56 98 GLY B N 1
ATOM 2605 C CA . GLY B 1 98 ? -15.867 -17.844 -14.961 1 98.56 98 GLY B CA 1
ATOM 2606 C C . GLY B 1 98 ? -15.562 -17.953 -13.477 1 98.56 98 GLY B C 1
ATOM 2607 O O . GLY B 1 98 ? -16.438 -17.703 -12.641 1 98.56 98 GLY B O 1
ATOM 2608 N N . LEU B 1 99 ? -14.344 -18.406 -13.156 1 98.75 99 LEU B N 1
ATOM 2609 C CA . LEU B 1 99 ? -13.898 -18.453 -11.766 1 98.75 99 LEU B CA 1
ATOM 2610 C C . LEU B 1 99 ? -13.992 -17.062 -11.125 1 98.75 99 LEU B C 1
ATOM 2612 O O . LEU B 1 99 ? -14.477 -16.938 -10 1 98.75 99 LEU B O 1
ATOM 2616 N N . SER B 1 100 ? -13.586 -16.047 -11.828 1 98.31 100 SER B N 1
ATOM 2617 C CA . SER B 1 100 ? -13.641 -14.664 -11.336 1 98.31 100 SER B CA 1
ATOM 2618 C C . SER B 1 100 ? -15.062 -14.258 -10.992 1 98.31 100 SER B C 1
ATOM 2620 O O . SER B 1 100 ? -15.297 -13.617 -9.961 1 98.31 100 SER B O 1
ATOM 2622 N N . ASP B 1 101 ? -16 -14.602 -11.852 1 98.38 101 ASP B N 1
ATOM 2623 C CA . ASP B 1 101 ? -17.406 -14.266 -11.633 1 98.38 101 ASP B CA 1
ATOM 2624 C C . ASP B 1 101 ? -17.938 -14.93 -10.367 1 98.38 101 ASP B C 1
ATOM 2626 O O . ASP B 1 101 ? -18.688 -14.312 -9.602 1 98.38 101 ASP B O 1
ATOM 2630 N N . ILE B 1 102 ? -17.594 -16.125 -10.188 1 98.56 102 ILE B N 1
ATOM 2631 C CA . ILE B 1 102 ? -18.031 -16.875 -9.008 1 98.56 102 ILE B CA 1
ATOM 2632 C C . ILE B 1 102 ? -17.469 -16.219 -7.746 1 98.56 102 ILE B C 1
ATOM 2634 O O . ILE B 1 102 ? -18.188 -16.031 -6.762 1 98.56 102 ILE B O 1
ATOM 2638 N N . MET B 1 103 ? -16.219 -15.875 -7.77 1 98.56 103 MET B N 1
ATOM 2639 C CA . MET B 1 103 ? -15.578 -15.234 -6.621 1 98.56 103 MET B CA 1
ATOM 2640 C C . MET B 1 103 ? -16.266 -13.914 -6.293 1 98.56 103 MET B C 1
ATOM 2642 O O . MET B 1 103 ? -16.406 -13.555 -5.121 1 98.56 103 MET B O 1
ATOM 2646 N N . THR B 1 104 ? -16.656 -13.164 -7.34 1 98.12 104 THR B N 1
ATOM 2647 C CA . THR B 1 104 ? -17.344 -11.898 -7.129 1 98.12 104 THR B CA 1
ATOM 2648 C C . THR B 1 104 ? -18.672 -12.117 -6.398 1 98.12 104 THR B C 1
ATOM 2650 O O . THR B 1 104 ? -19.062 -11.312 -5.551 1 98.12 104 THR B O 1
ATOM 2653 N N . LYS B 1 105 ? -19.328 -13.188 -6.703 1 98.19 105 LYS B N 1
ATOM 2654 C CA . LYS B 1 105 ? -20.578 -13.523 -6.047 1 98.19 105 LYS B CA 1
ATOM 2655 C C . LYS B 1 105 ? -20.359 -13.977 -4.605 1 98.19 105 LYS B C 1
ATOM 2657 O O . LYS B 1 105 ? -21.109 -13.609 -3.705 1 98.19 105 LYS B O 1
ATOM 2662 N N . LEU B 1 106 ? -19.328 -14.758 -4.383 1 98.31 106 LEU B N 1
ATOM 2663 C CA . LEU B 1 106 ? -19.031 -15.297 -3.061 1 98.31 106 LEU B CA 1
ATOM 2664 C C . LEU B 1 106 ? -18.5 -14.211 -2.131 1 98.31 106 LEU B C 1
ATOM 2666 O O . LEU B 1 106 ? -18.719 -14.266 -0.918 1 98.31 106 LEU B O 1
ATOM 2670 N N . PHE B 1 107 ? -17.828 -13.273 -2.695 1 97.94 107 PHE B N 1
ATOM 2671 C CA . PHE B 1 107 ? -17.203 -12.188 -1.943 1 97.94 107 PHE B CA 1
ATOM 2672 C C . PHE B 1 107 ? -17.562 -10.836 -2.547 1 97.94 107 PHE B C 1
ATOM 2674 O O . PHE B 1 107 ? -16.688 -10.164 -3.113 1 97.94 107 PHE B O 1
ATOM 2681 N N . PRO B 1 108 ? -18.703 -10.328 -2.291 1 95.5 108 PRO B N 1
ATOM 2682 C CA . PRO B 1 108 ? -19.125 -9.086 -2.926 1 95.5 108 PRO B CA 1
ATOM 2683 C C . PRO B 1 108 ? -18.375 -7.863 -2.398 1 95.5 108 PRO B C 1
ATOM 2685 O O . PRO B 1 108 ? -18.406 -6.793 -3.016 1 95.5 108 PRO B O 1
ATOM 2688 N N . LYS B 1 109 ? -17.672 -7.965 -1.282 1 94.75 109 LYS B N 1
ATOM 2689 C CA . LYS B 1 109 ? -16.984 -6.824 -0.693 1 94.75 109 LYS B CA 1
ATOM 2690 C C . LYS B 1 109 ? -15.492 -6.859 -1.027 1 94.75 109 LYS B C 1
ATOM 2692 O O . LYS B 1 109 ? -14.648 -6.656 -0.151 1 94.75 109 LYS B O 1
ATOM 2697 N N . THR B 1 110 ? -15.125 -7.195 -2.326 1 95.94 110 THR B N 1
ATOM 2698 C CA . THR B 1 110 ? -13.727 -7.281 -2.725 1 95.94 110 THR B CA 1
ATOM 2699 C C . THR B 1 110 ? -13.422 -6.305 -3.857 1 95.94 11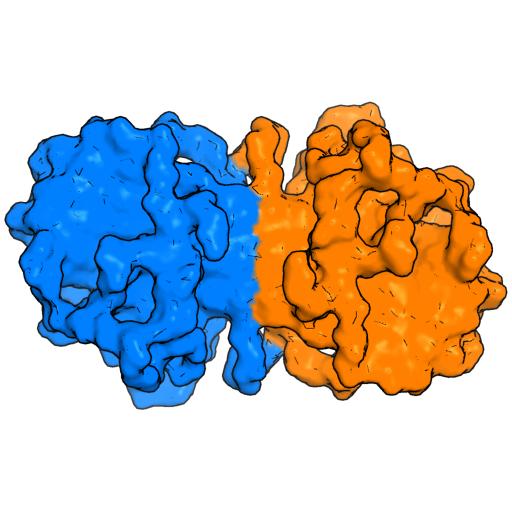0 THR B C 1
ATOM 2701 O O . THR B 1 110 ? -12.445 -6.48 -4.59 1 95.94 110 THR B O 1
ATOM 2704 N N . LYS B 1 111 ? -14.32 -5.297 -3.963 1 96.56 111 LYS B N 1
ATOM 2705 C CA . LYS B 1 111 ? -14.031 -4.238 -4.926 1 96.56 111 LYS B CA 1
ATOM 2706 C C . LYS B 1 111 ? -12.781 -3.455 -4.523 1 96.56 111 LYS B C 1
ATOM 2708 O O . LYS B 1 111 ? -11.961 -3.115 -5.375 1 96.56 111 LYS B O 1
ATOM 2713 N N . ASN B 1 112 ? -12.633 -3.162 -3.227 1 98.25 112 ASN B N 1
ATOM 2714 C CA . ASN B 1 112 ? -11.578 -2.27 -2.76 1 98.25 112 ASN B CA 1
ATOM 2715 C C . ASN B 1 112 ? -10.734 -2.92 -1.667 1 98.25 112 ASN B C 1
ATOM 2717 O O . ASN B 1 112 ? -10.086 -2.227 -0.884 1 98.25 112 ASN B O 1
ATOM 2721 N N . ARG B 1 113 ? -10.797 -4.227 -1.564 1 98.31 113 ARG B N 1
ATOM 2722 C CA . ARG B 1 113 ? -9.984 -5.012 -0.64 1 98.31 113 ARG B CA 1
ATOM 2723 C C . ARG B 1 113 ? -9.406 -6.242 -1.327 1 98.31 113 ARG B C 1
ATOM 2725 O O . ARG B 1 113 ? -9.828 -6.602 -2.43 1 98.31 113 ARG B O 1
ATOM 2732 N N . TYR B 1 114 ? -8.445 -6.871 -0.705 1 98.75 114 TYR B N 1
ATOM 2733 C CA . TYR B 1 114 ? -7.797 -8.055 -1.258 1 98.75 114 TYR B CA 1
ATOM 2734 C C . TYR B 1 114 ? -8.586 -9.32 -0.916 1 98.75 114 TYR B C 1
ATOM 2736 O O . TYR B 1 114 ? -9.32 -9.352 0.07 1 98.75 114 TYR B O 1
ATOM 2744 N N . LEU B 1 115 ? -8.461 -10.25 -1.749 1 98.81 115 LEU B N 1
ATOM 2745 C CA . LEU B 1 115 ? -8.953 -11.609 -1.534 1 98.81 115 LEU B CA 1
ATOM 2746 C C . LEU B 1 115 ? -7.84 -12.625 -1.73 1 98.81 115 LEU B C 1
ATOM 2748 O O . LEU B 1 115 ? -7.121 -12.586 -2.732 1 98.81 115 LEU B O 1
ATOM 2752 N N . SER B 1 116 ? -7.574 -13.438 -0.759 1 98.75 116 SER B N 1
ATOM 2753 C CA . SER B 1 116 ? -6.77 -14.641 -0.973 1 98.75 116 SER B CA 1
ATOM 2754 C C . SER B 1 116 ? -7.652 -15.852 -1.25 1 98.75 116 SER B C 1
ATOM 2756 O O . SER B 1 116 ? -8.734 -15.984 -0.673 1 98.75 116 SER B O 1
ATOM 2758 N N . PHE B 1 117 ? -7.18 -16.734 -2.129 1 98.81 117 PHE B N 1
ATOM 2759 C CA . PHE B 1 117 ? -8.016 -17.891 -2.43 1 98.81 117 PHE B CA 1
ATOM 2760 C C . PHE B 1 117 ? -7.16 -19.078 -2.846 1 98.81 117 PHE B C 1
ATOM 2762 O O . PHE B 1 117 ? -6.004 -18.906 -3.236 1 98.81 117 PHE B O 1
ATOM 2769 N N . ARG B 1 118 ? -7.746 -20.188 -2.734 1 98.69 118 ARG B N 1
ATOM 2770 C CA . ARG B 1 118 ? -7.176 -21.484 -3.09 1 98.69 118 ARG B CA 1
ATOM 2771 C C . ARG B 1 118 ? -8.234 -22.406 -3.684 1 98.69 118 ARG B C 1
ATOM 2773 O O . ARG B 1 118 ? -9.391 -22.375 -3.258 1 98.69 118 ARG B O 1
ATOM 2780 N N . LEU B 1 119 ? -7.918 -23.141 -4.668 1 98.81 119 LEU B N 1
ATOM 2781 C CA . LEU B 1 119 ? -8.75 -24.203 -5.215 1 98.81 119 LEU B CA 1
ATOM 2782 C C . LEU B 1 119 ? -7.984 -25.516 -5.258 1 98.81 119 LEU B C 1
ATOM 2784 O O . LEU B 1 119 ? -6.828 -25.562 -5.688 1 98.81 119 LEU B O 1
ATOM 2788 N N . ASP B 1 120 ? -8.609 -26.531 -4.848 1 98.75 120 ASP B N 1
ATOM 2789 C CA . ASP B 1 120 ? -8.062 -27.891 -4.941 1 98.75 120 ASP B CA 1
ATOM 2790 C C . ASP B 1 120 ? -9.008 -28.797 -5.719 1 98.75 120 ASP B C 1
ATOM 2792 O O . ASP B 1 120 ? -10.211 -28.812 -5.469 1 98.75 120 ASP B O 1
ATOM 2796 N N . GLY B 1 121 ? -8.438 -29.484 -6.641 1 98.62 121 GLY B N 1
ATOM 2797 C CA . GLY B 1 121 ? -9.281 -30.438 -7.344 1 98.62 121 GLY B CA 1
ATOM 2798 C C . GLY B 1 121 ? -8.68 -30.906 -8.656 1 98.62 121 GLY B C 1
ATOM 2799 O O . GLY B 1 121 ? -7.461 -30.875 -8.836 1 98.62 121 GLY B O 1
ATOM 2800 N N . LEU B 1 122 ? -9.562 -31.5 -9.445 1 98.81 122 LEU B N 1
ATOM 2801 C CA . LEU B 1 122 ? -9.234 -31.922 -10.805 1 98.81 122 LEU B CA 1
ATOM 2802 C C . LEU B 1 122 ? -9.586 -30.828 -11.805 1 98.81 122 LEU B C 1
ATOM 2804 O O . LEU B 1 122 ? -10.688 -30.281 -11.773 1 98.81 122 LEU B O 1
ATOM 2808 N N . PHE B 1 123 ? -8.617 -30.562 -12.609 1 98.81 123 PHE B N 1
ATOM 2809 C CA . PHE B 1 123 ? -8.828 -29.531 -13.625 1 98.81 123 PHE B CA 1
ATOM 2810 C C . PHE B 1 123 ? -8.812 -30.141 -15.023 1 98.81 123 PHE B C 1
ATOM 2812 O O . PHE B 1 123 ? -7.922 -30.938 -15.352 1 98.81 123 PHE B O 1
ATOM 2819 N N . GLU B 1 124 ? -9.797 -29.797 -15.781 1 98.81 124 GLU B N 1
ATOM 2820 C CA . GLU B 1 124 ? -9.852 -30.234 -17.172 1 98.81 124 GLU B CA 1
ATOM 2821 C C . GLU B 1 124 ? -8.68 -29.672 -17.969 1 98.81 124 GLU B C 1
ATOM 2823 O O . GLU B 1 124 ? -8.094 -30.375 -18.812 1 98.81 124 GLU B O 1
ATOM 2828 N N . SER B 1 125 ? -8.383 -28.484 -17.734 1 98.75 125 SER B N 1
ATOM 2829 C CA . SER B 1 125 ? -7.227 -27.844 -18.359 1 98.75 125 SER B CA 1
ATOM 2830 C C . SER B 1 125 ? -6.691 -26.703 -17.516 1 98.75 125 SER B C 1
ATOM 2832 O O . SER B 1 125 ? -7.461 -25.984 -16.859 1 98.75 125 SER B O 1
ATOM 2834 N N . VAL B 1 126 ? -5.41 -26.531 -17.484 1 98.38 126 VAL B N 1
ATOM 2835 C CA . VAL B 1 126 ? -4.711 -25.391 -16.906 1 98.38 126 VAL B CA 1
ATOM 2836 C C . VAL B 1 126 ? -3.615 -24.922 -17.859 1 98.38 126 VAL B C 1
ATOM 2838 O O . VAL B 1 126 ? -2.709 -25.688 -18.203 1 98.38 126 VAL B O 1
ATOM 2841 N N . ALA B 1 127 ? -3.777 -23.719 -18.344 1 97.88 127 ALA B N 1
ATOM 2842 C CA . ALA B 1 127 ? -2.732 -23.078 -19.141 1 97.88 127 ALA B CA 1
ATOM 2843 C C . ALA B 1 127 ? -1.856 -22.172 -18.297 1 97.88 127 ALA B C 1
ATOM 2845 O O . ALA B 1 127 ? -2.365 -21.328 -17.547 1 97.88 127 ALA B O 1
ATOM 2846 N N . VAL B 1 128 ? -0.523 -22.422 -18.375 1 97.19 128 VAL B N 1
ATOM 2847 C CA . VAL B 1 128 ? 0.384 -21.641 -17.531 1 97.19 128 VAL B CA 1
ATOM 2848 C C . VAL B 1 128 ? 1.508 -21.062 -18.406 1 97.19 128 VAL B C 1
ATOM 2850 O O . VAL B 1 128 ? 1.727 -21.516 -19.531 1 97.19 128 VAL B O 1
ATOM 2853 N N . ARG B 1 129 ? 2.094 -20.062 -17.844 1 95.88 129 ARG B N 1
ATOM 2854 C CA . ARG B 1 129 ? 3.32 -19.531 -18.422 1 95.88 129 ARG B CA 1
ATOM 2855 C C . ARG B 1 129 ? 4.426 -19.438 -17.375 1 95.88 129 ARG B C 1
ATOM 2857 O O . ARG B 1 129 ? 4.145 -19.375 -16.172 1 95.88 129 ARG B O 1
ATOM 2864 N N . THR B 1 130 ? 5.641 -19.5 -17.828 1 93.25 130 THR B N 1
ATOM 2865 C CA . THR B 1 130 ? 6.812 -19.312 -16.984 1 93.25 130 THR B CA 1
ATOM 2866 C C . THR B 1 130 ? 7.84 -18.422 -17.672 1 93.25 130 THR B C 1
ATOM 2868 O O . THR B 1 130 ? 8.039 -18.531 -18.875 1 93.25 130 THR B O 1
ATOM 2871 N N . ALA B 1 131 ? 8.422 -17.625 -16.859 1 88.5 131 ALA B N 1
ATOM 2872 C CA . ALA B 1 131 ? 9.469 -16.75 -17.375 1 88.5 131 ALA B CA 1
ATOM 2873 C C . ALA B 1 131 ? 10.844 -17.406 -17.266 1 88.5 131 ALA B C 1
ATOM 2875 O O . ALA B 1 131 ? 11.133 -18.094 -16.281 1 88.5 131 ALA B O 1
ATOM 2876 N N . ASP B 1 132 ? 11.727 -17.156 -18.25 1 90.75 132 ASP B N 1
ATOM 2877 C CA . ASP B 1 132 ? 13.039 -17.781 -18.312 1 90.75 132 ASP B CA 1
ATOM 2878 C C . ASP B 1 132 ? 14.078 -16.938 -17.578 1 90.75 132 ASP B C 1
ATOM 2880 O O . ASP B 1 132 ? 15.227 -17.375 -17.422 1 90.75 132 ASP B O 1
ATOM 2884 N N . GLY B 1 133 ? 13.719 -15.812 -17.125 1 94.81 133 GLY B N 1
ATOM 2885 C CA . GLY B 1 133 ? 14.633 -14.961 -16.375 1 94.81 133 GLY B CA 1
ATOM 2886 C C . GLY B 1 133 ? 15.289 -13.891 -17.234 1 94.81 133 GLY B C 1
ATOM 2887 O O . GLY B 1 133 ? 15.289 -13.992 -18.469 1 94.81 133 GLY B O 1
ATOM 2888 N N . GLN B 1 134 ? 15.836 -12.953 -16.578 1 97.12 134 GLN B N 1
ATOM 2889 C CA . GLN B 1 134 ? 16.516 -11.852 -17.25 1 97.12 134 GLN B CA 1
ATOM 2890 C C . GLN B 1 134 ? 17.812 -12.32 -17.891 1 97.12 134 GLN B C 1
ATOM 2892 O O . GLN B 1 134 ? 18.562 -13.094 -17.297 1 97.12 134 GLN B O 1
ATOM 2897 N N . LYS B 1 135 ? 18.109 -11.836 -19.094 1 96.19 135 LYS B N 1
ATOM 2898 C CA . LYS B 1 135 ? 19.344 -12.164 -19.812 1 96.19 135 LYS B CA 1
ATOM 2899 C C . LYS B 1 135 ? 20.391 -11.062 -19.625 1 96.19 135 LYS B C 1
ATOM 2901 O O . LYS B 1 135 ? 21.578 -11.281 -19.891 1 96.19 135 LYS B O 1
ATOM 2906 N N . TYR B 1 136 ? 19.984 -9.859 -19.297 1 96.06 136 TYR B N 1
ATOM 2907 C CA . TYR B 1 136 ? 20.875 -8.742 -18.984 1 96.06 136 TYR B CA 1
ATOM 2908 C C . TYR B 1 136 ? 20.281 -7.879 -17.875 1 96.06 136 TYR B C 1
ATOM 2910 O O . TYR B 1 136 ? 19.094 -7.98 -17.562 1 96.06 136 TYR B O 1
ATOM 2918 N N . LYS B 1 137 ? 21.125 -7.09 -17.359 1 93.88 137 LYS B N 1
ATOM 2919 C CA . LYS B 1 137 ? 20.719 -6.258 -16.234 1 93.88 137 LYS B CA 1
ATOM 2920 C C . LYS B 1 137 ? 19.609 -5.297 -16.625 1 93.88 137 LYS B C 1
ATOM 2922 O O . LYS B 1 137 ? 19.688 -4.648 -17.672 1 93.88 137 LYS B O 1
ATOM 2927 N N . HIS B 1 138 ? 18.5 -5.297 -15.93 1 95.06 138 HIS B N 1
ATOM 2928 C CA . HIS B 1 138 ? 17.375 -4.375 -16.047 1 95.06 138 HIS B CA 1
ATOM 2929 C C . HIS B 1 138 ? 16.516 -4.707 -17.25 1 95.06 138 HIS B C 1
ATOM 2931 O O . HIS B 1 138 ? 15.82 -3.832 -17.797 1 95.06 138 HIS B O 1
ATOM 2937 N N . GLU B 1 139 ? 16.766 -5.996 -17.734 1 96.75 139 GLU B N 1
ATOM 2938 C CA . GLU B 1 139 ? 15.766 -6.418 -18.734 1 96.75 139 GLU B CA 1
ATOM 2939 C C . GLU B 1 139 ? 14.352 -6.309 -18.172 1 96.75 139 GLU B C 1
ATOM 2941 O O . GLU B 1 139 ? 14.039 -6.895 -17.141 1 96.75 139 GLU B O 1
ATOM 2946 N N . LYS B 1 140 ? 13.492 -5.594 -18.812 1 95.75 140 LYS B N 1
ATOM 2947 C CA . LYS B 1 140 ? 12.141 -5.285 -18.328 1 95.75 140 LYS B CA 1
ATOM 2948 C C . LYS B 1 140 ? 11.242 -6.512 -18.422 1 95.75 140 LYS B C 1
ATOM 2950 O O . LYS B 1 140 ? 11.445 -7.387 -19.266 1 95.75 140 LYS B O 1
ATOM 2955 N N . LEU B 1 141 ? 10.242 -6.566 -17.578 1 95.25 141 LEU B N 1
ATOM 2956 C CA . LEU B 1 141 ? 9.312 -7.691 -17.547 1 95.25 141 LEU B CA 1
ATOM 2957 C C . LEU B 1 141 ? 8.617 -7.855 -18.891 1 95.25 141 LEU B C 1
ATOM 2959 O O . LEU B 1 141 ? 8.344 -8.984 -19.328 1 95.25 141 LEU B O 1
ATOM 2963 N N . THR B 1 142 ? 8.312 -6.766 -19.594 1 94.19 142 THR B N 1
ATOM 2964 C CA . THR B 1 142 ? 7.648 -6.812 -20.891 1 94.19 142 THR B CA 1
ATOM 2965 C C . THR B 1 142 ? 8.539 -7.5 -21.922 1 94.19 142 THR B C 1
ATOM 2967 O O . THR B 1 142 ? 8.039 -8.219 -22.797 1 94.19 142 THR B O 1
ATOM 2970 N N . GLU B 1 143 ? 9.812 -7.27 -21.844 1 93.69 143 GLU B N 1
ATOM 2971 C CA . GLU B 1 143 ? 10.758 -7.926 -22.734 1 93.69 143 GLU B CA 1
ATOM 2972 C C . GLU B 1 143 ? 10.898 -9.406 -22.406 1 93.69 143 GLU B C 1
ATOM 2974 O O . GLU B 1 143 ? 10.914 -10.258 -23.297 1 93.69 143 GLU B O 1
ATOM 2979 N N . LEU B 1 144 ? 11 -9.625 -21.141 1 92.06 144 LEU B N 1
ATOM 2980 C CA . LEU B 1 144 ? 11.102 -11 -20.656 1 92.06 144 LEU B CA 1
ATOM 2981 C C . LEU B 1 144 ? 9.891 -11.82 -21.078 1 92.06 144 LEU B C 1
ATOM 2983 O O . LEU B 1 144 ? 10.016 -13 -21.406 1 92.06 144 LEU B O 1
ATOM 2987 N N . HIS B 1 145 ? 8.758 -11.219 -21.078 1 90.5 145 HIS B N 1
ATOM 2988 C CA . HIS B 1 145 ? 7.484 -11.852 -21.406 1 90.5 145 HIS B CA 1
ATOM 2989 C C . HIS B 1 145 ? 7.484 -12.375 -22.844 1 90.5 145 HIS B C 1
ATOM 2991 O O . HIS B 1 145 ? 6.809 -13.359 -23.141 1 90.5 145 HIS B O 1
ATOM 2997 N N . GLN B 1 146 ? 8.258 -11.773 -23.688 1 90.56 146 GLN B N 1
ATOM 2998 C CA . GLN B 1 146 ? 8.297 -12.164 -25.094 1 90.56 146 GLN B CA 1
ATOM 2999 C C . GLN B 1 146 ? 8.961 -13.523 -25.266 1 90.56 146 GLN B C 1
ATOM 3001 O O . GLN B 1 146 ? 8.766 -14.188 -26.297 1 90.56 146 GLN B O 1
ATOM 3006 N N . ARG B 1 147 ? 9.664 -13.922 -24.266 1 89.38 147 ARG B N 1
ATOM 3007 C CA . ARG B 1 147 ? 10.344 -15.211 -24.344 1 89.38 147 ARG B CA 1
ATOM 3008 C C . ARG B 1 147 ? 9.75 -16.203 -23.359 1 89.38 147 ARG B C 1
ATOM 3010 O O . ARG B 1 147 ? 10.391 -17.188 -23 1 89.38 147 ARG B O 1
ATOM 3017 N N . GLN B 1 148 ? 8.586 -15.984 -23.016 1 87.94 148 GLN B N 1
ATOM 3018 C CA . GLN B 1 148 ? 7.961 -16.875 -22.047 1 87.94 148 GLN B CA 1
ATOM 3019 C C . GLN B 1 148 ? 7.637 -18.234 -22.672 1 87.94 148 GLN B C 1
ATOM 3021 O O . GLN B 1 148 ? 7.484 -18.328 -23.891 1 87.94 148 GLN B O 1
ATOM 3026 N N . THR B 1 149 ? 7.602 -19.219 -21.859 1 93.44 149 THR B N 1
ATOM 3027 C CA . THR B 1 149 ? 7.168 -20.547 -22.266 1 93.44 149 THR B CA 1
ATOM 3028 C C . THR B 1 149 ? 5.781 -20.859 -21.703 1 93.44 149 THR B C 1
ATOM 3030 O O . THR B 1 149 ? 5.496 -20.578 -20.547 1 93.44 149 THR B O 1
ATOM 3033 N N . THR B 1 150 ? 4.934 -21.391 -22.594 1 94.81 150 THR B N 1
ATOM 3034 C CA . THR B 1 150 ? 3.586 -21.734 -22.156 1 94.81 150 THR B CA 1
ATOM 3035 C C . THR B 1 150 ? 3.391 -23.25 -22.156 1 94.81 150 THR B C 1
ATOM 3037 O O . THR B 1 150 ? 3.971 -23.953 -23 1 94.81 150 THR B O 1
ATOM 3040 N N . TYR B 1 151 ? 2.654 -23.688 -21.188 1 95.69 151 TYR B N 1
ATOM 3041 C CA . TYR B 1 151 ? 2.252 -25.094 -21.078 1 95.69 151 TYR B CA 1
ATOM 3042 C C . TYR B 1 151 ? 0.749 -25.203 -20.844 1 95.69 151 TYR B C 1
ATOM 3044 O O . TYR B 1 151 ? 0.123 -24.297 -20.297 1 95.69 151 TYR B O 1
ATOM 3052 N N . GLU B 1 152 ? 0.221 -26.266 -21.375 1 97.19 152 GLU B N 1
ATOM 3053 C CA . GLU B 1 152 ? -1.159 -26.625 -21.062 1 97.19 152 GLU B CA 1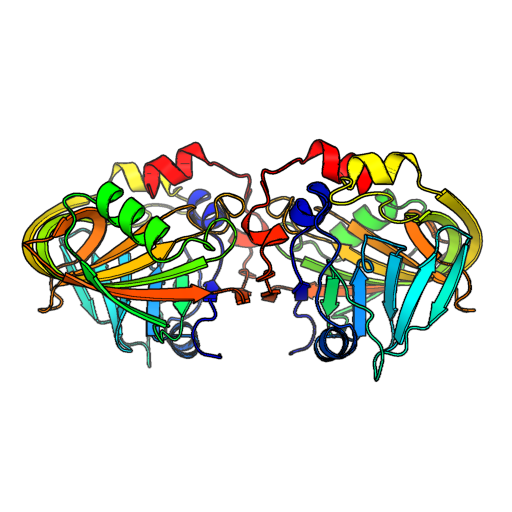
ATOM 3054 C C . GLU B 1 152 ? -1.241 -28.031 -20.469 1 97.19 152 GLU B C 1
ATOM 3056 O O . GLU B 1 152 ? -0.799 -29 -21.094 1 97.19 152 GLU B O 1
ATOM 3061 N N . PHE B 1 153 ? -1.76 -28.094 -19.312 1 97.19 153 PHE B N 1
ATOM 3062 C CA . PHE B 1 153 ? -1.965 -29.375 -18.656 1 97.19 153 PHE B CA 1
ATOM 3063 C C . PHE B 1 153 ? -3.432 -29.781 -18.703 1 97.19 153 PHE B C 1
ATOM 3065 O O . PHE B 1 153 ? -4.32 -28.969 -18.484 1 97.19 153 PHE B O 1
ATOM 3072 N N . THR B 1 154 ? -3.65 -31.047 -19.062 1 98.38 154 THR B N 1
ATOM 3073 C CA . THR B 1 154 ? -5.02 -31.547 -19.156 1 98.38 154 THR B CA 1
ATOM 3074 C C . THR B 1 154 ? -5.25 -32.656 -18.125 1 98.38 154 THR B C 1
ATOM 3076 O O . THR B 1 154 ? -4.352 -33.438 -17.859 1 98.38 154 THR B O 1
ATOM 3079 N N . ASN B 1 155 ? -6.453 -32.625 -17.594 1 98.44 155 ASN B N 1
ATOM 3080 C CA . ASN B 1 155 ? -6.863 -33.625 -16.641 1 98.44 155 ASN B CA 1
ATOM 3081 C C . ASN B 1 155 ? -5.824 -33.812 -15.531 1 98.44 155 ASN B C 1
ATOM 3083 O O . ASN B 1 155 ? -5.34 -34.906 -15.289 1 98.44 155 ASN B O 1
ATOM 3087 N N . VAL B 1 156 ? -5.547 -32.719 -14.891 1 98.38 156 VAL B N 1
ATOM 3088 C CA . VAL B 1 156 ? -4.48 -32.688 -13.898 1 98.38 156 VAL B CA 1
ATOM 3089 C C . VAL B 1 156 ? -5.062 -32.312 -12.531 1 98.38 156 VAL B C 1
ATOM 3091 O O . VAL B 1 156 ? -5.941 -31.469 -12.43 1 98.38 156 VAL B O 1
ATOM 3094 N N . ARG B 1 157 ? -4.695 -33.062 -11.508 1 98.69 157 ARG B N 1
ATOM 3095 C CA . ARG B 1 157 ? -5.051 -32.719 -10.133 1 98.69 157 ARG B CA 1
ATOM 3096 C C . ARG B 1 157 ? -4.008 -31.781 -9.523 1 98.69 157 ARG B C 1
ATOM 3098 O O . ARG B 1 157 ? -2.807 -31.953 -9.742 1 98.69 157 ARG B O 1
ATOM 3105 N N . GLY B 1 158 ? -4.488 -30.797 -8.781 1 98.62 158 GLY B N 1
ATOM 3106 C CA . GLY B 1 158 ? -3.557 -29.891 -8.133 1 98.62 158 GLY B CA 1
ATOM 3107 C C . GLY B 1 158 ? -4.246 -28.75 -7.414 1 98.62 158 GLY B C 1
ATOM 3108 O O . GLY B 1 158 ? -5.379 -28.891 -6.957 1 98.62 158 GLY B O 1
ATOM 3109 N N . SER B 1 159 ? -3.488 -27.688 -7.191 1 98.69 159 SER B N 1
ATOM 3110 C CA . SER B 1 159 ? -3.959 -26.516 -6.457 1 98.69 159 SER B CA 1
ATOM 3111 C C . SER B 1 159 ? -3.727 -25.234 -7.254 1 98.69 159 SER B C 1
ATOM 3113 O O . SER B 1 159 ? -2.674 -25.062 -7.871 1 98.69 159 SER B O 1
ATOM 3115 N N . LEU B 1 160 ? -4.773 -24.422 -7.336 1 98.69 160 LEU B N 1
ATOM 3116 C CA . LEU B 1 160 ? -4.645 -23.016 -7.703 1 98.69 160 LEU B CA 1
ATOM 3117 C C . LEU B 1 160 ? -4.566 -22.125 -6.465 1 98.69 160 LEU B C 1
ATOM 3119 O O . LEU B 1 160 ? -5.379 -22.266 -5.547 1 98.69 160 LEU B O 1
ATOM 3123 N N . ILE B 1 161 ? -3.592 -21.297 -6.391 1 98.25 161 ILE B N 1
ATOM 3124 C CA . ILE B 1 161 ? -3.504 -20.312 -5.316 1 98.25 161 ILE B CA 1
ATOM 3125 C C . ILE B 1 161 ? -3.389 -18.906 -5.902 1 98.25 161 ILE B C 1
ATOM 3127 O O . ILE B 1 161 ? -2.744 -18.703 -6.938 1 98.25 161 ILE B O 1
ATOM 3131 N N . GLY B 1 162 ? -4.02 -17.984 -5.199 1 98.19 162 GLY B N 1
ATOM 3132 C CA . GLY B 1 162 ? -3.939 -16.672 -5.797 1 98.19 162 GLY B CA 1
ATOM 3133 C C . GLY B 1 162 ? -4.477 -15.57 -4.898 1 98.19 162 GLY B C 1
ATOM 3134 O O . GLY B 1 162 ? -4.793 -15.82 -3.732 1 98.19 162 GLY B O 1
ATOM 3135 N N . PHE B 1 163 ? -4.402 -14.414 -5.465 1 98.81 163 PHE B N 1
ATOM 3136 C CA . PHE B 1 163 ? -4.902 -13.18 -4.863 1 98.81 163 PHE B CA 1
ATOM 3137 C C . PHE B 1 163 ? -5.715 -12.375 -5.875 1 98.81 163 PHE B C 1
ATOM 3139 O O . PHE B 1 163 ? -5.355 -12.305 -7.051 1 98.81 163 PHE B O 1
ATOM 3146 N N . ARG B 1 164 ? -6.797 -11.875 -5.422 1 98.62 164 ARG B N 1
ATOM 3147 C CA . ARG B 1 164 ? -7.473 -10.797 -6.133 1 98.62 164 ARG B CA 1
ATOM 3148 C C . ARG B 1 164 ? -7.098 -9.438 -5.543 1 98.62 164 ARG B C 1
ATOM 3150 O O . ARG B 1 164 ? -7.27 -9.211 -4.344 1 98.62 164 ARG B O 1
ATOM 3157 N N . SER B 1 165 ? -6.578 -8.578 -6.332 1 98.31 165 SER B N 1
ATOM 3158 C CA . SER B 1 165 ? -6.148 -7.254 -5.891 1 98.31 165 SER B CA 1
ATOM 3159 C C . SER B 1 165 ? -7.039 -6.16 -6.465 1 98.31 165 SER B C 1
ATOM 3161 O O . SER B 1 165 ? -7.461 -6.238 -7.621 1 98.31 165 SER B O 1
ATOM 3163 N N . PRO B 1 166 ? -7.266 -5.094 -5.68 1 97.69 166 PRO B N 1
ATOM 3164 C CA . PRO B 1 166 ? -8.117 -4 -6.16 1 97.69 166 PRO B CA 1
ATOM 3165 C C . PRO B 1 166 ? -7.523 -3.273 -7.363 1 97.69 166 PRO B C 1
ATOM 3167 O O . PRO B 1 166 ? -6.301 -3.121 -7.453 1 97.69 166 PRO B O 1
ATOM 3170 N N . GLU B 1 167 ? -8.406 -2.746 -8.164 1 96.75 167 GLU B N 1
ATOM 3171 C CA . GLU B 1 167 ? -8 -2.039 -9.375 1 96.75 167 GLU B CA 1
ATOM 3172 C C . GLU B 1 167 ? -7.148 -0.819 -9.039 1 96.75 167 GLU B C 1
ATOM 3174 O O . GLU B 1 167 ? -6.18 -0.523 -9.742 1 96.75 167 GLU B O 1
ATOM 3179 N N . PHE B 1 168 ? -7.434 -0.091 -7.961 1 96.81 168 PHE B N 1
ATOM 3180 C CA . PHE B 1 168 ? -6.766 1.167 -7.652 1 96.81 168 PHE B CA 1
ATOM 3181 C C . PHE B 1 168 ? -5.336 0.921 -7.188 1 96.81 168 PHE B C 1
ATOM 3183 O O . PHE B 1 168 ? -4.535 1.854 -7.109 1 96.81 168 PHE B O 1
ATOM 3190 N N . LEU B 1 169 ? -4.98 -0.317 -6.977 1 97.44 169 LEU B N 1
ATOM 3191 C CA . LEU B 1 169 ? -3.633 -0.662 -6.543 1 97.44 169 LEU B CA 1
ATOM 3192 C C . LEU B 1 169 ? -2.842 -1.307 -7.676 1 97.44 169 LEU B C 1
ATOM 3194 O O . LEU B 1 169 ? -1.818 -1.951 -7.438 1 97.44 169 LEU B O 1
ATOM 3198 N N . GLN B 1 170 ? -3.371 -1.138 -8.945 1 97.12 170 GLN B N 1
ATOM 3199 C CA . GLN B 1 170 ? -2.578 -1.538 -10.102 1 97.12 170 GLN B CA 1
ATOM 3200 C C . GLN B 1 170 ? -1.191 -0.903 -10.062 1 97.12 170 GLN B C 1
ATOM 3202 O O . GLN B 1 170 ? -1.056 0.285 -9.766 1 97.12 170 GLN B O 1
ATOM 3207 N N . GLY B 1 171 ? -0.17 -1.697 -10.273 1 96.81 171 GLY B N 1
ATOM 3208 C CA . GLY B 1 171 ? 1.204 -1.229 -10.172 1 96.81 171 GLY B CA 1
ATOM 3209 C C . GLY B 1 171 ? 1.886 -1.642 -8.883 1 96.81 171 GLY B C 1
ATOM 3210 O O . GLY B 1 171 ? 3.092 -1.892 -8.867 1 96.81 171 GLY B O 1
ATOM 3211 N N . VAL B 1 172 ? 1.108 -1.569 -7.773 1 97.94 172 VAL B N 1
ATOM 3212 C CA . VAL B 1 172 ? 1.605 -2.156 -6.535 1 97.94 172 VAL B CA 1
ATOM 3213 C C . VAL B 1 172 ? 1.516 -3.68 -6.609 1 97.94 172 VAL B C 1
ATOM 3215 O O . VAL B 1 172 ? 2.516 -4.375 -6.426 1 97.94 172 VAL B O 1
ATOM 3218 N N . SER B 1 173 ? 0.369 -4.148 -6.902 1 97.31 173 SER B N 1
ATOM 3219 C CA . SER B 1 173 ? 0.078 -5.543 -7.223 1 97.31 173 SER B CA 1
ATOM 3220 C C . SER B 1 173 ? -0.498 -5.676 -8.633 1 97.31 173 SER B C 1
ATOM 3222 O O . SER B 1 173 ? -0.544 -4.699 -9.383 1 97.31 173 SER B O 1
ATOM 3224 N N . VAL B 1 174 ? -0.825 -6.836 -9 1 97.25 174 VAL B N 1
ATOM 3225 C CA . VAL B 1 174 ? -1.549 -7.059 -10.25 1 97.25 174 VAL B CA 1
ATOM 3226 C C . VAL B 1 174 ? -3.053 -6.988 -9.992 1 97.25 174 VAL B C 1
ATOM 3228 O O . VAL B 1 174 ? -3.625 -7.883 -9.367 1 97.25 174 VAL B O 1
ATOM 3231 N N . ALA B 1 175 ? -3.699 -5.914 -10.5 1 97.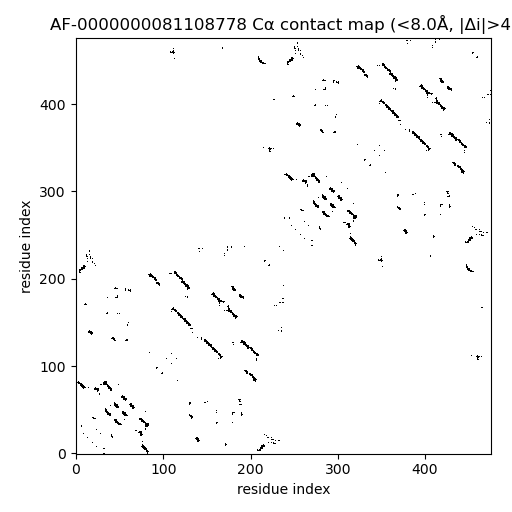19 175 ALA B N 1
ATOM 3232 C CA . ALA B 1 175 ? -5.137 -5.766 -10.305 1 97.19 175 ALA B CA 1
ATOM 3233 C C . ALA B 1 175 ? -5.895 -6.965 -10.875 1 97.19 175 ALA B C 1
ATOM 3235 O O . ALA B 1 175 ? -5.574 -7.453 -11.961 1 97.19 175 ALA B O 1
ATOM 3236 N N . GLY B 1 176 ? -6.945 -7.355 -10.109 1 97.31 176 GLY B N 1
ATOM 3237 C CA . GLY B 1 176 ? -7.684 -8.547 -10.516 1 97.31 176 GLY B CA 1
ATOM 3238 C C . GLY B 1 176 ? -7.09 -9.828 -9.969 1 97.31 176 GLY B C 1
ATOM 3239 O O . GLY B 1 176 ? -6.484 -9.836 -8.898 1 97.31 176 GLY B O 1
ATOM 3240 N N . ASP B 1 177 ? -7.348 -10.922 -10.656 1 98.06 177 ASP B N 1
ATOM 3241 C CA . ASP B 1 177 ? -7.016 -12.25 -10.156 1 98.06 177 ASP B CA 1
ATOM 3242 C C . ASP B 1 177 ? -5.641 -12.695 -10.648 1 98.06 177 ASP B C 1
ATOM 3244 O O . ASP B 1 177 ? -5.43 -12.859 -11.852 1 98.06 177 ASP B O 1
ATOM 3248 N N . HIS B 1 178 ? -4.738 -12.789 -9.789 1 98.5 178 HIS B N 1
ATOM 3249 C CA . HIS B 1 178 ? -3.391 -13.305 -10.016 1 98.5 178 HIS B CA 1
ATOM 3250 C C . HIS B 1 178 ? -3.201 -14.664 -9.336 1 98.5 178 HIS B C 1
ATOM 3252 O O . HIS B 1 178 ? -3.287 -14.766 -8.109 1 98.5 178 HIS B O 1
ATOM 3258 N N . LEU B 1 179 ? -2.938 -15.688 -10.133 1 98.12 179 LEU B N 1
ATOM 3259 C CA . LEU B 1 179 ? -2.885 -17 -9.492 1 98.12 179 LEU B CA 1
ATOM 3260 C C . LEU B 1 179 ? -1.842 -17.891 -10.164 1 98.12 179 LEU B C 1
ATOM 3262 O O . LEU B 1 179 ? -1.485 -17.672 -11.32 1 98.12 179 LEU B O 1
ATOM 3266 N N . HIS B 1 180 ? -1.288 -18.766 -9.453 1 98.62 180 HIS B N 1
ATOM 3267 C CA . HIS B 1 180 ? -0.347 -19.812 -9.852 1 98.62 180 HIS B CA 1
ATOM 3268 C C . HIS B 1 180 ? -0.931 -21.203 -9.609 1 98.62 180 HIS B C 1
ATOM 3270 O O . HIS B 1 180 ? -1.865 -21.359 -8.82 1 98.62 180 HIS B O 1
ATOM 3276 N N . PHE B 1 181 ? -0.433 -22.141 -10.352 1 98.56 181 PHE B N 1
ATOM 3277 C CA . PHE B 1 181 ? -0.872 -23.531 -10.266 1 98.56 181 PHE B CA 1
ATOM 3278 C C . PHE B 1 181 ? 0.291 -24.453 -9.891 1 98.56 181 PHE B C 1
ATOM 3280 O O . PHE B 1 181 ? 1.425 -24.219 -10.32 1 98.56 181 PHE B O 1
ATOM 3287 N N . ILE B 1 182 ? -0.049 -25.484 -9.102 1 98.38 182 ILE B N 1
ATOM 3288 C CA . ILE B 1 182 ? 0.892 -26.578 -8.883 1 98.38 182 ILE B CA 1
ATOM 3289 C C . ILE B 1 182 ? 0.135 -27.891 -8.812 1 98.38 182 ILE B C 1
ATOM 3291 O O . ILE B 1 182 ? -0.918 -27.984 -8.18 1 98.38 182 ILE B O 1
ATOM 3295 N N . SER B 1 183 ? 0.702 -28.922 -9.453 1 97.94 183 SER B N 1
ATOM 3296 C CA . SER B 1 183 ? 0.082 -30.25 -9.445 1 97.94 183 SER B CA 1
ATOM 3297 C C . SER B 1 183 ? 0.259 -30.938 -8.102 1 97.94 183 SER B C 1
ATOM 3299 O O . SER B 1 183 ? 1.114 -30.547 -7.301 1 97.94 183 SER B O 1
ATOM 3301 N N . ASP B 1 184 ? -0.524 -31.922 -7.855 1 97.69 184 ASP B N 1
ATOM 3302 C CA . ASP B 1 184 ? -0.419 -32.719 -6.633 1 97.69 184 ASP B CA 1
ATOM 3303 C C . ASP B 1 184 ? 0.95 -33.375 -6.523 1 97.69 184 ASP B C 1
ATOM 3305 O O . ASP B 1 184 ? 1.487 -33.531 -5.422 1 97.69 184 ASP B O 1
ATOM 3309 N N . GLU B 1 185 ? 1.508 -33.781 -7.66 1 96.62 185 GLU B N 1
ATOM 3310 C CA . GLU B 1 185 ? 2.803 -34.438 -7.707 1 96.62 185 GLU B CA 1
ATOM 3311 C C . GLU B 1 185 ? 3.947 -33.469 -7.543 1 96.62 185 GLU B C 1
ATOM 3313 O O . GLU B 1 185 ? 5.102 -33.844 -7.367 1 96.62 185 GLU B O 1
ATOM 3318 N N . ARG B 1 186 ? 3.633 -32.156 -7.633 1 96.81 186 ARG B N 1
ATOM 3319 C CA . ARG B 1 186 ? 4.602 -31.062 -7.492 1 96.81 186 ARG B CA 1
ATOM 3320 C C . ARG B 1 186 ? 5.652 -31.109 -8.594 1 96.81 186 ARG B C 1
ATOM 3322 O O . ARG B 1 186 ? 6.844 -30.922 -8.328 1 96.81 186 ARG B O 1
ATOM 3329 N N . ASP B 1 187 ? 5.172 -31.453 -9.766 1 95.75 187 ASP B N 1
ATOM 3330 C CA . ASP B 1 187 ? 6.109 -31.547 -10.883 1 95.75 187 ASP B CA 1
ATOM 3331 C C . ASP B 1 187 ? 5.664 -30.672 -12.055 1 95.75 187 ASP B C 1
ATOM 3333 O O . ASP B 1 187 ? 6.367 -30.562 -13.055 1 95.75 187 ASP B O 1
ATOM 3337 N N . ARG B 1 188 ? 4.496 -30.047 -11.922 1 94.25 188 ARG B N 1
ATOM 3338 C CA . ARG B 1 188 ? 3.943 -29.125 -12.914 1 94.25 188 ARG B CA 1
ATOM 3339 C C . ARG B 1 188 ? 3.348 -27.891 -12.258 1 94.25 188 ARG B C 1
ATOM 3341 O O . ARG B 1 188 ? 2.754 -27.984 -11.18 1 94.25 188 ARG B O 1
ATOM 3348 N N . GLY B 1 189 ? 3.486 -26.781 -12.945 1 95.81 189 GLY B N 1
ATOM 3349 C CA . GLY B 1 189 ? 2.898 -25.578 -12.398 1 95.81 189 GLY B CA 1
ATOM 3350 C C . GLY B 1 189 ? 3.217 -24.328 -13.219 1 95.81 189 GLY B C 1
ATOM 3351 O O . GLY B 1 189 ? 3.484 -24.422 -14.414 1 95.81 189 GLY B O 1
ATOM 3352 N N . GLY B 1 190 ? 2.984 -23.203 -12.625 1 96.81 190 GLY B N 1
ATOM 3353 C CA . GLY B 1 190 ? 3.316 -21.953 -13.273 1 96.81 190 GLY B CA 1
ATOM 3354 C C . GLY B 1 190 ? 2.27 -20.875 -13.047 1 96.81 190 GLY B C 1
ATOM 3355 O O . GLY B 1 190 ? 1.336 -21.062 -12.266 1 96.81 190 GLY B O 1
ATOM 3356 N N . HIS B 1 191 ? 2.482 -19.703 -13.656 1 97.5 191 HIS B N 1
ATOM 3357 C CA . HIS B 1 191 ? 1.548 -18.594 -13.688 1 97.5 191 HIS B CA 1
ATOM 3358 C C . HIS B 1 191 ? 0.342 -18.891 -14.562 1 97.5 191 HIS B C 1
ATOM 3360 O O . HIS B 1 191 ? 0.489 -19.125 -15.766 1 97.5 191 HIS B O 1
ATOM 3366 N N . VAL B 1 192 ? -0.85 -18.812 -14.055 1 98.25 192 VAL B N 1
ATOM 3367 C CA . VAL B 1 192 ? -2.039 -19.312 -14.734 1 98.25 192 VAL B CA 1
ATOM 3368 C C . VAL B 1 192 ? -2.527 -18.266 -15.742 1 98.25 192 VAL B C 1
ATOM 3370 O O . VAL B 1 192 ? -2.721 -17.109 -15.398 1 98.25 192 VAL B O 1
ATOM 3373 N N . LEU B 1 193 ? -2.736 -18.734 -16.922 1 97.38 193 LEU B N 1
ATOM 3374 C CA . LEU B 1 193 ? -3.348 -17.938 -17.984 1 97.38 193 LEU B CA 1
ATOM 3375 C C . LEU B 1 193 ? -4.844 -18.219 -18.078 1 97.38 193 LEU B C 1
ATOM 3377 O O . LEU B 1 193 ? -5.641 -17.297 -18.281 1 97.38 193 LEU B O 1
ATOM 3381 N N . ASP B 1 194 ? -5.141 -19.484 -17.969 1 98.25 194 ASP B N 1
ATOM 3382 C CA . ASP B 1 194 ? -6.527 -19.938 -18 1 98.25 194 ASP B CA 1
ATOM 3383 C C . ASP B 1 194 ? -6.672 -21.297 -17.312 1 98.25 194 ASP B C 1
ATOM 3385 O O . ASP B 1 194 ? -5.688 -22.031 -17.141 1 98.25 194 ASP B O 1
ATOM 3389 N N . CYS B 1 195 ? -7.852 -21.562 -16.859 1 98.75 195 CYS B N 1
ATOM 3390 C CA . CYS B 1 195 ? -8.117 -22.828 -16.188 1 98.75 195 CYS B CA 1
ATOM 3391 C C . CYS B 1 195 ? -9.594 -23.188 -16.266 1 98.75 195 CYS B C 1
ATOM 3393 O O . CYS B 1 195 ? -10.453 -22.312 -16.375 1 98.75 195 CYS B O 1
ATOM 3395 N N . LYS B 1 196 ? -9.82 -24.438 -16.266 1 98.75 196 LYS B N 1
ATOM 3396 C CA . LYS B 1 196 ? -11.148 -25.047 -16.297 1 98.75 196 LYS B CA 1
ATOM 3397 C C . LYS B 1 196 ? -11.234 -26.234 -15.344 1 98.75 196 LYS B C 1
ATOM 3399 O O . LYS B 1 196 ? -10.375 -27.109 -15.367 1 98.75 196 LYS B O 1
ATOM 3404 N N . SER B 1 197 ? -12.242 -26.219 -14.531 1 98.69 197 SER B N 1
ATOM 3405 C CA . SER B 1 197 ? -12.375 -27.328 -13.602 1 98.69 197 SER B CA 1
ATOM 3406 C C . SER B 1 197 ? -13.008 -28.547 -14.281 1 98.69 197 SER B C 1
ATOM 3408 O O . SER B 1 197 ? -13.789 -28.391 -15.227 1 98.69 197 SER B O 1
ATOM 3410 N N . ALA B 1 198 ? -12.617 -29.766 -13.836 1 98.38 198 ALA B N 1
ATOM 3411 C CA . ALA B 1 198 ? -13.273 -31.016 -14.227 1 98.38 198 ALA B CA 1
ATOM 3412 C C . ALA B 1 198 ? -14.383 -31.375 -13.25 1 98.38 198 ALA B C 1
ATOM 3414 O O . ALA B 1 198 ? -14.242 -32.312 -12.461 1 98.38 198 ALA B O 1
ATOM 3415 N N . GLY B 1 199 ? -15.508 -30.703 -13.312 1 97.06 199 GLY B N 1
ATOM 3416 C CA . GLY B 1 199 ? -16.516 -30.797 -12.266 1 97.06 199 GLY B CA 1
ATOM 3417 C C . GLY B 1 199 ? -16.234 -29.891 -11.086 1 97.06 199 GLY B C 1
ATOM 3418 O O . GLY B 1 199 ? -15.719 -28.781 -11.258 1 97.06 199 GLY B O 1
ATOM 3419 N N . GLU B 1 200 ? -16.609 -30.297 -9.922 1 97.88 200 GLU B N 1
ATOM 3420 C CA . GLU B 1 200 ? -16.484 -29.453 -8.75 1 97.88 200 GLU B CA 1
ATOM 3421 C C . GLU B 1 200 ? -15.062 -29.469 -8.203 1 97.88 200 GLU B C 1
ATOM 3423 O O . GLU B 1 200 ? -14.422 -30.516 -8.164 1 97.88 200 GLU B O 1
ATOM 3428 N N . ALA B 1 201 ? -14.547 -28.391 -7.91 1 98.44 201 ALA B N 1
ATOM 3429 C CA . ALA B 1 201 ? -13.32 -28.172 -7.148 1 98.44 201 ALA B CA 1
ATOM 3430 C C . ALA B 1 201 ? -13.617 -27.5 -5.809 1 98.44 201 ALA B C 1
ATOM 3432 O O . ALA B 1 201 ? -14.617 -26.797 -5.664 1 98.44 201 ALA B O 1
ATOM 3433 N N . GLN B 1 202 ? -12.812 -27.766 -4.852 1 98.81 202 GLN B N 1
ATOM 3434 C CA . GLN B 1 202 ? -12.984 -27.125 -3.547 1 98.81 202 GLN B CA 1
ATOM 3435 C C . GLN B 1 202 ? -12.375 -25.734 -3.537 1 98.81 202 GLN B C 1
ATOM 3437 O O . GLN B 1 202 ? -11.164 -25.578 -3.711 1 98.81 202 GLN B O 1
ATOM 3442 N N . PHE B 1 203 ? -13.242 -24.781 -3.35 1 98.81 203 PHE B N 1
ATOM 3443 C CA . PHE B 1 203 ? -12.82 -23.375 -3.273 1 98.81 203 PHE B CA 1
ATOM 3444 C C . PHE B 1 203 ? -12.75 -22.922 -1.825 1 98.81 203 PHE B C 1
ATOM 3446 O O . PHE B 1 203 ? -13.641 -23.203 -1.028 1 98.81 203 PHE B O 1
ATOM 3453 N N . SER B 1 204 ? -11.695 -22.203 -1.438 1 98.81 204 SER B N 1
ATOM 3454 C CA . SER B 1 204 ? -11.523 -21.516 -0.16 1 98.81 204 SER B CA 1
ATOM 3455 C C . SER B 1 204 ? -11.031 -20.094 -0.356 1 98.81 204 SER B C 1
ATOM 3457 O O . SER B 1 204 ? -10.172 -19.844 -1.203 1 98.81 204 SER B O 1
ATOM 3459 N N . GLY B 1 205 ? -11.633 -19.141 0.362 1 98.69 205 GLY B N 1
ATOM 3460 C CA . GLY B 1 205 ? -11.203 -17.766 0.216 1 98.69 205 GLY B CA 1
ATOM 3461 C C . GLY B 1 205 ? -11.414 -16.938 1.473 1 98.69 205 GLY B C 1
ATOM 3462 O O . GLY B 1 205 ? -12.164 -17.328 2.365 1 98.69 205 GLY B O 1
ATOM 3463 N N . SER B 1 206 ? -10.695 -15.859 1.578 1 98.62 206 SER B N 1
ATOM 3464 C CA . SER B 1 206 ? -10.844 -14.898 2.666 1 98.62 206 SER B CA 1
ATOM 3465 C C . SER B 1 206 ? -10.484 -13.492 2.215 1 98.62 206 SER B C 1
ATOM 3467 O O . SER B 1 206 ? -9.5 -13.305 1.494 1 98.62 206 SER B O 1
ATOM 3469 N N . ILE B 1 207 ? -11.281 -12.531 2.646 1 98.5 207 ILE B N 1
ATOM 3470 C CA . ILE B 1 207 ? -10.984 -11.125 2.398 1 98.5 207 ILE B CA 1
ATOM 3471 C C . ILE B 1 207 ? -9.844 -10.672 3.311 1 98.5 207 ILE B C 1
ATOM 3473 O O . ILE B 1 207 ? -9.766 -11.094 4.469 1 98.5 207 ILE B O 1
ATOM 3477 N N . MET B 1 208 ? -8.93 -9.883 2.775 1 98.44 208 MET B N 1
ATOM 3478 C CA . MET B 1 208 ? -7.844 -9.297 3.551 1 98.44 208 MET B CA 1
ATOM 3479 C C . MET B 1 208 ? -7.934 -7.773 3.543 1 98.44 208 MET B C 1
ATOM 3481 O O . MET B 1 208 ? -7.988 -7.156 2.479 1 98.44 208 MET B O 1
ATOM 3485 N N . SER B 1 209 ? -7.887 -7.16 4.707 1 97.88 209 SER B N 1
ATOM 3486 C CA . SER B 1 209 ? -8.016 -5.711 4.828 1 97.88 209 SER B CA 1
ATOM 3487 C C . SER B 1 209 ? -6.719 -5.082 5.316 1 97.88 209 SER B C 1
ATOM 3489 O O . SER B 1 209 ? -6.566 -3.857 5.285 1 97.88 209 SER B O 1
ATOM 3491 N N . THR B 1 210 ? -5.816 -5.855 5.773 1 98.5 210 THR B N 1
ATOM 3492 C CA . THR B 1 210 ? -4.543 -5.371 6.293 1 98.5 210 THR B CA 1
ATOM 3493 C C . THR B 1 210 ? -3.389 -5.816 5.395 1 98.5 210 THR B C 1
ATOM 3495 O O . THR B 1 210 ? -3.256 -7.004 5.09 1 98.5 210 THR B O 1
ATOM 3498 N N . VAL B 1 211 ? -2.576 -4.895 4.977 1 98.62 211 VAL B N 1
ATOM 3499 C CA . VAL B 1 211 ? -1.451 -5.16 4.086 1 98.62 211 VAL B CA 1
ATOM 3500 C C . VAL B 1 211 ? -0.155 -4.676 4.73 1 98.62 211 VAL B C 1
ATOM 3502 O O . VAL B 1 211 ? -0.05 -3.51 5.125 1 98.62 211 VAL B O 1
ATOM 3505 N N . HIS B 1 212 ? 0.79 -5.543 4.855 1 98.69 212 HIS B N 1
ATOM 3506 C CA . HIS B 1 212 ? 2.16 -5.219 5.234 1 98.69 212 HIS B CA 1
ATOM 3507 C C . HIS B 1 212 ? 3.072 -5.172 4.012 1 98.69 212 HIS B C 1
ATOM 3509 O O . HIS B 1 212 ? 3.492 -6.219 3.506 1 98.69 212 HIS B O 1
ATOM 3515 N N . MET B 1 213 ? 3.428 -4.012 3.613 1 98.75 213 MET B N 1
ATOM 3516 C CA . MET B 1 213 ? 4.246 -3.846 2.416 1 98.75 213 MET B CA 1
ATOM 3517 C C . MET B 1 213 ? 5.676 -3.457 2.781 1 98.75 213 MET B C 1
ATOM 3519 O O . MET B 1 213 ? 5.891 -2.512 3.539 1 98.75 213 MET B O 1
ATOM 3523 N N . GLN B 1 214 ? 6.57 -4.191 2.32 1 98.75 214 GLN B N 1
ATOM 3524 C CA . GLN B 1 214 ? 7.988 -3.871 2.461 1 98.75 214 GLN B CA 1
ATOM 3525 C C . GLN B 1 214 ? 8.586 -3.43 1.13 1 98.75 214 GLN B C 1
ATOM 3527 O O . GLN B 1 214 ? 8.617 -4.203 0.17 1 98.75 214 GLN B O 1
ATOM 3532 N N . LEU B 1 215 ? 9.016 -2.219 1.123 1 98.75 215 LEU B N 1
ATOM 3533 C CA . LEU B 1 215 ? 9.672 -1.663 -0.058 1 98.75 215 LEU B CA 1
ATOM 3534 C C . LEU B 1 215 ? 11.172 -1.912 -0.016 1 98.75 215 LEU B C 1
ATOM 3536 O O . LEU B 1 215 ? 11.797 -1.804 1.044 1 98.75 215 LEU B O 1
ATOM 3540 N N . PRO B 1 216 ? 11.766 -2.254 -1.168 1 98.38 216 PRO B N 1
ATOM 3541 C CA . PRO B 1 216 ? 13.211 -2.518 -1.198 1 98.38 216 PRO B CA 1
ATOM 3542 C C . PRO B 1 216 ? 14.039 -1.282 -0.864 1 98.38 216 PRO B C 1
ATOM 3544 O O . PRO B 1 216 ? 13.586 -0.153 -1.066 1 98.38 216 PRO B O 1
ATOM 3547 N N . ASP B 1 217 ? 15.219 -1.495 -0.346 1 96 217 ASP B N 1
ATOM 3548 C CA . ASP B 1 217 ? 16.094 -0.396 0.039 1 96 217 ASP B CA 1
ATOM 3549 C C . ASP B 1 217 ? 17.391 -0.419 -0.77 1 96 217 ASP B C 1
ATOM 3551 O O . ASP B 1 217 ? 18.375 0.225 -0.397 1 96 217 ASP B O 1
ATOM 3555 N N . ASP B 1 218 ? 17.406 -1.105 -1.87 1 95.31 218 ASP B N 1
ATOM 3556 C CA . ASP B 1 218 ? 18.594 -1.146 -2.705 1 95.31 218 ASP B CA 1
ATOM 3557 C C . ASP B 1 218 ? 18.578 -0.037 -3.756 1 95.31 218 ASP B C 1
ATOM 3559 O O . ASP B 1 218 ? 17.516 0.546 -4.023 1 95.31 218 ASP B O 1
ATOM 3563 N N . ASP B 1 219 ? 19.719 0.24 -4.371 1 94.94 219 ASP B N 1
ATOM 3564 C CA . ASP B 1 219 ? 19.891 1.377 -5.27 1 94.94 219 ASP B CA 1
ATOM 3565 C C . ASP B 1 219 ? 19.062 1.199 -6.539 1 94.94 219 ASP B C 1
ATOM 3567 O O . ASP B 1 219 ? 18.531 2.17 -7.086 1 94.94 219 ASP B O 1
ATOM 3571 N N . GLU B 1 220 ? 18.984 -0.013 -6.996 1 95.94 220 GLU B N 1
ATOM 3572 C CA . GLU B 1 220 ? 18.234 -0.253 -8.219 1 95.94 220 GLU B CA 1
ATOM 3573 C C . GLU B 1 220 ? 16.766 0.139 -8.047 1 95.94 220 GLU B C 1
ATOM 3575 O O . GLU B 1 220 ? 16.188 0.799 -8.914 1 95.94 220 GLU B O 1
ATOM 3580 N N . TYR B 1 221 ? 16.219 -0.243 -6.93 1 98.06 221 TYR B N 1
ATOM 3581 C CA . TYR B 1 221 ? 14.828 0.109 -6.645 1 98.06 221 TYR B CA 1
ATOM 3582 C C . TYR B 1 221 ? 14.672 1.616 -6.469 1 98.06 221 TYR B C 1
ATOM 3584 O O . TYR B 1 221 ? 13.75 2.219 -7.023 1 98.06 221 TYR B O 1
ATOM 3592 N N . ASN B 1 222 ? 15.555 2.201 -5.73 1 96.5 222 ASN B N 1
ATOM 3593 C CA . ASN B 1 222 ? 15.445 3.619 -5.402 1 96.5 222 ASN B CA 1
ATOM 3594 C C . ASN B 1 222 ? 15.508 4.488 -6.656 1 96.5 222 ASN B C 1
ATOM 3596 O O . ASN B 1 222 ? 14.906 5.562 -6.699 1 96.5 222 ASN B O 1
ATOM 3600 N N . GLU B 1 223 ? 16.172 3.975 -7.672 1 95.62 223 GLU B N 1
ATOM 3601 C CA . GLU B 1 223 ? 16.406 4.781 -8.867 1 95.62 223 GLU B CA 1
ATOM 3602 C C . GLU B 1 223 ? 15.367 4.473 -9.945 1 95.62 223 GLU B C 1
ATOM 3604 O O . GLU B 1 223 ? 15.227 5.219 -10.914 1 95.62 223 GLU B O 1
ATOM 3609 N N . ALA B 1 224 ? 14.609 3.453 -9.742 1 97.25 224 ALA B N 1
ATOM 3610 C CA . ALA B 1 224 ? 13.688 2.98 -10.773 1 97.25 224 ALA B CA 1
ATOM 3611 C C . ALA B 1 224 ? 12.578 3.998 -11.023 1 97.25 224 ALA B C 1
ATOM 3613 O O . ALA B 1 224 ? 12.156 4.703 -10.102 1 97.25 224 ALA B O 1
ATOM 3614 N N . ASN B 1 225 ? 12.133 4.125 -12.281 1 96.81 225 ASN B N 1
ATOM 3615 C CA . ASN B 1 225 ? 10.953 4.906 -12.633 1 96.81 225 ASN B CA 1
ATOM 3616 C C . ASN B 1 225 ? 9.68 4.078 -12.523 1 96.81 225 ASN B C 1
ATOM 3618 O O . ASN B 1 225 ? 9.266 3.436 -13.492 1 96.81 225 ASN B O 1
ATOM 3622 N N . LEU B 1 226 ? 8.961 4.223 -11.422 1 97.56 226 LEU B N 1
ATOM 3623 C CA . LEU B 1 226 ? 7.848 3.328 -11.117 1 97.56 226 LEU B CA 1
ATOM 3624 C C . LEU B 1 226 ? 6.535 3.902 -11.633 1 97.56 226 LEU B C 1
ATOM 3626 O O . LEU B 1 226 ? 5.48 3.686 -11.031 1 97.56 226 LEU B O 1
ATOM 3630 N N . GLU B 1 227 ? 6.562 4.559 -12.703 1 94.06 227 GLU B N 1
ATOM 3631 C CA . GLU B 1 227 ? 5.336 5.035 -13.328 1 94.06 227 GLU B CA 1
ATOM 3632 C C . GLU B 1 227 ? 4.418 3.871 -13.695 1 94.06 227 GLU B C 1
ATOM 3634 O O . GLU B 1 227 ? 4.887 2.824 -14.148 1 94.06 227 GLU B O 1
ATOM 3639 N N . LEU B 1 228 ? 3.135 4.094 -13.547 1 93.88 228 LEU B N 1
ATOM 3640 C CA . LEU B 1 228 ? 2.164 3.037 -13.82 1 93.88 228 LEU B CA 1
ATOM 3641 C C . LEU B 1 228 ? 2.117 2.711 -15.305 1 93.88 228 LEU B C 1
ATOM 3643 O O . LEU B 1 228 ? 1.872 3.594 -16.125 1 93.88 228 LEU B O 1
ATOM 3647 N N . ASP B 1 229 ? 2.346 1.489 -15.625 1 95.12 229 ASP B N 1
ATOM 3648 C CA . ASP B 1 229 ? 2.154 0.914 -16.953 1 95.12 229 ASP B CA 1
ATOM 3649 C C . ASP B 1 229 ? 1.03 -0.119 -16.938 1 95.12 229 ASP B C 1
ATOM 3651 O O . ASP B 1 229 ? 1.283 -1.319 -17.062 1 95.12 229 ASP B O 1
ATOM 3655 N N . ASP B 1 230 ? -0.155 0.364 -16.891 1 95.12 230 ASP B N 1
ATOM 3656 C CA . ASP B 1 230 ? -1.316 -0.508 -16.75 1 95.12 230 ASP B CA 1
ATOM 3657 C C . ASP B 1 230 ? -1.38 -1.529 -17.891 1 95.12 230 ASP B C 1
ATOM 3659 O O . ASP B 1 230 ? -1.531 -2.729 -17.641 1 95.12 230 ASP B O 1
ATOM 3663 N N . ASP B 1 231 ? -1.282 -1.023 -19.125 1 95.06 231 ASP B N 1
ATOM 3664 C CA . ASP B 1 231 ? -1.365 -1.908 -20.297 1 95.06 231 ASP B CA 1
ATOM 3665 C C . ASP B 1 231 ? -0.268 -2.969 -20.25 1 95.06 231 ASP B C 1
ATOM 3667 O O . ASP B 1 231 ? -0.517 -4.137 -20.547 1 95.06 231 ASP B O 1
ATOM 3671 N N . GLY B 1 232 ? 0.898 -2.57 -19.891 1 94.94 232 GLY B N 1
ATOM 3672 C CA . GLY B 1 232 ? 2.004 -3.51 -19.781 1 94.94 232 GLY B CA 1
ATOM 3673 C C . GLY B 1 232 ? 1.771 -4.598 -18.766 1 94.94 232 GLY B C 1
ATOM 3674 O O . GLY B 1 232 ? 2.02 -5.777 -19.031 1 94.94 232 GLY B O 1
ATOM 3675 N N . ILE B 1 233 ? 1.303 -4.188 -17.609 1 95.31 233 ILE B N 1
ATOM 3676 C CA . ILE B 1 233 ? 1.046 -5.141 -16.531 1 95.31 233 ILE B CA 1
ATOM 3677 C C . ILE B 1 233 ? -0.021 -6.141 -16.969 1 95.31 233 ILE B C 1
ATOM 3679 O O . ILE B 1 233 ? 0.127 -7.348 -16.766 1 95.31 233 ILE B O 1
ATOM 3683 N N . ARG B 1 234 ? -1.066 -5.723 -17.625 1 93 234 ARG B N 1
ATOM 3684 C CA . ARG B 1 234 ? -2.129 -6.609 -18.094 1 93 234 ARG B CA 1
ATOM 3685 C C . ARG B 1 234 ? -1.608 -7.57 -19.156 1 93 234 ARG B C 1
ATOM 3687 O O . ARG B 1 234 ? -1.993 -8.742 -19.188 1 93 234 ARG B O 1
ATOM 3694 N N . LYS B 1 235 ? -0.775 -7.027 -19.984 1 90.38 235 LYS B N 1
ATOM 3695 C CA . LYS B 1 235 ? -0.218 -7.848 -21.047 1 90.38 235 LYS B CA 1
ATOM 3696 C C . LYS B 1 235 ? 0.633 -8.984 -20.484 1 90.38 235 LYS B C 1
ATOM 3698 O O . LYS B 1 235 ? 0.579 -10.109 -20.984 1 90.38 235 LYS B O 1
ATOM 3703 N N . VAL B 1 236 ? 1.336 -8.68 -19.422 1 90.5 236 VAL B N 1
ATOM 3704 C CA . VAL B 1 236 ? 2.344 -9.641 -18.984 1 90.5 236 VAL B CA 1
ATOM 3705 C C . VAL B 1 236 ? 1.778 -10.5 -17.859 1 90.5 236 VAL B C 1
ATOM 3707 O O . VAL B 1 236 ? 2.209 -11.641 -17.656 1 90.5 236 VAL B O 1
ATOM 3710 N N . GLU B 1 237 ? 0.826 -9.906 -17.109 1 85.38 237 GLU B N 1
ATOM 3711 C CA . GLU B 1 237 ? 0.359 -10.625 -15.922 1 85.38 237 GLU B CA 1
ATOM 3712 C C . GLU B 1 237 ? -1.109 -11.016 -16.062 1 85.38 237 GLU B C 1
ATOM 3714 O O . GLU B 1 237 ? -1.641 -11.75 -15.227 1 85.38 237 GLU B O 1
ATOM 3719 N N . GLY B 1 238 ? -1.868 -10.438 -16.938 1 76.31 238 GLY B N 1
ATOM 3720 C CA . GLY B 1 238 ? -3.297 -10.656 -17.094 1 76.31 238 GLY B CA 1
ATOM 3721 C C . GLY B 1 238 ? -3.627 -11.938 -17.844 1 76.31 238 GLY B C 1
ATOM 3722 O O . GLY B 1 238 ? -2.754 -12.531 -18.469 1 76.31 238 GLY B O 1
#

pLDDT: mean 96.49, std 3.32, range [74.75, 98.88]

Nearest PDB structures (foldseek):
  4bt2-assembly1_A  TM=9.703E-01  e=5.065E-30  Brevibacillus brevis
  5xne-assembly1_B  TM=9.524E-01  e=1.532E-27  Bacillus subtilis subsp. subtilis str. 168
  5yho-assembly1_B  TM=9.302E-01  e=1.594E-26  Klebsiella aerogenes
  6j3d-assembly1_B  TM=9.465E-01  e=2.987E-26  Bacillus spizizenii str. W23
  6j92-assembly1_B  TM=9.542E-01  e=1.452E-24  Klebsiella aerogenes